Protein 5KIQ (pdb70)

Foldseek 3Di:
DFQDWKDKDDDADAEAEAPDKGKDKIWIAGPQQAWAWKDKDAQPHHNPDVFKDKDCPPHGPGNCDHPVHTNIIMIMGHHHLQDDQDPPNQVQKDKIWMWTGGPVGHIDRTDIDMHRYDYVVVVDDFDFFDAQAAADQQAGDPVSFVVLQVRRCVRCVPADPPWDWGADRRGKIWTQHSSRDIDIDDSVRHYDYDVVD/DFQDWKDKDFDPDAEAEAPDKDKDKIWIAGPQLAWADKDKDAQPHHNPPPFKDKDCPPHGDHNCDHPVHTNIIMIMGHHHLADDCDPPQVPQKDKIWMWTGGPVGNIDHTHIDIHHYDYPCVVDDFDQFDAQEADDLQAGDPVSFVVLQVRRCVRCVPADPPWDWGADRRGKIWTQHPSRDIDIDGSVSYYDD

CATH classification: 3.10.20.890

Sequence (390 aa):
TDTTPPTITVPSDIIIAYRGEEFEFYFEITDDSGQVKNIELSTFGKPLGLNWLEYSEDNNFNVPGNATSDNPLRVRVHGTVPLNEPIPADKNRAQFTRTIRAWDAAGNVSSNITFVIKYRAQTDKYNPADPTITYVDRLSSLSPSEKNAVEAAVRAANPQIPAAARITVSANGTVTITYPDSSTDTITANRVVKDLASSTDTTPPTITVPSDIIAYRGEEFEFYFEITDDSGQVKNIELSTFGKPLGLNWLEYSEDNFNVPGNATSDNPLRVRVHGTVPLNEPIPADKNRRAQFTRTIRAWDAAGNVSSNITFVIKYRAQTDKYNPADPTITYVDRLSSLSPSEKNAVEAAVRAANPQIPAAARITVSANGTVTITYPDSSTDTITANRVVKD

Structure (mmCIF, N/CA/C/O backbone):
data_5KIQ
#
_entry.id   5KIQ
#
_cell.length_a   173.911
_cell.length_b   46.766
_cell.length_c   65.169
_cell.angle_alpha   90.000
_cell.angle_beta   102.730
_cell.angle_gamma   90.000
#
_symmetry.space_group_name_H-M   'C 1 2 1'
#
loop_
_entity.id
_entity.type
_entity.pdbx_description
1 polymer 'Platelet-binding glycoprotein'
2 branched 'N-acetyl-alpha-neuraminic acid-(2-3)-beta-D-galactopyranose-(1-4)-[alpha-L-fucopyranose-(1-3)]2-acetamido-2-deoxy-beta-D-glucopyranose'
3 non-polymer 'CALCIUM ION'
4 non-polymer 'ACETATE ION'
5 water water
#
loop_
_atom_site.group_PDB
_atom_site.id
_atom_site.type_symbol
_atom_site.label_atom_id
_atom_site.label_alt_id
_atom_site.label_comp_id
_atom_site.label_asym_id
_atom_site.label_entity_id
_atom_site.label_seq_id
_atom_site.pdbx_PDB_ins_code
_atom_site.Cartn_x
_atom_site.Cartn_y
_atom_site.Cartn_z
_atom_site.occupancy
_atom_site.B_iso_or_equiv
_atom_site.auth_seq_id
_atom_site.auth_comp_id
_atom_site.auth_asym_id
_atom_site.auth_atom_id
_atom_site.pdbx_PDB_model_num
ATOM 1 N N . THR A 1 1 ? -5.450 -11.570 -15.955 1.00 47.34 252 THR A N 1
ATOM 2 C CA . THR A 1 1 ? -4.173 -10.877 -15.824 1.00 45.12 252 THR A CA 1
ATOM 3 C C . THR A 1 1 ? -3.841 -10.528 -14.364 1.00 33.88 252 THR A C 1
ATOM 4 O O . THR A 1 1 ? -4.714 -10.367 -13.509 1.00 33.87 252 THR A O 1
ATOM 8 N N . ASP A 1 2 ? -2.553 -10.435 -14.097 1.00 29.21 253 ASP A N 1
ATOM 9 C CA . ASP A 1 2 ? -2.043 -10.079 -12.780 1.00 26.33 253 ASP A CA 1
ATOM 10 C C . ASP A 1 2 ? -2.022 -8.571 -12.660 1.00 24.51 253 ASP A C 1
ATOM 11 O O . ASP A 1 2 ? -1.305 -7.889 -13.416 1.00 25.19 253 ASP A O 1
ATOM 16 N N . THR A 1 3 ? -2.790 -8.054 -11.704 1.00 21.56 254 THR A N 1
ATOM 17 C CA . THR A 1 3 ? -2.869 -6.626 -11.440 1.00 22.92 254 THR A CA 1
ATOM 18 C C . THR A 1 3 ? -2.477 -6.296 -9.983 1.00 25.30 254 THR A C 1
ATOM 19 O O . THR A 1 3 ? -2.637 -5.177 -9.523 1.00 25.45 254 THR A O 1
ATOM 23 N N . THR A 1 4 ? -2.031 -7.293 -9.235 1.00 22.19 255 THR A N 1
ATOM 24 C CA . THR A 1 4 ? -1.808 -7.111 -7.796 1.00 21.86 255 THR A CA 1
ATOM 25 C C . THR A 1 4 ? -0.308 -7.052 -7.511 1.00 20.67 255 THR A C 1
ATOM 26 O O . THR A 1 4 ? 0.416 -7.957 -7.858 1.00 19.23 255 THR A O 1
ATOM 30 N N . PRO A 1 5 ? 0.178 -5.983 -6.880 1.00 17.41 256 PRO A N 1
ATOM 31 C CA . PRO A 1 5 ? 1.615 -6.028 -6.595 1.00 17.47 256 PRO A CA 1
ATOM 32 C C . PRO A 1 5 ? 2.032 -6.983 -5.457 1.00 17.84 256 PRO A C 1
ATOM 33 O O . PRO A 1 5 ? 1.180 -7.511 -4.690 1.00 18.11 256 PRO A O 1
ATOM 37 N N . PRO A 1 6 ? 3.356 -7.201 -5.325 1.00 17.24 257 PRO A N 1
ATOM 38 C CA . PRO A 1 6 ? 3.889 -8.038 -4.243 1.00 18.88 257 PRO A CA 1
ATOM 39 C C . PRO A 1 6 ? 3.601 -7.463 -2.842 1.00 19.34 257 PRO A C 1
ATOM 40 O O . PRO A 1 6 ? 3.321 -6.278 -2.718 1.00 19.66 257 PRO A O 1
ATOM 44 N N . THR A 1 7 ? 3.668 -8.307 -1.821 1.00 18.52 258 THR A N 1
ATOM 45 C CA . THR A 1 7 ? 3.448 -7.937 -0.412 1.00 15.45 258 THR A CA 1
ATOM 46 C C . THR A 1 7 ? 4.736 -8.137 0.368 1.00 19.65 258 THR A C 1
ATOM 47 O O . THR A 1 7 ? 5.304 -9.226 0.375 1.00 19.38 258 THR A O 1
ATOM 51 N N . ILE A 1 8 ? 5.185 -7.083 1.032 1.00 16.54 259 ILE A N 1
ATOM 52 C CA . ILE A 1 8 ? 6.430 -7.120 1.771 1.00 16.89 259 ILE A CA 1
ATOM 53 C C . ILE A 1 8 ? 6.231 -7.128 3.279 1.00 17.74 259 ILE A C 1
ATOM 54 O O . ILE A 1 8 ? 5.538 -6.282 3.844 1.00 20.52 259 ILE A O 1
ATOM 59 N N . THR A 1 9 ? 6.928 -8.050 3.950 1.00 18.10 260 THR A N 1
ATOM 60 C CA . THR A 1 9 ? 7.003 -8.049 5.405 1.00 19.89 260 THR A CA 1
ATOM 61 C C . THR A 1 9 ? 8.360 -7.506 5.874 1.00 19.77 260 THR A C 1
ATOM 62 O O . THR A 1 9 ? 9.384 -7.960 5.388 1.00 20.48 260 THR A O 1
ATOM 66 N N . VAL A 1 10 ? 8.337 -6.515 6.771 1.00 19.82 261 VAL A N 1
ATOM 67 C CA . VAL A 1 10 ? 9.562 -5.906 7.296 1.00 21.21 261 VAL A CA 1
ATOM 68 C C . VAL A 1 10 ? 9.740 -6.281 8.777 1.00 22.69 261 VAL A C 1
ATOM 69 O O . VAL A 1 10 ? 8.773 -6.390 9.546 1.00 26.90 261 VAL A O 1
ATOM 73 N N . PRO A 1 11 ? 11.005 -6.431 9.217 1.00 25.24 262 PRO A N 1
ATOM 74 C CA . PRO A 1 11 ? 11.285 -6.646 10.643 1.00 32.77 262 PRO A CA 1
ATOM 75 C C . PRO A 1 11 ? 10.939 -5.423 11.489 1.00 31.73 262 PRO A C 1
ATOM 76 O O . PRO A 1 11 ? 11.156 -4.294 11.040 1.00 31.49 262 PRO A O 1
ATOM 80 N N . SER A 1 12 ? 10.440 -5.628 12.705 1.00 34.02 263 SER A N 1
ATOM 81 C CA . SER A 1 12 ? 9.905 -4.500 13.474 1.00 36.22 263 SER A CA 1
ATOM 82 C C . SER A 1 12 ? 10.921 -3.801 14.394 1.00 43.42 263 SER A C 1
ATOM 83 O O . SER A 1 12 ? 10.720 -2.643 14.777 1.00 44.20 263 SER A O 1
ATOM 86 N N . ASP A 1 13 ? 12.004 -4.474 14.750 1.00 32.73 264 ASP A N 1
ATOM 87 C CA . ASP A 1 13 ? 12.970 -3.842 15.656 1.00 37.12 264 ASP A CA 1
ATOM 88 C C . ASP A 1 13 ? 14.396 -4.108 15.187 1.00 35.97 264 ASP A C 1
ATOM 89 O O . ASP A 1 13 ? 15.064 -5.008 15.684 1.00 40.35 264 ASP A O 1
ATOM 94 N N . ILE A 1 14 ? 14.848 -3.312 14.220 1.00 30.67 265 ILE A N 1
ATOM 95 C CA . ILE A 1 14 ? 16.170 -3.458 13.611 1.00 25.92 265 ILE A CA 1
ATOM 96 C C . ILE A 1 14 ? 17.140 -2.607 14.403 1.00 33.04 265 ILE A C 1
ATOM 97 O O . ILE A 1 14 ? 17.017 -1.377 14.438 1.00 30.35 265 ILE A O 1
ATOM 102 N N . ILE A 1 15 ? 18.087 -3.262 15.066 1.00 29.03 266 ILE A N 1
ATOM 103 C CA A ILE A 1 15 ? 19.069 -2.571 15.880 0.39 32.34 266 ILE A CA 1
ATOM 104 C CA B ILE A 1 15 ? 19.082 -2.557 15.873 0.61 32.35 266 ILE A CA 1
ATOM 105 C C . ILE A 1 15 ? 20.479 -2.931 15.406 1.00 28.60 266 ILE A C 1
ATOM 106 O O . ILE A 1 15 ? 20.828 -4.113 15.320 1.00 33.78 266 ILE A O 1
ATOM 115 N N . ALA A 1 16 ? 21.271 -1.917 15.074 1.00 26.91 267 ALA A N 1
ATOM 116 C CA . ALA A 1 16 ? 22.635 -2.126 14.627 1.00 29.10 267 ALA A CA 1
ATOM 117 C C . ALA A 1 16 ? 23.542 -1.412 15.587 1.00 24.52 267 ALA A C 1
ATOM 118 O O . ALA A 1 16 ? 23.194 -0.357 16.123 1.00 25.76 267 ALA A O 1
ATOM 120 N N . TYR A 1 17 ? 24.713 -1.990 15.801 1.00 26.98 268 TYR A N 1
ATOM 121 C CA . TYR A 1 17 ? 25.718 -1.340 16.626 1.00 28.42 268 TYR A CA 1
ATOM 122 C C . TYR A 1 17 ? 26.853 -0.849 15.741 1.00 24.35 268 TYR A C 1
ATOM 123 O O . TYR A 1 17 ? 27.304 -1.588 14.851 1.00 25.30 268 TYR A O 1
ATOM 132 N N . ARG A 1 18 ? 27.305 0.382 15.975 1.00 23.08 269 ARG A N 1
ATOM 133 C CA . ARG A 1 18 ? 28.320 0.988 15.115 1.00 29.03 269 ARG A CA 1
ATOM 134 C C . ARG A 1 18 ? 29.546 0.090 14.997 1.00 33.31 269 ARG A C 1
ATOM 135 O O . ARG A 1 18 ? 30.073 -0.402 16.002 1.00 30.77 269 ARG A O 1
ATOM 143 N N . GLY A 1 19 ? 29.996 -0.149 13.775 1.00 26.58 270 GLY A N 1
ATOM 144 C CA . GLY A 1 19 ? 31.201 -0.950 13.606 1.00 31.65 270 GLY A CA 1
ATOM 145 C C . GLY A 1 19 ? 30.995 -2.458 13.571 1.00 38.49 270 GLY A C 1
ATOM 146 O O . GLY A 1 19 ? 31.936 -3.216 13.344 1.00 36.99 270 GLY A O 1
ATOM 147 N N . GLU A 1 20 ? 29.758 -2.902 13.771 1.00 27.06 271 GLU A N 1
ATOM 148 C CA . GLU A 1 20 ? 29.463 -4.326 13.839 1.00 27.57 271 GLU A CA 1
ATOM 149 C C . GLU A 1 20 ? 28.481 -4.729 12.750 1.00 37.56 271 GLU A C 1
ATOM 150 O O . GLU A 1 20 ? 27.386 -4.166 12.678 1.00 37.43 271 GLU A O 1
ATOM 156 N N . GLU A 1 21 ? 28.878 -5.696 11.920 1.00 27.09 272 GLU A N 1
ATOM 157 C CA . GLU A 1 21 ? 28.033 -6.212 10.830 1.00 31.01 272 GLU A CA 1
ATOM 158 C C . GLU A 1 21 ? 26.645 -6.563 11.328 1.00 32.12 272 GLU A C 1
ATOM 159 O O . GLU A 1 21 ? 26.497 -7.191 12.374 1.00 30.94 272 GLU A O 1
ATOM 165 N N . PHE A 1 22 ? 25.628 -6.153 10.572 1.00 26.73 273 PHE A N 1
ATOM 166 C CA . PHE A 1 22 ? 24.253 -6.449 10.926 1.00 32.51 273 PHE A CA 1
ATOM 167 C C . PHE A 1 22 ? 23.648 -7.159 9.753 1.00 28.04 273 PHE A C 1
ATOM 168 O O . PHE A 1 22 ? 24.129 -7.057 8.621 1.00 24.67 273 PHE A O 1
ATOM 176 N N . GLU A 1 23 ? 22.573 -7.870 10.022 1.00 25.15 274 GLU A N 1
ATOM 177 C CA . GLU A 1 23 ? 21.767 -8.380 8.930 1.00 29.16 274 GLU A CA 1
ATOM 178 C C . GLU A 1 23 ? 20.320 -8.492 9.345 1.00 32.90 274 GLU A C 1
ATOM 179 O O . GLU A 1 23 ? 19.991 -8.680 10.521 1.00 27.61 274 GLU A O 1
ATOM 185 N N . PHE A 1 24 ? 19.444 -8.340 8.360 1.00 23.83 275 PHE A N 1
ATOM 186 C CA . PHE A 1 24 ? 18.035 -8.607 8.575 1.00 29.80 275 PHE A CA 1
ATOM 187 C C . PHE A 1 24 ? 17.434 -8.987 7.234 1.00 27.05 275 PHE A C 1
ATOM 188 O O . PHE A 1 24 ? 18.081 -8.841 6.194 1.00 25.14 275 PHE A O 1
ATOM 196 N N . TYR A 1 25 ? 16.207 -9.500 7.263 1.00 27.49 276 TYR A N 1
ATOM 197 C CA . TYR A 1 25 ? 15.566 -9.967 6.051 1.00 23.81 276 TYR A CA 1
ATOM 198 C C . TYR A 1 25 ? 14.248 -9.303 5.803 1.00 21.87 276 TYR A C 1
ATOM 199 O O . TYR A 1 25 ? 13.474 -9.089 6.746 1.00 24.10 276 TYR A O 1
ATOM 208 N N . PHE A 1 26 ? 14.005 -9.006 4.531 1.00 20.87 277 PHE A N 1
ATOM 209 C CA . PHE A 1 26 ? 12.643 -8.754 4.043 1.00 18.44 277 PHE A CA 1
ATOM 210 C C . PHE A 1 26 ? 12.069 -10.063 3.541 1.00 24.22 277 PHE A C 1
ATOM 211 O O . PHE A 1 26 ? 12.796 -10.855 2.930 1.00 24.74 277 PHE A O 1
ATOM 219 N N . GLU A 1 27 ? 10.776 -10.294 3.781 1.00 19.83 278 GLU A N 1
ATOM 220 C CA . GLU A 1 27 ? 10.084 -11.448 3.187 1.00 20.79 278 GLU A CA 1
ATOM 221 C C . GLU A 1 27 ? 9.072 -10.936 2.196 1.00 20.93 278 GLU A C 1
ATOM 222 O O . GLU A 1 27 ? 8.243 -10.096 2.560 1.00 25.88 278 GLU A O 1
ATOM 228 N N . ILE A 1 28 ? 9.133 -11.416 0.952 1.00 17.72 279 ILE A N 1
ATOM 229 C CA . ILE A 1 28 ? 8.222 -10.894 -0.079 1.00 16.66 279 ILE A CA 1
ATOM 230 C C . ILE A 1 28 ? 7.450 -12.018 -0.766 1.00 26.08 279 ILE A C 1
ATOM 231 O O . ILE A 1 28 ? 8.040 -13.033 -1.142 1.00 21.80 279 ILE A O 1
ATOM 236 N N . THR A 1 29 ? 6.140 -11.832 -0.945 1.00 16.48 280 THR A N 1
ATOM 237 C CA . THR A 1 29 ? 5.326 -12.807 -1.683 1.00 20.55 280 THR A CA 1
ATOM 238 C C . THR A 1 29 ? 4.588 -12.077 -2.818 1.00 21.28 280 THR A C 1
ATOM 239 O O . THR A 1 29 ? 4.447 -10.856 -2.771 1.00 20.78 280 THR A O 1
ATOM 243 N N . ASP A 1 30 ? 4.182 -12.801 -3.858 1.00 20.62 281 ASP A N 1
ATOM 244 C CA . ASP A 1 30 ? 3.312 -12.266 -4.903 1.00 18.54 281 ASP A CA 1
ATOM 245 C C . ASP A 1 30 ? 2.320 -13.340 -5.305 1.00 19.60 281 ASP A C 1
ATOM 246 O O . ASP A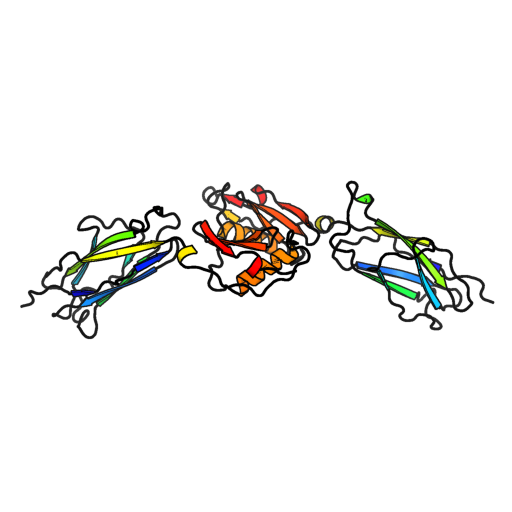 1 30 ? 2.647 -14.551 -5.262 1.00 21.49 281 ASP A O 1
ATOM 251 N N . ASP A 1 31 ? 1.135 -12.916 -5.721 1.00 23.42 282 ASP A N 1
ATOM 252 C CA . ASP A 1 31 ? 0.144 -13.896 -6.113 1.00 23.74 282 ASP A CA 1
ATOM 253 C C . ASP A 1 31 ? 0.602 -14.759 -7.305 1.00 24.54 282 ASP A C 1
ATOM 254 O O . ASP A 1 31 ? 0.162 -15.901 -7.431 1.00 28.90 282 ASP A O 1
ATOM 259 N N . SER A 1 32 ? 1.451 -14.220 -8.175 1.00 23.67 283 SER A N 1
ATOM 260 C CA . SER A 1 32 ? 1.998 -14.940 -9.336 1.00 23.97 283 SER A CA 1
ATOM 261 C C . SER A 1 32 ? 3.072 -15.915 -8.936 1.00 27.18 283 SER A C 1
ATOM 262 O O . SER A 1 32 ? 3.452 -16.787 -9.730 1.00 25.88 283 SER A O 1
ATOM 265 N N . GLY A 1 33 ? 3.588 -15.735 -7.723 1.00 22.21 284 GLY A N 1
ATOM 266 C CA . GLY A 1 33 ? 4.722 -16.496 -7.243 1.00 22.67 284 GLY A CA 1
ATOM 267 C C . GLY A 1 33 ? 6.101 -16.051 -7.720 1.00 22.25 284 GLY A C 1
ATOM 268 O O . GLY A 1 33 ? 7.070 -16.722 -7.387 1.00 22.77 284 GLY A O 1
ATOM 269 N N . GLN A 1 34 ? 6.178 -14.965 -8.501 1.00 22.63 285 GLN A N 1
ATOM 270 C CA . GLN A 1 34 ? 7.444 -14.447 -9.052 1.00 23.85 285 GLN A CA 1
ATOM 271 C C . GLN A 1 34 ? 7.610 -12.960 -8.762 1.00 21.03 285 GLN A C 1
ATOM 272 O O . GLN A 1 34 ? 6.771 -12.170 -9.155 1.00 23.16 285 GLN A O 1
ATOM 278 N N . VAL A 1 35 ? 8.711 -12.602 -8.102 1.00 19.44 286 VAL A N 1
ATOM 279 C CA . VAL A 1 35 ? 9.103 -11.214 -7.870 1.00 22.64 286 VAL A CA 1
ATOM 280 C C . VAL A 1 35 ? 10.311 -10.918 -8.778 1.00 20.95 286 VAL A C 1
ATOM 281 O O . VAL A 1 35 ? 11.260 -11.704 -8.827 1.00 22.74 286 VAL A O 1
ATOM 285 N N . LYS A 1 36 ? 10.275 -9.807 -9.504 1.00 20.39 287 LYS A N 1
ATOM 286 C CA . LYS A 1 36 ? 11.331 -9.462 -10.469 1.00 21.50 287 LYS A CA 1
ATOM 287 C C . LYS A 1 36 ? 12.503 -8.748 -9.825 1.00 24.26 287 LYS A C 1
ATOM 288 O O . LYS A 1 36 ? 13.669 -9.079 -10.075 1.00 23.16 287 LYS A O 1
ATOM 294 N N . ASN A 1 37 ? 12.201 -7.729 -9.015 1.00 19.90 288 ASN A N 1
ATOM 295 C CA . ASN A 1 37 ? 13.256 -6.959 -8.364 1.00 19.59 288 ASN A CA 1
ATOM 296 C C . ASN A 1 37 ? 12.687 -6.060 -7.246 1.00 20.43 288 ASN A C 1
ATOM 297 O O . ASN A 1 37 ? 11.479 -5.986 -7.068 1.00 19.53 288 ASN A O 1
ATOM 302 N N . ILE A 1 38 ? 13.556 -5.396 -6.486 1.00 19.60 289 ILE A N 1
ATOM 303 C CA . ILE A 1 38 ? 13.107 -4.469 -5.453 1.00 16.87 289 ILE A CA 1
ATOM 304 C C . ILE A 1 38 ? 13.768 -3.119 -5.684 1.00 19.46 289 ILE A C 1
ATOM 305 O O . ILE A 1 38 ? 14.654 -2.991 -6.561 1.00 22.64 289 ILE A O 1
ATOM 310 N N . GLU A 1 39 ? 13.332 -2.113 -4.917 1.00 17.75 290 GLU A N 1
ATOM 311 C CA . GLU A 1 39 ? 14.066 -0.830 -4.827 1.00 17.63 290 GLU A CA 1
ATOM 312 C C . GLU A 1 39 ? 14.077 -0.378 -3.367 1.00 17.51 290 GLU A C 1
ATOM 313 O O . GLU A 1 39 ? 13.019 -0.304 -2.716 1.00 19.61 290 GLU A O 1
ATOM 319 N N . LEU A 1 40 ? 15.275 -0.124 -2.823 1.00 18.31 291 LEU A N 1
ATOM 320 C CA . LEU A 1 40 ? 15.409 0.538 -1.530 1.00 21.53 291 LEU A CA 1
ATOM 321 C C . LEU A 1 40 ? 15.618 2.022 -1.798 1.00 22.96 291 LEU A C 1
ATOM 322 O O . LEU A 1 40 ? 16.464 2.372 -2.625 1.00 24.20 291 LEU A O 1
ATOM 327 N N . SER A 1 41 ? 14.862 2.880 -1.126 1.00 18.35 292 SER A N 1
ATOM 328 C CA . SER A 1 41 ? 14.958 4.315 -1.400 1.00 18.59 292 SER A CA 1
ATOM 329 C C . SER A 1 41 ? 14.732 5.137 -0.141 1.00 19.59 292 SER A C 1
ATOM 330 O O . SER A 1 41 ? 14.456 4.590 0.918 1.00 19.58 292 SER A O 1
ATOM 333 N N . THR A 1 42 ? 14.865 6.464 -0.269 1.00 22.42 293 THR A N 1
ATOM 334 C CA . THR A 1 42 ? 14.365 7.372 0.776 1.00 24.04 293 THR A CA 1
ATOM 335 C C . THR A 1 42 ? 13.074 8.020 0.308 1.00 23.36 293 THR A C 1
ATOM 336 O O . THR A 1 42 ? 13.107 9.102 -0.268 1.00 27.04 293 THR A O 1
ATOM 340 N N . PHE A 1 43 ? 11.956 7.321 0.484 1.00 24.28 294 PHE A N 1
ATOM 341 C CA . PHE A 1 43 ? 10.667 7.755 -0.052 1.00 25.24 294 PHE A CA 1
ATOM 342 C C . PHE A 1 43 ? 10.751 8.170 -1.539 1.00 26.07 294 PHE A C 1
ATOM 343 O O . PHE A 1 43 ? 10.294 9.233 -1.951 1.00 26.52 294 PHE A O 1
ATOM 351 N N . GLY A 1 44 ? 11.348 7.322 -2.356 1.00 22.71 295 GLY A N 1
ATOM 352 C CA . GLY A 1 44 ? 11.454 7.612 -3.764 1.00 22.96 295 GLY A CA 1
ATOM 353 C C . GLY A 1 44 ? 12.700 8.339 -4.219 1.00 23.78 295 GLY A C 1
ATOM 354 O O . GLY A 1 44 ? 12.968 8.401 -5.425 1.00 26.36 295 GLY A O 1
ATOM 355 N N . LYS A 1 45 ? 13.514 8.816 -3.289 1.00 18.46 296 LYS A N 1
ATOM 356 C CA . LYS A 1 45 ? 14.767 9.450 -3.677 1.00 20.99 296 LYS A CA 1
ATOM 357 C C . LYS A 1 45 ? 15.936 8.497 -3.511 1.00 24.92 296 LYS A C 1
ATOM 358 O O . LYS A 1 45 ? 15.740 7.419 -3.062 1.00 23.12 296 LYS A O 1
ATOM 364 N N . PRO A 1 46 ? 17.153 8.885 -3.892 1.00 26.15 297 PRO A N 1
ATOM 365 C CA . PRO A 1 46 ? 18.243 7.949 -3.610 1.00 23.80 297 PRO A CA 1
ATOM 366 C C . PRO A 1 46 ? 18.315 7.485 -2.139 1.00 26.68 297 PRO A C 1
ATOM 367 O O . PRO A 1 46 ? 17.926 8.194 -1.199 1.00 24.88 297 PRO A O 1
ATOM 371 N N . LEU A 1 47 ? 18.754 6.247 -1.968 1.00 23.71 298 LEU A N 1
ATOM 372 C CA . LEU A 1 47 ? 18.915 5.641 -0.655 1.00 21.53 298 LEU A CA 1
ATOM 373 C C . LEU A 1 47 ? 19.881 6.410 0.248 1.00 25.43 298 LEU A C 1
ATOM 374 O O . LEU A 1 47 ? 19.616 6.606 1.436 1.00 22.39 298 LEU A O 1
ATOM 379 N N . GLY A 1 48 ? 20.993 6.845 -0.321 1.00 24.35 299 GLY A N 1
ATOM 380 C CA . GLY A 1 48 ? 21.960 7.638 0.439 1.00 23.55 299 GLY A CA 1
ATOM 381 C C . GLY A 1 48 ? 22.619 6.934 1.626 1.00 32.45 299 GLY A C 1
ATOM 382 O O . GLY A 1 48 ? 23.060 7.582 2.577 1.00 37.90 299 GLY A O 1
ATOM 383 N N . LEU A 1 49 ? 22.678 5.608 1.586 1.00 23.38 300 LEU A N 1
ATOM 384 C CA . LEU A 1 49 ? 23.386 4.819 2.606 1.00 27.40 300 LEU A CA 1
ATOM 385 C C . LEU A 1 49 ? 24.309 3.834 1.906 1.00 31.28 300 LEU A C 1
ATOM 386 O O . LEU A 1 49 ? 23.953 2.673 1.712 1.00 30.08 300 LEU A O 1
ATOM 391 N N . ASN A 1 50 ? 25.503 4.278 1.534 1.00 29.41 301 ASN A N 1
ATOM 392 C CA . ASN A 1 50 ? 26.339 3.443 0.687 1.00 31.66 301 ASN A CA 1
ATOM 393 C C . ASN A 1 50 ? 26.835 2.180 1.384 1.00 31.20 301 ASN A C 1
ATOM 394 O O . ASN A 1 50 ? 27.336 1.268 0.713 1.00 34.51 301 ASN A O 1
ATOM 399 N N . TRP A 1 51 ? 26.652 2.107 2.707 1.00 28.15 302 TRP A N 1
ATOM 400 C CA . TRP A 1 51 ? 27.075 0.927 3.478 1.00 28.27 302 TRP A CA 1
ATOM 401 C C . TRP A 1 51 ? 25.997 -0.151 3.593 1.00 31.13 302 TRP A C 1
ATOM 402 O O . TRP A 1 51 ? 26.234 -1.207 4.165 1.00 31.42 302 TRP A O 1
ATOM 413 N N . LEU A 1 52 ? 24.816 0.118 3.052 1.00 27.71 303 LEU A N 1
ATOM 414 C CA . LEU A 1 52 ? 23.726 -0.851 3.085 1.00 29.35 303 LEU A CA 1
ATOM 415 C C . LEU A 1 52 ? 23.790 -1.650 1.788 1.00 34.77 303 LEU A C 1
ATOM 416 O O . LEU A 1 52 ? 23.868 -1.079 0.694 1.00 35.63 303 LEU A O 1
ATOM 421 N N . GLU A 1 53 ? 23.777 -2.973 1.909 1.00 25.36 304 GLU A N 1
ATOM 422 C CA . GLU A 1 53 ? 23.888 -3.853 0.759 1.00 24.16 304 GLU A CA 1
ATOM 423 C C . GLU A 1 53 ? 22.785 -4.909 0.786 1.00 23.82 304 GLU A C 1
ATOM 424 O O . GLU A 1 53 ? 22.244 -5.217 1.842 1.00 27.55 304 GLU A O 1
ATOM 430 N N . TYR A 1 54 ? 22.468 -5.472 -0.367 1.00 29.04 305 TYR A N 1
ATOM 431 C CA . TYR A 1 54 ? 21.583 -6.625 -0.396 1.00 27.22 305 TYR A CA 1
ATOM 432 C C . TYR A 1 54 ? 21.861 -7.501 -1.592 1.00 28.37 305 TYR A C 1
ATOM 433 O O . TYR A 1 54 ? 22.402 -7.065 -2.621 1.00 29.02 305 TYR A O 1
ATOM 442 N N . SER A 1 55 ? 21.444 -8.751 -1.445 1.00 30.81 306 SER A N 1
ATOM 443 C CA . SER A 1 55 ? 21.637 -9.779 -2.445 1.00 30.65 306 SER A CA 1
ATOM 444 C C . SER A 1 55 ? 20.505 -9.811 -3.493 1.00 26.58 306 SER A C 1
ATOM 445 O O . SER A 1 55 ? 19.341 -9.710 -3.126 1.00 30.21 306 SER A O 1
ATOM 448 N N . GLU A 1 56 ? 20.856 -9.928 -4.775 1.00 25.13 307 GLU A N 1
ATOM 449 C CA . GLU A 1 56 ? 19.857 -10.107 -5.834 1.00 25.00 307 GLU A CA 1
ATOM 450 C C . GLU A 1 56 ? 19.710 -11.566 -6.191 1.00 24.48 307 GLU A C 1
ATOM 451 O O . GLU A 1 56 ? 19.127 -11.915 -7.237 1.00 27.42 307 GLU A O 1
ATOM 457 N N . ASP A 1 57 ? 20.206 -12.414 -5.299 1.00 26.60 308 ASP A N 1
ATOM 458 C CA . ASP A 1 57 ? 20.061 -13.849 -5.497 1.00 32.07 308 ASP A CA 1
ATOM 459 C C . ASP A 1 57 ? 18.601 -14.247 -5.692 1.00 27.71 308 ASP A C 1
ATOM 460 O O . ASP A 1 57 ? 17.730 -13.846 -4.907 1.00 29.36 308 ASP A O 1
ATOM 465 N N . ASN A 1 58 ? 18.369 -15.014 -6.756 1.00 25.66 309 ASN A N 1
ATOM 466 C CA A ASN A 1 58 ? 17.064 -15.598 -7.054 0.49 24.17 309 ASN A CA 1
ATOM 467 C CA B ASN A 1 58 ? 17.060 -15.591 -7.045 0.51 24.16 309 ASN A CA 1
ATOM 468 C C . ASN A 1 58 ? 16.031 -14.580 -7.503 1.00 25.70 309 ASN A C 1
ATOM 469 O O . ASN A 1 58 ? 14.856 -14.888 -7.518 1.00 24.19 309 ASN A O 1
ATOM 478 N N . PHE A 1 59 ? 16.471 -13.381 -7.873 1.00 28.15 310 PHE A N 1
ATOM 479 C CA . PHE A 1 59 ? 15.514 -12.421 -8.444 1.00 22.95 310 PHE A CA 1
ATOM 480 C C . PHE A 1 59 ? 15.011 -12.843 -9.835 1.00 25.14 310 PHE A C 1
ATOM 481 O O . PHE A 1 59 ? 15.787 -13.380 -10.641 1.00 26.08 310 PHE A O 1
ATOM 489 N N . ASN A 1 60 ? 13.744 -12.531 -10.145 1.00 20.24 311 ASN A N 1
ATOM 490 C CA . ASN A 1 60 ? 13.156 -12.741 -11.459 1.00 23.90 311 ASN A CA 1
ATOM 491 C C . ASN A 1 60 ? 13.276 -14.187 -11.947 1.00 24.49 311 ASN A C 1
ATOM 492 O O . ASN A 1 60 ? 13.594 -14.428 -13.111 1.00 28.49 311 ASN A O 1
ATOM 497 N N . VAL A 1 61 ? 13.029 -15.101 -11.020 1.00 23.26 312 VAL A N 1
ATOM 498 C CA . VAL A 1 61 ? 12.953 -16.538 -11.289 1.00 30.02 312 VAL A CA 1
ATOM 499 C C . VAL A 1 61 ? 11.530 -17.023 -10.974 1.00 25.59 312 VAL A C 1
ATOM 500 O O . VAL A 1 61 ? 10.989 -16.744 -9.905 1.00 25.43 312 VAL A O 1
ATOM 504 N N . PRO A 1 62 ? 10.911 -17.766 -11.909 1.00 27.92 313 PRO A N 1
ATOM 505 C CA . PRO A 1 62 ? 9.569 -18.299 -11.662 1.00 25.85 313 PRO A CA 1
ATOM 506 C C . PRO A 1 62 ? 9.521 -19.032 -10.315 1.00 23.08 313 PRO A C 1
ATOM 507 O O . PRO A 1 62 ? 10.478 -19.722 -9.950 1.00 27.00 313 PRO A O 1
ATOM 511 N N . GLY A 1 63 ? 8.477 -18.804 -9.523 1.00 25.88 314 GLY A N 1
ATOM 512 C CA . GLY A 1 63 ? 8.303 -19.503 -8.255 1.00 24.67 314 GLY A CA 1
ATOM 513 C C . GLY A 1 63 ? 9.144 -19.059 -7.046 1.00 24.71 314 GLY A C 1
ATOM 514 O O . GLY A 1 63 ? 9.110 -19.685 -5.988 1.00 26.61 314 GLY A O 1
ATOM 515 N N . ASN A 1 64 ? 9.857 -17.942 -7.169 1.00 23.53 315 ASN A N 1
ATOM 516 C CA . ASN A 1 64 ? 10.733 -17.468 -6.091 1.00 23.15 315 ASN A CA 1
ATOM 517 C C . ASN A 1 64 ? 10.050 -16.734 -4.910 1.00 24.80 315 ASN A C 1
ATOM 518 O O . ASN A 1 64 ? 10.714 -16.312 -3.976 1.00 23.43 315 ASN A O 1
ATOM 523 N N . ALA A 1 65 ? 8.736 -16.572 -4.955 1.00 21.88 316 ALA A N 1
ATOM 524 C CA . ALA A 1 65 ? 8.050 -15.704 -3.982 1.00 26.60 316 ALA A CA 1
ATOM 525 C C . ALA A 1 65 ? 6.612 -16.132 -3.692 1.00 24.13 316 ALA A C 1
ATOM 526 O O . ALA A 1 65 ? 5.653 -15.396 -3.945 1.00 21.64 316 ALA A O 1
ATOM 528 N N . THR A 1 66 ? 6.467 -17.329 -3.128 1.00 27.26 317 THR A N 1
ATOM 529 C CA . THR A 1 66 ? 5.158 -17.858 -2.783 1.00 25.48 317 THR A CA 1
ATOM 530 C C . THR A 1 66 ? 4.872 -17.715 -1.297 1.00 26.25 317 THR A C 1
ATOM 531 O O . THR A 1 66 ? 5.768 -17.486 -0.491 1.00 28.34 317 THR A O 1
ATOM 535 N N . SER A 1 67 ? 3.608 -17.884 -0.929 1.00 28.43 318 SER A N 1
ATOM 536 C CA . SER A 1 67 ? 3.206 -17.839 0.464 1.00 24.37 318 SER A CA 1
ATOM 537 C C . SER A 1 67 ? 3.973 -18.849 1.332 1.00 33.70 318 SER A C 1
ATOM 538 O O . SER A 1 67 ? 4.419 -18.523 2.434 1.00 34.68 318 SER A O 1
ATOM 541 N N . ASP A 1 68 ? 4.135 -20.071 0.821 1.00 31.66 319 ASP A N 1
ATOM 542 C CA . ASP A 1 68 ? 4.897 -21.112 1.508 1.00 33.45 319 ASP A CA 1
ATOM 543 C C . ASP A 1 68 ? 6.404 -20.887 1.472 1.00 33.60 319 ASP A C 1
ATOM 544 O O . ASP A 1 68 ? 7.095 -21.232 2.421 1.00 37.99 319 ASP A O 1
ATOM 549 N N . ASN A 1 69 ? 6.908 -20.333 0.371 1.00 35.28 320 ASN A N 1
ATOM 550 C CA . ASN A 1 69 ? 8.347 -20.056 0.215 1.00 28.68 320 ASN A CA 1
ATOM 551 C C . ASN A 1 69 ? 8.587 -18.628 -0.289 1.00 22.76 320 ASN A C 1
ATOM 552 O O . ASN A 1 69 ? 8.806 -18.402 -1.481 1.00 24.09 320 ASN A O 1
ATOM 557 N N . PRO A 1 70 ? 8.481 -17.666 0.627 1.00 24.84 321 PRO A N 1
ATOM 558 C CA . PRO A 1 70 ? 8.653 -16.250 0.293 1.00 23.10 321 PRO A CA 1
ATOM 559 C C . PRO A 1 70 ? 10.048 -15.975 -0.247 1.00 26.90 321 PRO A C 1
ATOM 560 O O . PRO A 1 70 ? 11.004 -16.713 0.053 1.00 27.11 321 PRO A O 1
ATOM 564 N N . LEU A 1 71 ? 10.179 -14.933 -1.044 1.00 22.13 322 LEU A N 1
ATOM 565 C CA . LEU A 1 71 ? 11.505 -14.431 -1.380 1.00 22.73 322 LEU A CA 1
ATOM 566 C C . LEU A 1 71 ? 12.120 -13.798 -0.117 1.00 27.77 322 LEU A C 1
ATOM 567 O O . LEU A 1 71 ? 11.563 -12.856 0.461 1.00 23.32 322 LEU A O 1
ATOM 572 N N . ARG A 1 72 ? 13.253 -14.320 0.345 1.00 21.57 323 ARG A N 1
ATOM 573 C CA . ARG A 1 72 ? 13.850 -13.783 1.539 1.00 25.82 323 ARG A CA 1
ATOM 574 C C . ARG A 1 72 ? 15.072 -12.978 1.117 1.00 26.64 323 ARG A C 1
ATOM 575 O O . ARG A 1 72 ? 16.066 -13.544 0.653 1.00 25.91 323 ARG A O 1
ATOM 583 N N . VAL A 1 73 ? 14.997 -11.660 1.254 1.00 20.21 324 VAL A N 1
ATOM 584 C CA . VAL A 1 73 ? 16.067 -10.798 0.754 1.00 22.62 324 VAL A CA 1
ATOM 585 C C . VAL A 1 73 ? 16.975 -10.412 1.908 1.00 20.58 324 VAL A C 1
ATOM 586 O O . VAL A 1 73 ? 16.547 -9.770 2.866 1.00 22.50 324 VAL A O 1
ATOM 590 N N . ARG A 1 74 ? 18.227 -10.870 1.848 1.00 21.86 325 ARG A N 1
ATOM 591 C CA . ARG A 1 74 ? 19.195 -10.618 2.908 1.00 22.95 325 ARG A CA 1
ATOM 592 C C . ARG A 1 74 ? 19.785 -9.237 2.738 1.00 23.56 325 ARG A C 1
ATOM 593 O O . ARG A 1 74 ? 20.345 -8.930 1.687 1.00 30.12 325 ARG A O 1
ATOM 601 N N . VAL A 1 75 ? 19.606 -8.400 3.757 1.00 23.94 326 VAL A N 1
ATOM 602 C CA . VAL A 1 75 ? 20.116 -7.035 3.761 1.00 22.29 326 VAL A CA 1
ATOM 603 C C . VAL A 1 75 ? 21.203 -7.019 4.804 1.00 22.96 326 VAL A C 1
ATOM 604 O O . VAL A 1 75 ? 21.035 -7.572 5.889 1.00 25.74 326 VAL A O 1
ATOM 608 N N . HIS A 1 76 ? 22.314 -6.374 4.500 1.00 23.98 327 HIS A N 1
ATOM 609 C CA . HIS A 1 76 ? 23.415 -6.425 5.439 1.00 27.24 327 HIS A CA 1
ATOM 610 C C . HIS A 1 76 ? 24.307 -5.226 5.235 1.00 30.16 327 HIS A C 1
ATOM 611 O O . HIS A 1 76 ? 24.214 -4.519 4.230 1.00 26.31 327 HIS A O 1
ATOM 618 N N . GLY A 1 77 ? 25.186 -5.009 6.193 1.00 26.43 328 GLY A N 1
ATOM 619 C CA . GLY A 1 77 ? 26.121 -3.912 6.079 1.00 27.65 328 GLY A CA 1
ATOM 620 C C . GLY A 1 77 ? 26.745 -3.616 7.423 1.00 31.91 328 GLY A C 1
ATOM 621 O O . GLY A 1 77 ? 26.519 -4.330 8.405 1.00 28.05 328 GLY A O 1
ATOM 622 N N . THR A 1 78 ? 27.528 -2.548 7.466 1.00 26.14 329 THR A N 1
ATOM 623 C CA . THR A 1 78 ? 28.086 -2.079 8.723 1.00 25.58 329 THR A CA 1
ATOM 624 C C . THR A 1 78 ? 27.878 -0.593 8.859 1.00 24.21 329 THR A C 1
ATOM 625 O O . THR A 1 78 ? 28.304 0.168 7.994 1.00 24.77 329 THR A O 1
ATOM 629 N N . VAL A 1 79 ? 27.191 -0.184 9.921 1.00 24.69 330 VAL A N 1
ATOM 630 C CA . VAL A 1 79 ? 27.049 1.215 10.245 1.00 22.93 330 VAL A CA 1
ATOM 631 C C . VAL A 1 79 ? 28.447 1.739 10.562 1.00 27.97 330 VAL A C 1
ATOM 632 O O . VAL A 1 79 ? 29.141 1.145 11.371 1.00 28.80 330 VAL A O 1
ATOM 636 N N . PRO A 1 80 ? 28.865 2.821 9.899 1.00 26.12 331 PRO A N 1
ATOM 637 C CA . PRO A 1 80 ? 30.238 3.313 10.086 1.00 26.13 331 PRO A CA 1
ATOM 638 C C . PRO A 1 80 ? 30.555 3.569 11.560 1.00 29.63 331 PRO A C 1
ATOM 639 O O . PRO A 1 80 ? 29.692 4.006 12.338 1.00 27.09 331 PRO A O 1
ATOM 643 N N . LEU A 1 81 ? 31.805 3.278 11.939 1.00 31.50 332 LEU A N 1
ATOM 644 C CA . LEU A 1 81 ? 32.248 3.354 13.328 1.00 30.02 332 LEU A CA 1
ATOM 645 C C . LEU A 1 81 ? 31.903 4.660 13.983 1.00 23.29 332 LEU A C 1
ATOM 646 O O . LEU A 1 81 ? 31.557 4.721 15.160 1.00 31.02 332 LEU A O 1
ATOM 651 N N . ASN A 1 82 ? 32.008 5.725 13.210 1.00 30.43 333 ASN A N 1
ATOM 652 C CA . ASN A 1 82 ? 31.860 7.030 13.789 1.00 35.26 333 ASN A CA 1
ATOM 653 C C . ASN A 1 82 ? 30.598 7.739 13.326 1.00 32.70 333 ASN A C 1
ATOM 654 O O . ASN A 1 82 ? 30.528 8.968 13.332 1.00 36.40 333 ASN A O 1
ATOM 663 N N . GLU A 1 83 ? 29.592 6.960 12.927 1.00 27.32 334 GLU A N 1
ATOM 664 C CA . GLU A 1 83 ? 28.283 7.548 12.626 1.00 26.66 334 GLU A CA 1
ATOM 665 C C . GLU A 1 83 ? 27.784 8.262 13.878 1.00 23.73 334 GLU A C 1
ATOM 666 O O . GLU A 1 83 ? 27.701 7.645 14.949 1.00 30.77 334 GLU A O 1
ATOM 672 N N . PRO A 1 84 ? 27.444 9.549 13.754 1.00 28.90 335 PRO A N 1
ATOM 673 C CA . PRO A 1 84 ? 27.114 10.368 14.935 1.00 32.85 335 PRO A CA 1
ATOM 674 C C . PRO A 1 84 ? 25.807 9.985 15.651 1.00 40.78 335 PRO A C 1
ATOM 675 O O . PRO A 1 84 ? 24.751 9.745 15.029 1.00 31.95 335 PRO A O 1
ATOM 679 N N . ILE A 1 85 ? 25.895 9.934 16.976 1.00 31.82 336 ILE A N 1
ATOM 680 C CA . ILE A 1 85 ? 24.744 9.735 17.845 1.00 30.81 336 ILE A CA 1
ATOM 681 C C . ILE A 1 85 ? 24.540 11.000 18.650 1.00 38.98 336 ILE A C 1
ATOM 682 O O . ILE A 1 85 ? 25.404 11.367 19.445 1.00 35.94 336 ILE A O 1
ATOM 687 N N . PRO A 1 86 ? 23.416 11.688 18.433 1.00 33.46 337 PRO A N 1
ATOM 688 C CA . PRO A 1 86 ? 23.182 12.977 19.095 1.00 35.98 337 PRO A CA 1
ATOM 689 C C . PRO A 1 86 ? 22.836 12.826 20.578 1.00 37.05 337 PRO A C 1
ATOM 690 O O . PRO A 1 86 ? 22.821 11.696 21.103 1.00 35.56 337 PRO A O 1
ATOM 694 N N . ALA A 1 87 ? 22.576 13.952 21.244 1.00 38.27 338 ALA A N 1
ATOM 695 C CA . ALA A 1 87 ? 22.374 13.959 22.693 1.00 40.25 338 ALA A CA 1
ATOM 696 C C . ALA A 1 87 ? 21.229 13.048 23.119 1.00 46.50 338 ALA A C 1
ATOM 697 O O . ALA A 1 87 ? 21.335 12.326 24.110 1.00 41.91 338 ALA A O 1
ATOM 699 N N . ASP A 1 88 ? 20.128 13.091 22.372 1.00 44.14 339 ASP A N 1
ATOM 700 C CA . ASP A 1 88 ? 19.044 12.149 22.577 1.00 36.74 339 ASP A CA 1
ATOM 701 C C . ASP A 1 88 ? 19.299 10.967 21.647 1.00 44.28 339 ASP A C 1
ATOM 702 O O . ASP A 1 88 ? 19.158 11.109 20.430 1.00 34.18 339 ASP A O 1
ATOM 707 N N . LYS A 1 89 ? 19.667 9.812 22.204 1.00 34.99 340 LYS A N 1
ATOM 708 C CA . LYS A 1 89 ? 20.187 8.722 21.371 1.00 32.56 340 LYS A CA 1
ATOM 709 C C . LYS A 1 89 ? 19.078 8.062 20.553 1.00 40.41 340 LYS A C 1
ATOM 710 O O . LYS A 1 89 ? 19.342 7.298 19.620 1.00 36.54 340 LYS A O 1
ATOM 716 N N . ASN A 1 90 ? 17.840 8.367 20.900 1.00 30.55 341 ASN A N 1
ATOM 717 C CA . ASN A 1 90 ? 16.712 7.867 20.113 1.00 33.86 341 ASN A CA 1
ATOM 718 C C . ASN A 1 90 ? 16.692 8.428 18.682 1.00 40.47 341 ASN A C 1
ATOM 719 O O . ASN A 1 90 ? 16.032 7.878 17.781 1.00 32.38 341 ASN A O 1
ATOM 724 N N . ARG A 1 91 ? 17.389 9.538 18.472 1.00 28.85 342 ARG A N 1
ATOM 725 C CA . ARG A 1 91 ? 17.455 10.150 17.152 1.00 29.89 342 ARG A CA 1
ATOM 726 C C . ARG A 1 91 ? 18.376 9.391 16.222 1.00 28.75 342 ARG A C 1
ATOM 727 O O . ARG A 1 91 ? 18.433 9.688 15.019 1.00 31.10 342 ARG A O 1
ATOM 735 N N . ALA A 1 92 ? 19.124 8.448 16.784 1.00 24.24 343 ALA A N 1
ATOM 736 C CA . ALA A 1 92 ? 20.099 7.691 16.011 1.00 23.23 343 ALA A CA 1
ATOM 737 C C . ALA A 1 92 ? 19.374 6.598 15.240 1.00 22.74 343 ALA A C 1
ATOM 738 O O . ALA A 1 92 ? 19.332 5.446 15.665 1.00 22.47 343 ALA A O 1
ATOM 740 N N . GLN A 1 93 ? 18.745 6.991 14.129 1.00 24.22 344 GLN A N 1
ATOM 741 C CA . GLN A 1 93 ? 18.065 6.015 13.274 1.00 24.41 344 GLN A CA 1
ATOM 742 C C . GLN A 1 93 ? 17.878 6.539 11.838 1.00 24.11 344 GLN A C 1
ATOM 743 O O . GLN A 1 93 ? 17.921 7.749 11.592 1.00 22.80 344 GLN A O 1
ATOM 749 N N . PHE A 1 94 ? 17.664 5.618 10.891 1.00 25.62 345 PHE A N 1
ATOM 750 C CA . PHE A 1 94 ? 17.328 5.990 9.521 1.00 23.42 345 PHE A CA 1
ATOM 751 C C . PHE A 1 94 ? 16.014 5.316 9.108 1.00 20.86 345 PHE A C 1
ATOM 752 O O . PHE A 1 94 ? 15.900 4.088 9.144 1.00 22.74 345 PHE A O 1
ATOM 760 N N . THR A 1 95 ? 15.043 6.122 8.728 1.00 19.72 346 THR A N 1
ATOM 761 C CA . THR A 1 95 ? 13.801 5.589 8.164 1.00 23.04 346 THR A CA 1
ATOM 762 C C . THR A 1 95 ? 13.931 5.550 6.634 1.00 22.07 346 THR A C 1
ATOM 763 O O . THR A 1 95 ? 14.246 6.571 6.010 1.00 22.56 346 THR A O 1
ATOM 767 N N . ARG A 1 96 ? 13.722 4.372 6.035 1.00 19.63 347 ARG A N 1
ATOM 768 C CA . ARG A 1 96 ? 13.836 4.239 4.586 1.00 19.77 347 ARG A CA 1
ATOM 769 C C . ARG A 1 96 ? 12.599 3.492 4.072 1.00 17.53 347 ARG A C 1
ATOM 770 O O . ARG A 1 96 ? 11.759 3.076 4.877 1.00 18.25 347 ARG A O 1
ATOM 778 N N . THR A 1 97 ? 12.518 3.326 2.760 1.00 18.37 348 THR A N 1
ATOM 779 C CA . THR A 1 97 ? 11.376 2.639 2.154 1.00 15.11 348 THR A CA 1
ATOM 780 C C . THR A 1 97 ? 11.809 1.517 1.204 1.00 16.50 348 THR A C 1
ATOM 781 O O . THR A 1 97 ? 12.875 1.550 0.573 1.00 19.65 348 THR A O 1
ATOM 785 N N . ILE A 1 98 ? 10.934 0.529 1.075 1.00 18.43 349 ILE A N 1
ATOM 786 C CA . ILE A 1 98 ? 11.141 -0.559 0.130 1.00 17.32 349 ILE A CA 1
ATOM 787 C C . ILE A 1 98 ? 9.869 -0.779 -0.689 1.00 17.61 349 ILE A C 1
ATOM 788 O O . ILE A 1 98 ? 8.774 -0.655 -0.148 1.00 17.65 349 ILE A O 1
ATOM 793 N N . ARG A 1 99 ? 10.049 -1.119 -1.967 1.00 16.29 350 ARG A N 1
ATOM 794 C CA . ARG A 1 99 ? 8.947 -1.609 -2.816 1.00 17.66 350 ARG A CA 1
ATOM 795 C C . ARG A 1 99 ? 9.484 -2.715 -3.733 1.00 18.16 350 ARG A C 1
ATOM 796 O O . ARG A 1 99 ? 10.706 -2.887 -3.872 1.00 18.00 350 ARG A O 1
ATOM 804 N N . ALA A 1 100 ? 8.571 -3.470 -4.344 1.00 16.14 351 ALA A N 1
ATOM 805 C CA . ALA A 1 100 ? 8.964 -4.590 -5.209 1.00 16.85 351 ALA A CA 1
ATOM 806 C C . ALA A 1 100 ? 8.068 -4.696 -6.446 1.00 17.83 351 ALA A C 1
ATOM 807 O O . ALA A 1 100 ? 6.894 -4.311 -6.387 1.00 18.42 351 ALA A O 1
ATOM 809 N N . TRP A 1 101 ? 8.651 -5.188 -7.556 1.00 17.45 352 TRP A N 1
ATOM 810 C CA . TRP A 1 101 ? 7.927 -5.453 -8.819 1.00 16.90 352 TRP A CA 1
ATOM 811 C C . TRP A 1 101 ? 7.669 -6.931 -9.012 1.00 17.61 352 TRP A C 1
ATOM 812 O O . TRP A 1 101 ? 8.553 -7.766 -8.731 1.00 18.98 352 TRP A O 1
ATOM 823 N N . ASP A 1 102 ? 6.511 -7.255 -9.580 1.00 16.70 353 ASP A N 1
ATOM 824 C CA . ASP A 1 102 ? 6.337 -8.636 -10.047 1.00 20.10 353 ASP A CA 1
ATOM 825 C C . ASP A 1 102 ? 6.740 -8.699 -11.537 1.00 20.43 353 ASP A C 1
ATOM 826 O O . ASP A 1 102 ? 7.285 -7.740 -12.072 1.00 26.02 353 ASP A O 1
ATOM 831 N N . ALA A 1 103 ? 6.548 -9.842 -12.195 1.00 26.74 354 ALA A N 1
ATOM 832 C CA . ALA A 1 103 ? 6.961 -9.965 -13.595 1.00 26.90 354 ALA A CA 1
ATOM 833 C C . ALA A 1 103 ? 5.970 -9.376 -14.579 1.00 35.45 354 ALA A C 1
ATOM 834 O O . ALA A 1 103 ? 6.229 -9.367 -15.775 1.00 38.29 354 ALA A O 1
ATOM 836 N N . ALA A 1 104 ? 4.850 -8.870 -14.077 1.00 27.53 355 ALA A N 1
ATOM 837 C CA . ALA A 1 104 ? 3.813 -8.287 -14.920 1.00 31.53 355 ALA A CA 1
ATOM 838 C C . ALA A 1 104 ? 3.805 -6.758 -14.908 1.00 31.12 355 ALA A C 1
ATOM 839 O O . ALA A 1 104 ? 2.859 -6.139 -15.404 1.00 35.21 355 ALA A O 1
ATOM 841 N N . GLY A 1 105 ? 4.816 -6.155 -14.290 1.00 27.31 356 GLY A N 1
ATOM 842 C CA . GLY A 1 105 ? 4.900 -4.707 -14.225 1.00 35.43 356 GLY A CA 1
ATOM 843 C C . GLY A 1 105 ? 4.210 -4.056 -13.039 1.00 29.03 356 GLY A C 1
ATOM 844 O O . GLY A 1 105 ? 4.174 -2.831 -12.949 1.00 31.96 356 GLY A O 1
ATOM 845 N N . ASN A 1 106 ? 3.626 -4.851 -12.145 1.00 20.46 357 ASN A N 1
ATOM 846 C CA . ASN A 1 106 ? 3.006 -4.273 -10.945 1.00 19.83 357 ASN A CA 1
ATOM 847 C C . ASN A 1 106 ? 4.023 -3.982 -9.839 1.00 22.07 357 ASN A C 1
ATOM 848 O O . ASN A 1 106 ? 4.721 -4.889 -9.377 1.00 22.35 357 ASN A O 1
ATOM 853 N N . VAL A 1 107 ? 4.050 -2.743 -9.357 1.00 19.13 358 VAL A N 1
ATOM 854 C CA . VAL A 1 107 ? 4.958 -2.402 -8.261 1.00 18.17 358 VAL A CA 1
ATOM 855 C C . VAL A 1 107 ? 4.213 -2.024 -6.965 1.00 20.30 358 VAL A C 1
ATOM 856 O O . VAL A 1 107 ? 3.149 -1.415 -7.005 1.00 22.48 358 VAL A O 1
ATOM 860 N N . SER A 1 108 ? 4.713 -2.478 -5.815 1.00 17.36 359 SER A N 1
ATOM 861 C CA . SER A 1 108 ? 4.035 -2.201 -4.530 1.00 15.70 359 SER A CA 1
ATOM 862 C C . SER A 1 108 ? 4.260 -0.748 -4.111 1.00 16.83 359 SER A C 1
ATOM 863 O O . SER A 1 108 ? 5.159 -0.079 -4.637 1.00 20.26 359 SER A O 1
ATOM 866 N N . SER A 1 109 ? 3.394 -0.253 -3.229 1.00 18.59 360 SER A N 1
ATOM 867 C CA . SER A 1 109 ? 3.573 1.080 -2.667 1.00 15.45 360 SER A CA 1
ATOM 868 C C . SER A 1 109 ? 4.622 1.049 -1.593 1.00 16.44 360 SER A C 1
ATOM 869 O O . SER A 1 109 ? 4.635 0.104 -0.786 1.00 23.29 360 SER A O 1
ATOM 872 N N . ASN A 1 110 ? 5.485 2.063 -1.566 1.00 18.50 361 ASN A N 1
ATOM 873 C CA . ASN A 1 110 ? 6.579 2.071 -0.579 1.00 19.14 361 ASN A CA 1
ATOM 874 C C . ASN A 1 110 ? 6.067 1.853 0.865 1.00 22.40 361 ASN A C 1
ATOM 875 O O . ASN A 1 110 ? 5.067 2.458 1.281 1.00 22.97 361 ASN A O 1
ATOM 880 N N . ILE A 1 111 ? 6.745 0.993 1.631 1.00 18.61 362 ILE A N 1
ATOM 881 C CA . ILE A 1 111 ? 6.476 0.932 3.067 1.00 17.46 362 ILE A CA 1
ATOM 882 C C . ILE A 1 111 ? 7.786 1.197 3.820 1.00 17.63 362 ILE A C 1
ATOM 883 O O . ILE A 1 111 ? 8.861 0.978 3.273 1.00 19.16 362 ILE A O 1
ATOM 888 N N . THR A 1 112 ? 7.667 1.642 5.067 1.00 18.63 363 THR A N 1
ATOM 889 C CA . THR A 1 112 ? 8.870 2.008 5.827 1.00 16.50 363 THR A CA 1
ATOM 890 C C . THR A 1 112 ? 9.489 0.881 6.603 1.00 20.72 363 THR A C 1
ATOM 891 O O . THR A 1 112 ? 8.825 -0.079 7.034 1.00 21.86 363 THR A O 1
ATOM 895 N N . PHE A 1 113 ? 10.795 1.032 6.793 1.00 18.91 364 PHE A N 1
ATOM 896 C CA . PHE A 1 113 ? 11.536 0.241 7.758 1.00 17.39 364 PHE A CA 1
ATOM 897 C C . PHE A 1 113 ? 12.489 1.206 8.428 1.00 20.54 364 PHE A C 1
ATOM 898 O O . PHE A 1 113 ? 12.822 2.227 7.845 1.00 21.41 364 PHE A O 1
ATOM 906 N N . VAL A 1 114 ? 12.896 0.896 9.661 1.00 22.36 365 VAL A N 1
ATOM 907 C CA . VAL A 1 114 ? 13.731 1.823 10.418 1.00 21.70 365 VAL A CA 1
ATOM 908 C C . VAL A 1 114 ? 14.966 1.073 10.903 1.00 20.28 365 VAL A C 1
ATOM 909 O O . VAL A 1 114 ? 14.851 0.042 11.568 1.00 24.21 365 VAL A O 1
ATOM 913 N N . ILE A 1 115 ? 16.140 1.596 10.552 1.00 22.26 366 ILE A N 1
ATOM 914 C CA . ILE A 1 115 ? 17.396 1.047 11.068 1.00 22.43 366 ILE A CA 1
ATOM 915 C C . ILE A 1 115 ? 17.812 1.909 12.246 1.00 19.39 366 ILE A C 1
ATOM 916 O O . ILE A 1 115 ? 18.158 3.073 12.059 1.00 22.79 366 ILE A O 1
ATOM 921 N N . LYS A 1 116 ? 17.738 1.361 13.462 1.00 26.79 367 LYS A N 1
ATOM 922 C CA . LYS A 1 116 ? 18.222 2.070 14.655 1.00 26.33 367 LYS A CA 1
ATOM 923 C C . LYS A 1 116 ? 19.675 1.708 14.854 1.00 21.52 367 LYS A C 1
ATOM 924 O O . LYS A 1 116 ? 20.021 0.543 14.705 1.00 23.60 367 LYS A O 1
ATOM 930 N N . TYR A 1 117 ? 20.526 2.683 15.152 1.00 23.72 368 TYR A N 1
ATOM 931 C CA . TYR A 1 117 ? 21.899 2.323 15.465 1.00 30.24 368 TYR A CA 1
ATOM 932 C C . TYR A 1 117 ? 22.268 2.867 16.841 1.00 30.06 368 TYR A C 1
ATOM 933 O O . TYR A 1 117 ? 21.751 3.906 17.278 1.00 24.56 368 TYR A O 1
ATOM 942 N N . ARG A 1 118 ? 23.145 2.130 17.534 1.00 28.99 369 ARG A N 1
ATOM 943 C CA . ARG A 1 118 ? 23.519 2.484 18.895 1.00 27.75 369 ARG A CA 1
ATOM 944 C C . ARG A 1 118 ? 25.019 2.311 19.108 1.00 23.13 369 ARG A C 1
ATOM 945 O O . ARG A 1 118 ? 25.711 1.637 18.327 1.00 24.36 369 ARG A O 1
ATOM 953 N N . ALA A 1 119 ? 25.464 2.913 20.192 1.00 29.06 370 ALA A N 1
ATOM 954 C CA . ALA A 1 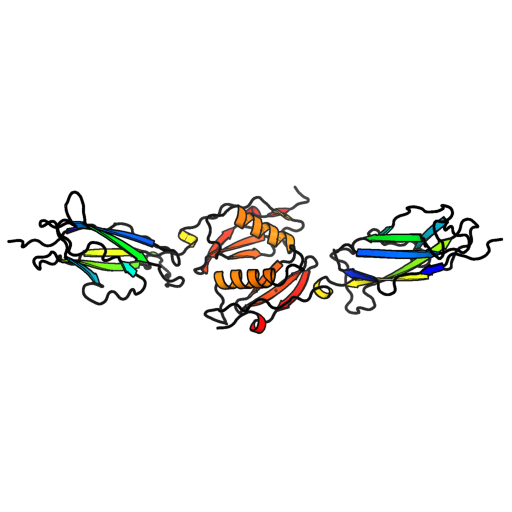119 ? 26.860 2.808 20.639 1.00 25.85 370 ALA A CA 1
ATOM 955 C C . ALA A 1 119 ? 27.185 1.381 21.039 1.00 27.45 370 ALA A C 1
ATOM 956 O O . ALA A 1 119 ? 26.343 0.663 21.580 1.00 24.92 370 ALA A O 1
ATOM 958 N N . GLN A 1 120 ? 28.435 0.959 20.818 1.00 25.46 371 GLN A N 1
ATOM 959 C CA . GLN A 1 120 ? 28.826 -0.372 21.237 1.00 30.28 371 GLN A CA 1
ATOM 960 C C . GLN A 1 120 ? 28.654 -0.605 22.761 1.00 28.16 371 GLN A C 1
ATOM 961 O O . GLN A 1 120 ? 28.390 -1.749 23.154 1.00 33.57 371 GLN A O 1
ATOM 967 N N . THR A 1 121 ? 28.732 0.422 23.617 1.00 28.45 372 THR A N 1
ATOM 968 C CA . THR A 1 121 ? 28.592 0.123 25.059 1.00 35.07 372 THR A CA 1
ATOM 969 C C . THR A 1 121 ? 27.165 -0.225 25.407 1.00 38.05 372 THR A C 1
ATOM 970 O O . THR A 1 121 ? 26.903 -0.790 26.454 1.00 33.85 372 THR A O 1
ATOM 974 N N . ASP A 1 122 ? 26.221 0.116 24.537 1.00 34.98 373 ASP A N 1
ATOM 975 C CA . ASP A 1 122 ? 24.852 -0.280 24.802 1.00 39.77 373 ASP A CA 1
ATOM 976 C C . ASP A 1 122 ? 24.724 -1.790 24.686 1.00 39.91 373 ASP A C 1
ATOM 977 O O . ASP A 1 122 ? 23.900 -2.402 25.358 1.00 49.74 373 ASP A O 1
ATOM 982 N N . LYS A 1 123 ? 25.532 -2.383 23.816 1.00 29.40 374 LYS A N 1
ATOM 983 C CA . LYS A 1 123 ? 25.529 -3.824 23.614 1.00 30.23 374 LYS A CA 1
ATOM 984 C C . LYS A 1 123 ? 26.281 -4.540 24.748 1.00 40.68 374 LYS A C 1
ATOM 985 O O . LYS A 1 123 ? 25.817 -5.545 25.295 1.00 42.80 374 LYS A O 1
ATOM 991 N N . TYR A 1 124 ? 27.451 -4.016 25.100 1.00 40.05 375 TYR A N 1
ATOM 992 C CA . TYR A 1 124 ? 28.331 -4.731 26.022 1.00 39.60 375 TYR A CA 1
ATOM 993 C C . TYR A 1 124 ? 28.155 -4.324 27.490 1.00 37.69 375 TYR A C 1
ATOM 994 O O . TYR A 1 124 ? 27.973 -3.149 27.828 1.00 39.14 375 TYR A O 1
ATOM 1003 N N . ASN A 1 125 ? 28.193 -5.332 28.363 1.00 45.32 376 ASN A N 1
ATOM 1004 C CA . ASN A 1 125 ? 28.098 -5.100 29.800 1.00 43.54 376 ASN A CA 1
ATOM 1005 C C . ASN A 1 125 ? 29.167 -5.886 30.557 1.00 42.81 376 ASN A C 1
ATOM 1006 O O . ASN A 1 125 ? 28.991 -7.072 30.842 1.00 44.60 376 ASN A O 1
ATOM 1011 N N . PRO A 1 126 ? 30.288 -5.225 30.878 1.00 48.28 377 PRO A N 1
ATOM 1012 C CA . PRO A 1 126 ? 31.442 -5.980 31.381 1.00 45.05 377 PRO A CA 1
ATOM 1013 C C . PRO A 1 126 ? 31.217 -6.596 32.752 1.00 39.04 377 PRO A C 1
ATOM 1014 O O . PRO A 1 126 ? 30.717 -5.920 33.661 1.00 39.31 377 PRO A O 1
ATOM 1018 N N . ALA A 1 127 ? 31.610 -7.862 32.881 1.00 47.40 378 ALA A N 1
ATOM 1019 C CA . ALA A 1 127 ? 31.712 -8.541 34.174 1.00 43.07 378 ALA A CA 1
ATOM 1020 C C . ALA A 1 127 ? 32.930 -8.038 34.931 1.00 50.73 378 ALA A C 1
ATOM 1021 O O . ALA A 1 127 ? 33.952 -7.736 34.312 1.00 42.34 378 ALA A O 1
ATOM 1023 N N . ASP A 1 128 ? 32.809 -7.935 36.256 1.00 41.72 379 ASP A N 1
ATOM 1024 C CA . ASP A 1 128 ? 33.940 -7.626 37.138 1.00 53.01 379 ASP A CA 1
ATOM 1025 C C . ASP A 1 128 ? 35.089 -8.615 36.985 1.00 38.85 379 ASP A C 1
ATOM 1026 O O . ASP A 1 128 ? 34.877 -9.806 36.781 1.00 49.55 379 ASP A O 1
ATOM 1031 N N . PRO A 1 129 ? 36.323 -8.117 37.081 1.00 36.54 380 PRO A N 1
ATOM 1032 C CA . PRO A 1 129 ? 37.501 -8.987 37.019 1.00 44.11 380 PRO A CA 1
ATOM 1033 C C . PRO A 1 129 ? 37.663 -9.764 38.322 1.00 39.48 380 PRO A C 1
ATOM 1034 O O . PRO A 1 129 ? 37.149 -9.311 39.344 1.00 40.73 380 PRO A O 1
ATOM 1038 N N . THR A 1 130 ? 38.336 -10.909 38.289 1.00 44.04 381 THR A N 1
ATOM 1039 C CA . THR A 1 130 ? 38.882 -11.458 39.524 1.00 47.02 381 THR A CA 1
ATOM 1040 C C . THR A 1 130 ? 39.724 -10.329 40.140 1.00 43.52 381 THR A C 1
ATOM 1041 O O . THR A 1 130 ? 40.436 -9.624 39.417 1.00 36.19 381 THR A O 1
ATOM 1045 N N . ILE A 1 131 ? 39.621 -10.125 41.452 1.00 43.12 382 ILE A N 1
ATOM 1046 C CA . ILE A 1 131 ? 40.278 -8.998 42.120 1.00 37.77 382 ILE A CA 1
ATOM 1047 C C . ILE A 1 131 ? 41.805 -9.090 42.031 1.00 37.48 382 ILE A C 1
ATOM 1048 O O . ILE A 1 131 ? 42.368 -10.176 42.080 1.00 37.40 382 ILE A O 1
ATOM 1053 N N . THR A 1 132 ? 42.446 -7.940 41.856 1.00 30.27 383 THR A N 1
ATOM 1054 C CA . THR A 1 132 ? 43.902 -7.823 41.883 1.00 34.43 383 THR A CA 1
ATOM 1055 C C . THR A 1 132 ? 44.338 -7.208 43.217 1.00 34.76 383 THR A C 1
ATOM 1056 O O . THR A 1 132 ? 43.894 -6.126 43.572 1.00 27.82 383 THR A O 1
ATOM 1060 N N . TYR A 1 133 ? 45.222 -7.880 43.960 1.00 28.89 384 TYR A N 1
ATOM 1061 C CA . TYR A 1 133 ? 45.706 -7.340 45.233 1.00 30.99 384 TYR A CA 1
ATOM 1062 C C . TYR A 1 133 ? 46.972 -6.516 45.041 1.00 31.40 384 TYR A C 1
ATOM 1063 O O . TYR A 1 133 ? 47.957 -6.989 44.468 1.00 36.63 384 TYR A O 1
ATOM 1072 N N . VAL A 1 134 ? 46.935 -5.272 45.507 1.00 27.44 385 VAL A N 1
ATOM 1073 C CA . VAL A 1 134 ? 48.001 -4.319 45.247 1.00 28.51 385 VAL A CA 1
ATOM 1074 C C . VAL A 1 134 ? 48.644 -3.814 46.530 1.00 28.54 385 VAL A C 1
ATOM 1075 O O . VAL A 1 134 ? 48.067 -3.925 47.616 1.00 38.77 385 VAL A O 1
ATOM 1079 N N . ASP A 1 135 ? 49.817 -3.227 46.392 1.00 31.12 386 ASP A N 1
ATOM 1080 C CA . ASP A 1 135 ? 50.538 -2.720 47.546 1.00 34.45 386 ASP A CA 1
ATOM 1081 C C . ASP A 1 135 ? 49.913 -1.428 48.042 1.00 45.31 386 ASP A C 1
ATOM 1082 O O . ASP A 1 135 ? 49.678 -1.273 49.240 1.00 46.36 386 ASP A O 1
ATOM 1087 N N . ARG A 1 136 ? 49.636 -0.512 47.114 1.00 37.61 387 ARG A N 1
ATOM 1088 C CA . ARG A 1 136 ? 49.084 0.803 47.431 1.00 32.02 387 ARG A CA 1
ATOM 1089 C C . ARG A 1 136 ? 47.821 1.072 46.606 1.00 47.81 387 ARG A C 1
ATOM 1090 O O . ARG A 1 136 ? 47.900 1.185 45.384 1.00 39.91 387 ARG A O 1
ATOM 1098 N N . LEU A 1 137 ? 46.672 1.173 47.270 1.00 41.97 388 LEU A N 1
ATOM 1099 C CA . LEU A 1 137 ? 45.395 1.382 46.576 1.00 36.35 388 LEU A CA 1
ATOM 1100 C C . LEU A 1 137 ? 45.328 2.692 45.791 1.00 42.25 388 LEU A C 1
ATOM 1101 O O . LEU A 1 137 ? 44.591 2.792 44.809 1.00 45.72 388 LEU A O 1
ATOM 1106 N N . SER A 1 138 ? 46.093 3.689 46.205 1.00 40.02 389 SER A N 1
ATOM 1107 C CA . SER A 1 138 ? 46.041 4.977 45.535 1.00 45.02 389 SER A CA 1
ATOM 1108 C C . SER A 1 138 ? 47.108 5.122 44.448 1.00 44.18 389 SER A C 1
ATOM 1109 O O . SER A 1 138 ? 47.150 6.130 43.757 1.00 44.60 389 SER A O 1
ATOM 1112 N N . SER A 1 139 ? 47.976 4.127 44.291 1.00 36.68 390 SER A N 1
ATOM 1113 C CA . SER A 1 139 ? 49.047 4.233 43.301 1.00 33.98 390 SER A CA 1
ATOM 1114 C C . SER A 1 139 ? 49.519 2.867 42.789 1.00 35.82 390 SER A C 1
ATOM 1115 O O . SER A 1 139 ? 50.457 2.280 43.328 1.00 32.46 390 SER A O 1
ATOM 1118 N N . LEU A 1 140 ? 48.866 2.358 41.750 1.00 31.09 391 LEU A N 1
ATOM 1119 C CA . LEU A 1 140 ? 49.222 1.060 41.184 1.00 28.82 391 LEU A CA 1
ATOM 1120 C C . LEU A 1 140 ? 50.547 1.070 40.428 1.00 29.22 391 LEU A C 1
ATOM 1121 O O . LEU A 1 140 ? 50.918 2.061 39.798 1.00 27.40 391 LEU A O 1
ATOM 1126 N N . SER A 1 141 ? 51.275 -0.047 40.501 1.00 29.86 392 SER A N 1
ATOM 1127 C CA . SER A 1 141 ? 52.504 -0.221 39.727 1.00 26.70 392 SER A CA 1
ATOM 1128 C C . SER A 1 141 ? 52.204 -0.616 38.275 1.00 26.89 392 SER A C 1
ATOM 1129 O O . SER A 1 141 ? 51.081 -0.998 37.971 1.00 26.16 392 SER A O 1
ATOM 1132 N N . PRO A 1 142 ? 53.197 -0.521 37.369 1.00 30.22 393 PRO A N 1
ATOM 1133 C CA . PRO A 1 142 ? 52.935 -1.009 36.001 1.00 28.20 393 PRO A CA 1
ATOM 1134 C C . PRO A 1 142 ? 52.480 -2.473 35.899 1.00 30.09 393 PRO A C 1
ATOM 1135 O O . PRO A 1 142 ? 51.556 -2.797 35.119 1.00 26.23 393 PRO A O 1
ATOM 1139 N N . SER A 1 143 ? 53.090 -3.364 36.672 1.00 25.74 394 SER A N 1
ATOM 1140 C CA . SER A 1 143 ? 52.696 -4.754 36.598 1.00 28.02 394 SER A CA 1
ATOM 1141 C C . SER A 1 143 ? 51.284 -4.920 37.129 1.00 25.93 394 SER A C 1
ATOM 1142 O O . SER A 1 143 ? 50.570 -5.785 36.636 1.00 26.98 394 SER A O 1
ATOM 1145 N N . GLU A 1 144 ? 50.891 -4.089 38.111 1.00 25.55 395 GLU A N 1
ATOM 1146 C CA . GLU A 1 144 ? 49.538 -4.155 38.683 1.00 22.60 395 GLU A CA 1
ATOM 1147 C C . GLU A 1 144 ? 48.542 -3.688 37.630 1.00 22.96 395 GLU A C 1
ATOM 1148 O O . GLU A 1 144 ? 47.496 -4.295 37.479 1.00 24.12 395 GLU A O 1
ATOM 1154 N N . LYS A 1 145 ? 48.902 -2.652 36.885 1.00 24.41 396 LYS A N 1
ATOM 1155 C CA . LYS A 1 145 ? 48.009 -2.208 35.801 1.00 24.38 396 LYS A CA 1
ATOM 1156 C C . LYS A 1 145 ? 47.909 -3.262 34.697 1.00 25.65 396 LYS A C 1
ATOM 1157 O O . LYS A 1 145 ? 46.798 -3.529 34.198 1.00 24.40 396 LYS A O 1
ATOM 1163 N N . ASN A 1 146 ? 49.035 -3.848 34.278 1.00 23.79 397 ASN A N 1
ATOM 1164 C CA . ASN A 1 146 ? 48.955 -4.939 33.287 1.00 20.89 397 ASN A CA 1
ATOM 1165 C C . ASN A 1 146 ? 48.056 -6.065 33.785 1.00 24.72 397 ASN A C 1
ATOM 1166 O O . ASN A 1 146 ? 47.247 -6.589 33.014 1.00 24.07 397 ASN A O 1
ATOM 1171 N N . ALA A 1 147 ? 48.196 -6.426 35.071 1.00 23.78 398 ALA A N 1
ATOM 1172 C CA . ALA A 1 147 ? 47.420 -7.508 35.675 1.00 26.68 398 ALA A CA 1
ATOM 1173 C C . ALA A 1 147 ? 45.931 -7.193 35.687 1.00 29.69 398 ALA A C 1
ATOM 1174 O O . ALA A 1 147 ? 45.131 -8.054 35.333 1.00 28.48 398 ALA A O 1
ATOM 1176 N N . VAL A 1 148 ? 45.578 -5.977 36.113 1.00 26.69 399 VAL A N 1
ATOM 1177 C CA . VAL A 1 148 ? 44.189 -5.477 36.017 1.00 27.63 399 VAL A CA 1
ATOM 1178 C C . VAL A 1 148 ? 43.663 -5.592 34.579 1.00 27.55 399 VAL A C 1
ATOM 1179 O O . VAL A 1 148 ? 42.592 -6.197 34.380 1.00 27.46 399 VAL A O 1
ATOM 1183 N N . GLU A 1 149 ? 44.380 -5.038 33.588 1.00 25.70 400 GLU A N 1
ATOM 1184 C CA . GLU A 1 149 ? 43.912 -5.085 32.173 1.00 24.40 400 GLU A CA 1
ATOM 1185 C C . GLU A 1 149 ? 43.710 -6.537 31.734 1.00 26.48 400 GLU A C 1
ATOM 1186 O O . GLU A 1 149 ? 42.723 -6.874 31.082 1.00 28.86 400 GLU A O 1
ATOM 1192 N N . ALA A 1 150 ? 44.634 -7.414 32.120 1.00 26.86 401 ALA A N 1
ATOM 1193 C CA . ALA A 1 150 ? 44.541 -8.832 31.774 1.00 25.41 401 ALA A CA 1
ATOM 1194 C C . ALA A 1 150 ? 43.319 -9.513 32.394 1.00 30.58 401 ALA A C 1
ATOM 1195 O O . ALA A 1 150 ? 42.653 -10.323 31.733 1.00 34.57 401 ALA A O 1
ATOM 1197 N N . ALA A 1 151 ? 43.026 -9.168 33.649 1.00 29.61 402 ALA A N 1
ATOM 1198 C CA . ALA A 1 151 ? 41.910 -9.735 34.399 1.00 28.78 402 ALA A CA 1
ATOM 1199 C C . ALA A 1 151 ? 40.583 -9.297 33.790 1.00 29.89 402 ALA A C 1
ATOM 1200 O O . ALA A 1 151 ? 39.655 -10.097 33.686 1.00 35.91 402 ALA A O 1
ATOM 1202 N N . VAL A 1 152 ? 40.503 -8.022 33.426 1.00 28.72 403 VAL A N 1
ATOM 1203 C CA . VAL A 1 152 ? 39.311 -7.495 32.759 1.00 30.39 403 VAL A CA 1
ATOM 1204 C C . VAL A 1 152 ? 39.092 -8.156 31.401 1.00 35.01 403 VAL A C 1
ATOM 1205 O O . VAL A 1 152 ? 37.964 -8.549 31.065 1.00 33.77 403 VAL A O 1
ATOM 1209 N N . ARG A 1 153 ? 40.155 -8.299 30.621 1.00 29.31 404 ARG A N 1
ATOM 1210 C CA . ARG A 1 153 ? 40.054 -8.926 29.306 1.00 28.88 404 ARG A CA 1
ATOM 1211 C C . ARG A 1 153 ? 39.632 -10.387 29.456 1.00 41.68 404 ARG A C 1
ATOM 1212 O O . ARG A 1 153 ? 38.760 -10.873 28.733 1.00 31.92 404 ARG A O 1
ATOM 1220 N N . ALA A 1 154 ? 40.241 -11.074 30.418 1.00 33.08 405 ALA A N 1
ATOM 1221 C CA . ALA A 1 154 ? 39.956 -12.488 30.663 1.00 37.69 405 ALA A CA 1
ATOM 1222 C C . ALA A 1 154 ? 38.513 -12.712 31.108 1.00 41.71 405 ALA A C 1
ATOM 1223 O O . ALA A 1 154 ? 37.901 -13.720 30.753 1.00 43.68 405 ALA A O 1
ATOM 1225 N N . ALA A 1 155 ? 37.964 -11.772 31.872 1.00 38.96 406 ALA A N 1
ATOM 1226 C CA . ALA A 1 155 ? 36.595 -11.891 32.361 1.00 42.18 406 ALA A CA 1
ATOM 1227 C C . ALA A 1 155 ? 35.568 -11.553 31.280 1.00 38.68 406 ALA A C 1
ATOM 1228 O O . ALA A 1 155 ? 34.374 -11.779 31.463 1.00 48.00 406 ALA A O 1
ATOM 1230 N N . ASN A 1 156 ? 36.041 -11.021 30.154 1.00 35.87 407 ASN A N 1
ATOM 1231 C CA . ASN A 1 156 ? 35.152 -10.525 29.095 1.00 38.01 407 ASN A CA 1
ATOM 1232 C C . ASN A 1 156 ? 35.634 -10.885 27.686 1.00 36.50 407 ASN A C 1
ATOM 1233 O O . ASN A 1 156 ? 36.011 -10.011 26.908 1.00 39.62 407 ASN A O 1
ATOM 1238 N N . PRO A 1 157 ? 35.601 -12.178 27.333 1.00 44.01 408 PRO A N 1
ATOM 1239 C CA . PRO A 1 157 ? 36.037 -12.579 25.990 1.00 40.37 408 PRO A CA 1
ATOM 1240 C C . PRO A 1 157 ? 35.083 -12.120 24.885 1.00 38.31 408 PRO A C 1
ATOM 1241 O O . PRO A 1 157 ? 35.482 -12.105 23.718 1.00 39.95 408 PRO A O 1
ATOM 1245 N N . GLN A 1 158 ? 33.867 -11.727 25.247 1.00 39.92 409 GLN A N 1
ATOM 1246 C CA . GLN A 1 158 ? 32.854 -11.339 24.261 1.00 44.95 409 GLN A CA 1
ATOM 1247 C C . GLN A 1 158 ? 32.992 -9.878 23.809 1.00 44.40 409 GLN A C 1
ATOM 1248 O O . GLN A 1 158 ? 32.374 -9.450 22.828 1.00 43.14 409 GLN A O 1
ATOM 1254 N N . ILE A 1 159 ? 33.794 -9.112 24.533 1.00 41.09 410 ILE A N 1
ATOM 1255 C CA . ILE A 1 159 ? 34.073 -7.735 24.171 1.00 37.11 410 ILE A CA 1
ATOM 1256 C C . ILE A 1 159 ? 35.035 -7.704 22.970 1.00 31.66 410 ILE A C 1
ATOM 1257 O O . ILE A 1 159 ? 35.869 -8.601 22.817 1.00 36.79 410 ILE A O 1
ATOM 1262 N N . PRO A 1 160 ? 34.897 -6.697 22.080 1.00 35.16 411 PRO A N 1
ATOM 1263 C CA . PRO A 1 160 ? 35.745 -6.666 20.881 1.00 33.88 411 PRO A CA 1
ATOM 1264 C C . PRO A 1 160 ? 37.235 -6.684 21.179 1.00 38.37 411 PRO A C 1
ATOM 1265 O O . PRO A 1 160 ? 37.692 -6.001 22.099 1.00 35.11 411 PRO A O 1
ATOM 1269 N N . ALA A 1 161 ? 37.993 -7.436 20.393 1.00 38.76 412 ALA A N 1
ATOM 1270 C CA . ALA A 1 161 ? 39.439 -7.439 20.568 1.00 40.85 412 ALA A CA 1
ATOM 1271 C C . ALA A 1 161 ? 39.984 -6.040 20.297 1.00 38.05 412 ALA A C 1
ATOM 1272 O O . ALA A 1 161 ? 40.998 -5.643 20.861 1.00 38.33 412 ALA A O 1
ATOM 1274 N N . ALA A 1 162 ? 39.287 -5.282 19.454 1.00 31.14 413 ALA A N 1
ATOM 1275 C CA . ALA A 1 162 ? 39.741 -3.949 19.123 1.00 31.77 413 ALA A CA 1
ATOM 1276 C C . ALA A 1 162 ? 39.342 -2.918 20.190 1.00 31.28 413 ALA A C 1
ATOM 1277 O O . ALA A 1 162 ? 39.701 -1.760 20.073 1.00 34.90 413 ALA A O 1
ATOM 1279 N N . ALA A 1 163 ? 38.583 -3.319 21.211 1.00 26.89 414 ALA A N 1
ATOM 1280 C CA . ALA A 1 163 ? 38.312 -2.399 22.314 1.00 21.39 414 ALA A CA 1
ATOM 1281 C C . ALA A 1 163 ? 39.607 -2.248 23.105 1.00 21.64 414 ALA A C 1
ATOM 1282 O O . ALA A 1 163 ? 40.367 -3.212 23.233 1.00 26.80 414 ALA A O 1
ATOM 1284 N N . ARG A 1 164 ? 39.827 -1.051 23.631 1.00 22.62 415 ARG A N 1
ATOM 1285 C CA . ARG A 1 164 ? 41.027 -0.759 24.412 1.00 19.87 415 ARG A CA 1
ATOM 1286 C C . ARG A 1 164 ? 40.699 -0.616 25.895 1.00 23.17 415 ARG A C 1
ATOM 1287 O O . ARG A 1 164 ? 39.848 0.155 26.300 1.00 21.34 415 ARG A O 1
ATOM 1295 N N . ILE A 1 165 ? 41.431 -1.351 26.731 1.00 23.81 416 ILE A N 1
ATOM 1296 C CA . ILE A 1 165 ? 41.204 -1.308 28.167 1.00 23.47 416 ILE A CA 1
ATOM 1297 C C . ILE A 1 165 ? 42.301 -0.510 28.847 1.00 24.81 416 ILE A C 1
ATOM 1298 O O . ILE A 1 165 ? 43.464 -0.826 28.646 1.00 24.81 416 ILE A O 1
ATOM 1303 N N . THR A 1 166 ? 41.941 0.541 29.586 1.00 20.53 417 THR A N 1
ATOM 1304 C CA . THR A 1 166 ? 42.933 1.341 30.350 1.00 20.62 417 THR A CA 1
ATOM 1305 C C . THR A 1 166 ? 42.649 1.295 31.851 1.00 28.92 417 THR A C 1
ATOM 1306 O O . THR A 1 166 ? 41.526 0.966 32.281 1.00 24.12 417 THR A O 1
ATOM 1310 N N . VAL A 1 167 ? 43.697 1.579 32.647 1.00 24.09 418 VAL A N 1
ATOM 1311 C CA . VAL A 1 167 ? 43.650 1.479 34.104 1.00 27.38 418 VAL A CA 1
ATOM 1312 C C . VAL A 1 167 ? 44.295 2.719 34.715 1.00 24.26 418 VAL A C 1
ATOM 1313 O O . VAL A 1 167 ? 45.388 3.090 34.314 1.00 23.80 418 VAL A O 1
ATOM 1317 N N . SER A 1 168 ? 43.621 3.364 35.668 1.00 26.84 419 SER A N 1
ATOM 1318 C CA . SER A 1 168 ? 44.134 4.600 36.275 1.00 27.72 419 SER A CA 1
ATOM 1319 C C . SER A 1 168 ? 45.042 4.312 37.480 1.00 30.95 419 SER A C 1
ATOM 1320 O O . SER A 1 168 ? 45.214 3.146 37.860 1.00 30.96 419 SER A O 1
ATOM 1323 N N . ALA A 1 169 ? 45.566 5.376 38.078 1.00 28.82 420 ALA A N 1
ATOM 1324 C CA . ALA A 1 169 ? 46.477 5.244 39.229 1.00 30.27 420 ALA A CA 1
ATOM 1325 C C . ALA A 1 169 ? 45.824 4.508 40.402 1.00 34.49 420 ALA A C 1
ATOM 1326 O O . ALA A 1 169 ? 46.512 3.817 41.148 1.00 35.42 420 ALA A O 1
ATOM 1328 N N . ASN A 1 170 ? 44.510 4.636 40.572 1.00 27.69 421 ASN A N 1
ATOM 1329 C CA . ASN A 1 170 ? 43.866 3.993 41.701 1.00 31.91 421 ASN A CA 1
ATOM 1330 C C . ASN A 1 170 ? 43.088 2.754 41.312 1.00 28.50 421 ASN A C 1
ATOM 1331 O O . ASN A 1 170 ? 42.291 2.235 42.094 1.00 35.13 421 ASN A O 1
ATOM 1336 N N . GLY A 1 171 ? 43.315 2.253 40.102 1.00 31.19 422 GLY A N 1
ATOM 1337 C CA . GLY A 1 171 ? 42.685 1.017 39.693 1.00 24.98 422 GLY A CA 1
ATOM 1338 C C . GLY A 1 171 ? 41.316 1.133 39.030 1.00 28.82 422 GLY A C 1
ATOM 1339 O O . GLY A 1 171 ? 40.627 0.135 38.819 1.00 31.53 422 GLY A O 1
ATOM 1340 N N . THR A 1 172 ? 40.919 2.351 38.707 1.00 32.24 423 THR A N 1
ATOM 1341 C CA . THR A 1 172 ? 39.663 2.535 37.968 1.00 32.83 423 THR A CA 1
ATOM 1342 C C . THR A 1 172 ? 39.856 2.055 36.531 1.00 26.24 423 THR A C 1
ATOM 1343 O O . THR A 1 172 ? 40.833 2.437 35.880 1.00 28.76 423 THR A O 1
ATOM 1347 N N . VAL A 1 173 ? 38.924 1.251 36.033 1.00 28.35 424 VAL A N 1
ATOM 1348 C CA . VAL A 1 173 ? 39.059 0.664 34.703 1.00 23.68 424 VAL A CA 1
ATOM 1349 C C . VAL A 1 173 ? 38.161 1.368 33.692 1.00 29.00 424 VAL A C 1
ATOM 1350 O O . VAL A 1 173 ? 36.983 1.535 33.965 1.00 35.24 424 VAL A O 1
ATOM 1354 N N . THR A 1 174 ? 38.723 1.767 32.551 1.00 24.91 425 THR A N 1
ATOM 1355 C CA . THR A 1 174 ? 37.909 2.208 31.391 1.00 30.07 425 THR A CA 1
ATOM 1356 C C . THR A 1 174 ? 38.013 1.244 30.214 1.00 33.85 425 THR A C 1
ATOM 1357 O O . THR A 1 174 ? 39.119 0.889 29.776 1.00 24.83 425 THR A O 1
ATOM 1361 N N . ILE A 1 175 ? 36.861 0.839 29.679 1.00 25.26 426 ILE A N 1
ATOM 1362 C CA . ILE A 1 175 ? 36.832 0.026 28.474 1.00 24.87 426 ILE A CA 1
ATOM 1363 C C . ILE A 1 175 ? 36.371 0.961 27.353 1.00 30.84 426 ILE A C 1
ATOM 1364 O O . ILE A 1 175 ? 35.281 1.506 27.442 1.00 31.52 426 ILE A O 1
ATOM 1369 N N . THR A 1 176 ? 37.234 1.228 26.373 1.00 25.22 427 THR A N 1
ATOM 1370 C CA . THR A 1 176 ? 36.846 2.074 25.228 1.00 25.21 427 THR A CA 1
ATOM 1371 C C . THR A 1 176 ? 36.607 1.238 23.973 1.00 25.72 427 THR A C 1
ATOM 1372 O O . THR A 1 176 ? 37.515 0.646 23.398 1.00 24.95 427 THR A O 1
ATOM 1376 N N . TYR A 1 177 ? 35.351 1.156 23.546 1.00 23.69 428 TYR A N 1
ATOM 1377 C CA . TYR A 1 177 ? 35.040 0.307 22.399 1.00 26.14 428 TYR A CA 1
ATOM 1378 C C . TYR A 1 177 ? 35.533 0.950 21.083 1.00 23.57 428 TYR A C 1
ATOM 1379 O O . TYR A 1 177 ? 35.848 2.141 21.059 1.00 24.96 428 TYR A O 1
ATOM 1388 N N . PRO A 1 178 ? 35.634 0.162 19.996 1.00 24.94 429 PRO A N 1
ATOM 1389 C CA . PRO A 1 178 ? 36.137 0.701 18.723 1.00 27.76 429 PRO A CA 1
ATOM 1390 C C . PRO A 1 178 ? 35.429 1.956 18.225 1.00 25.41 429 PRO A C 1
ATOM 1391 O O . PRO A 1 178 ? 36.062 2.751 17.519 1.00 23.60 429 PRO A O 1
ATOM 1395 N N . ASP A 1 179 ? 34.154 2.148 18.584 1.00 25.25 430 ASP A N 1
ATOM 1396 C CA . ASP A 1 179 ? 33.442 3.377 18.209 1.00 23.18 430 ASP A CA 1
ATOM 1397 C C . ASP A 1 179 ? 33.586 4.526 19.204 1.00 28.38 430 ASP A C 1
ATOM 1398 O O . ASP A 1 179 ? 32.825 5.487 19.168 1.00 31.09 430 ASP A O 1
ATOM 1403 N N . SER A 1 180 ? 34.587 4.419 20.090 1.00 23.78 431 SER A N 1
ATOM 1404 C CA . SER A 1 180 ? 34.872 5.391 21.134 1.00 25.99 431 SER A CA 1
ATOM 1405 C C . SER A 1 180 ? 33.854 5.540 22.273 1.00 29.43 431 SER A C 1
ATOM 1406 O O . SER A 1 180 ? 34.034 6.411 23.131 1.00 30.22 431 SER A O 1
ATOM 1409 N N . SER A 1 181 ? 32.837 4.670 22.338 1.00 24.70 432 SER A N 1
ATOM 1410 C CA . SER A 1 181 ? 31.931 4.672 23.501 1.00 22.75 432 SER A CA 1
ATOM 1411 C C . SER A 1 181 ? 32.623 3.874 24.619 1.00 26.41 432 SER A C 1
ATOM 1412 O O . SER A 1 181 ? 33.589 3.161 24.337 1.00 28.62 432 SER A O 1
ATOM 1415 N N . THR A 1 182 ? 32.179 4.031 25.872 1.00 31.15 433 THR A N 1
ATOM 1416 C CA . THR A 1 182 ? 32.914 3.454 27.025 1.00 30.39 433 THR A CA 1
ATOM 1417 C C . THR A 1 182 ? 32.067 2.769 28.109 1.00 36.68 433 THR A C 1
ATOM 1418 O O . THR A 1 182 ? 30.863 2.970 28.209 1.00 30.94 433 THR A O 1
ATOM 1422 N N . ASP A 1 183 ? 32.718 1.940 28.923 1.00 29.33 434 ASP A N 1
ATOM 1423 C CA . ASP A 1 183 ? 32.145 1.453 30.178 1.00 27.07 434 ASP A CA 1
ATOM 1424 C C . ASP A 1 183 ? 33.244 1.680 31.243 1.00 38.96 434 ASP A C 1
ATOM 1425 O O . ASP A 1 183 ? 34.418 1.833 30.879 1.00 29.91 434 ASP A O 1
ATOM 1430 N N . THR A 1 184 ? 32.862 1.737 32.523 1.00 31.70 435 THR A N 1
ATOM 1431 C CA . THR A 1 184 ? 33.807 1.975 33.643 1.00 33.65 435 THR A CA 1
ATOM 1432 C C . THR A 1 184 ? 33.629 0.901 34.731 1.00 46.49 435 THR A C 1
ATOM 1433 O O . THR A 1 184 ? 32.534 0.373 34.904 1.00 36.12 435 THR A O 1
ATOM 1437 N N . ILE A 1 185 ? 34.708 0.544 35.435 1.00 34.11 436 ILE A N 1
ATOM 1438 C CA . ILE A 1 185 ? 34.605 -0.317 36.609 1.00 41.30 436 ILE A CA 1
ATOM 1439 C C . ILE A 1 185 ? 35.316 0.397 37.757 1.00 39.85 436 ILE A C 1
ATOM 1440 O O . ILE A 1 185 ? 36.479 0.810 37.615 1.00 36.29 436 ILE A O 1
ATOM 1445 N N . THR A 1 186 ? 34.605 0.603 38.871 1.00 39.03 437 THR A N 1
ATOM 1446 C CA . THR A 1 186 ? 35.158 1.369 39.993 1.00 41.15 437 THR A CA 1
ATOM 1447 C C . THR A 1 186 ? 36.225 0.566 40.736 1.00 22.79 437 THR A C 1
ATOM 1448 O O . THR A 1 186 ? 36.100 -0.651 40.867 1.00 36.56 437 THR A O 1
ATOM 1452 N N . ALA A 1 187 ? 37.239 1.283 41.196 1.00 41.81 438 ALA A N 1
ATOM 1453 C CA . ALA A 1 187 ? 38.404 0.709 41.861 1.00 37.30 438 ALA A CA 1
ATOM 1454 C C . ALA A 1 187 ? 38.003 -0.310 42.920 1.00 47.68 438 ALA A C 1
ATOM 1455 O O . ALA A 1 187 ? 38.504 -1.445 42.929 1.00 39.20 438 ALA A O 1
ATOM 1457 N N . ASN A 1 188 ? 37.048 0.063 43.770 1.00 34.69 439 ASN A N 1
ATOM 1458 C CA . ASN A 1 188 ? 36.653 -0.808 44.875 1.00 46.81 439 ASN A CA 1
ATOM 1459 C C . ASN A 1 188 ? 36.068 -2.130 44.396 1.00 36.82 439 ASN A C 1
ATOM 1460 O O . ASN A 1 188 ? 35.811 -3.015 45.198 1.00 44.01 439 ASN A O 1
ATOM 1465 N N . ARG A 1 189 ? 35.860 -2.273 43.089 1.00 37.36 440 ARG A N 1
ATOM 1466 C CA . ARG A 1 189 ? 35.469 -3.565 42.522 1.00 31.02 440 ARG A CA 1
ATOM 1467 C C . ARG A 1 189 ? 36.596 -4.243 41.711 1.00 36.12 440 ARG A C 1
ATOM 1468 O O . ARG A 1 189 ? 36.388 -5.300 41.123 1.00 35.58 440 ARG A O 1
ATOM 1476 N N . VAL A 1 190 ? 37.779 -3.636 41.683 1.00 40.07 441 VAL A N 1
ATOM 1477 C CA . VAL A 1 190 ? 38.877 -4.149 40.855 1.00 32.45 441 VAL A CA 1
ATOM 1478 C C . VAL A 1 190 ? 40.140 -4.475 41.670 1.00 29.37 441 VAL A C 1
ATOM 1479 O O . VAL A 1 190 ? 40.822 -5.456 41.386 1.00 34.65 441 VAL A O 1
ATOM 1483 N N . VAL A 1 191 ? 40.430 -3.644 42.661 1.00 29.01 442 VAL A N 1
ATOM 1484 C CA . VAL A 1 191 ? 41.666 -3.768 43.459 1.00 28.50 442 VAL A CA 1
ATOM 1485 C C . VAL A 1 191 ? 41.383 -3.767 44.956 1.00 44.52 442 VAL A C 1
ATOM 1486 O O . VAL A 1 191 ? 40.494 -3.067 45.440 1.00 38.96 442 VAL A O 1
ATOM 1490 N N . LYS A 1 192 ? 42.153 -4.564 45.689 1.00 35.42 443 LYS A N 1
ATOM 1491 C CA . LYS A 1 192 ? 42.111 -4.542 47.144 1.00 41.02 443 LYS A CA 1
ATOM 1492 C C . LYS A 1 192 ? 43.538 -4.459 47.683 1.00 43.24 443 LYS A C 1
ATOM 1493 O O . LYS A 1 192 ? 44.480 -4.828 46.977 1.00 36.69 443 LYS A O 1
ATOM 1499 N N . ASP A 1 193 ? 43.681 -3.953 48.910 1.00 43.91 444 ASP A N 1
ATOM 1500 C CA . ASP A 1 193 ? 44.970 -3.820 49.574 1.00 44.79 444 ASP A CA 1
ATOM 1501 C C . ASP A 1 193 ? 45.502 -5.183 50.018 1.00 42.89 444 ASP A C 1
ATOM 1502 O O . ASP A 1 193 ? 44.791 -5.985 50.638 1.00 36.78 444 ASP A O 1
ATOM 1507 N N . LEU A 1 194 ? 46.757 -5.445 49.681 1.00 37.18 445 LEU A N 1
ATOM 1508 C CA . LEU A 1 194 ? 47.348 -6.763 49.893 1.00 52.30 445 LEU A CA 1
ATOM 1509 C C . LEU A 1 194 ? 47.534 -7.066 51.372 1.00 43.76 445 LEU A C 1
ATOM 1510 O O . LEU A 1 194 ? 47.148 -8.139 51.852 1.00 38.99 445 LEU A O 1
ATOM 1515 N N . ALA A 1 195 ? 48.109 -6.106 52.088 1.00 47.49 446 ALA A N 1
ATOM 1516 C CA . ALA A 1 195 ? 48.459 -6.291 53.496 1.00 53.94 446 ALA A CA 1
ATOM 1517 C C . ALA A 1 195 ? 47.246 -6.539 54.388 1.00 60.49 446 ALA A C 1
ATOM 1518 O O . ALA A 1 195 ? 47.288 -7.399 55.271 1.00 61.12 446 ALA A O 1
ATOM 1520 N N . SER A 1 196 ? 46.169 -5.790 54.155 1.00 46.45 447 SER A N 1
ATOM 1521 C CA . SER A 1 196 ? 44.996 -5.841 55.023 1.00 50.01 447 SER A CA 1
ATOM 1522 C C . SER A 1 196 ? 44.189 -7.106 54.784 1.00 59.23 447 SER A C 1
ATOM 1523 O O . SER A 1 196 ? 43.430 -7.545 55.647 1.00 60.50 447 SER A O 1
ATOM 1526 N N . SER A 1 197 ? 44.366 -7.689 53.606 1.00 48.12 448 SER A N 1
ATOM 1527 C CA . SER A 1 197 ? 43.743 -8.957 53.281 1.00 40.02 448 SER A CA 1
ATOM 1528 C C . SER A 1 197 ? 44.595 -10.130 53.759 1.00 62.37 448 SER A C 1
ATOM 1529 O O . SER A 1 197 ? 44.062 -11.157 54.176 1.00 52.96 448 SER A O 1
ATOM 1532 N N . THR B 1 1 ? 107.594 -22.635 52.595 1.00 62.23 252 THR B N 1
ATOM 1533 C CA . THR B 1 1 ? 106.651 -21.871 53.404 1.00 57.90 252 THR B CA 1
ATOM 1534 C C . THR B 1 1 ? 105.829 -20.904 52.542 1.00 51.16 252 THR B C 1
ATOM 1535 O O . THR B 1 1 ? 106.376 -20.140 51.739 1.00 48.58 252 THR B O 1
ATOM 1539 N N . ASP B 1 2 ? 104.510 -20.956 52.711 1.00 44.44 253 ASP B N 1
ATOM 1540 C CA . ASP B 1 2 ? 103.607 -20.033 52.036 1.00 34.30 253 ASP B CA 1
ATOM 1541 C C . ASP B 1 2 ? 103.530 -18.735 52.835 1.00 36.49 253 ASP B C 1
ATOM 1542 O O . ASP B 1 2 ? 103.060 -18.715 53.984 1.00 34.44 253 ASP B O 1
ATOM 1547 N N . THR B 1 3 ? 104.008 -17.656 52.211 1.00 32.40 254 THR B N 1
ATOM 1548 C CA . THR B 1 3 ? 104.034 -16.331 52.813 1.00 35.12 254 THR B CA 1
ATOM 1549 C C . THR B 1 3 ? 103.304 -15.309 51.916 1.00 33.31 254 THR B C 1
ATOM 1550 O O . THR B 1 3 ? 103.327 -14.110 52.183 1.00 44.58 254 THR B O 1
ATOM 1554 N N . THR B 1 4 ? 102.674 -15.809 50.857 1.00 35.02 255 THR B N 1
ATOM 1555 C CA . THR B 1 4 ? 102.055 -14.993 49.810 1.00 31.88 255 THR B CA 1
ATOM 1556 C C . THR B 1 4 ? 100.532 -15.078 49.862 1.00 32.15 255 THR B C 1
ATOM 1557 O O . THR B 1 4 ? 99.996 -16.163 49.854 1.00 31.24 255 THR B O 1
ATOM 1561 N N . PRO B 1 5 ? 99.834 -13.939 49.871 1.00 32.21 256 PRO B N 1
ATOM 1562 C CA . PRO B 1 5 ? 98.362 -14.058 49.877 1.00 24.39 256 PRO B CA 1
ATOM 1563 C C . PRO B 1 5 ? 97.789 -14.389 48.513 1.00 32.08 256 PRO B C 1
ATOM 1564 O O . PRO B 1 5 ? 98.490 -14.361 47.501 1.00 31.40 256 PRO B O 1
ATOM 1568 N N . PRO B 1 6 ? 96.495 -14.741 48.473 1.00 25.77 257 PRO B N 1
ATOM 1569 C CA . PRO B 1 6 ? 95.786 -14.983 47.215 1.00 29.15 257 PRO B CA 1
ATOM 1570 C C . PRO B 1 6 ? 95.732 -13.746 46.292 1.00 22.63 257 PRO B C 1
ATOM 1571 O O . PRO B 1 6 ? 95.824 -12.612 46.766 1.00 28.65 257 PRO B O 1
ATOM 1575 N N . THR B 1 7 ? 95.605 -13.978 44.995 1.00 28.27 258 THR B N 1
ATOM 1576 C CA . THR B 1 7 ? 95.352 -12.894 44.047 1.00 28.74 258 THR B CA 1
ATOM 1577 C C . THR B 1 7 ? 93.902 -12.860 43.634 1.00 30.18 258 THR B C 1
ATOM 1578 O O . THR B 1 7 ? 93.352 -13.861 43.178 1.00 26.24 258 THR B O 1
ATOM 1582 N N . ILE B 1 8 ? 93.287 -11.687 43.767 1.00 26.41 259 ILE B N 1
ATOM 1583 C CA . ILE B 1 8 ? 91.870 -11.558 43.453 1.00 22.33 259 ILE B CA 1
ATOM 1584 C C . ILE B 1 8 ? 91.694 -10.806 42.155 1.00 26.17 259 ILE B C 1
ATOM 1585 O O . ILE B 1 8 ? 92.258 -9.726 41.978 1.00 30.90 259 ILE B O 1
ATOM 1590 N N . THR B 1 9 ? 90.936 -11.376 41.231 1.00 23.67 260 THR B N 1
ATOM 1591 C CA . THR B 1 9 ? 90.552 -10.631 40.040 1.00 27.72 260 THR B CA 1
ATOM 1592 C C . THR B 1 9 ? 89.089 -10.244 40.158 1.00 26.69 260 THR B C 1
ATOM 1593 O O . THR B 1 9 ? 88.221 -11.111 40.269 1.00 29.31 260 THR B O 1
ATOM 1597 N N . VAL B 1 10 ? 88.820 -8.942 40.145 1.00 23.56 261 VAL B N 1
ATOM 1598 C CA . VAL B 1 10 ? 87.444 -8.455 40.211 1.00 20.70 261 VAL B CA 1
ATOM 1599 C C . VAL B 1 10 ? 87.018 -8.029 38.823 1.00 24.97 261 VAL B C 1
ATOM 1600 O O . VAL B 1 10 ? 87.840 -7.639 37.997 1.00 29.57 261 VAL B O 1
ATOM 1604 N N . PRO B 1 11 ? 85.723 -8.133 38.538 1.00 23.31 262 PRO B N 1
ATOM 1605 C CA . PRO B 1 11 ? 85.208 -7.601 37.268 1.00 27.01 262 PRO B CA 1
ATOM 1606 C C . PRO B 1 11 ? 85.375 -6.088 37.193 1.00 25.54 262 PRO B C 1
ATOM 1607 O O . PRO B 1 11 ? 85.100 -5.405 38.180 1.00 27.13 262 PRO B O 1
ATOM 1611 N N . SER B 1 12 ? 85.770 -5.566 36.038 1.00 36.27 263 SER B N 1
ATOM 1612 C CA . SER B 1 12 ? 86.032 -4.136 35.911 1.00 35.90 263 SER B CA 1
ATOM 1613 C C . SER B 1 12 ? 84.769 -3.316 35.770 1.00 34.84 263 SER B C 1
ATOM 1614 O O . SER B 1 12 ? 84.765 -2.132 36.109 1.00 36.69 263 SER B O 1
ATOM 1617 N N . ASP B 1 13 ? 83.698 -3.944 35.294 1.00 29.53 264 ASP B N 1
ATOM 1618 C CA . ASP B 1 13 ? 82.477 -3.199 34.985 1.00 31.80 264 ASP B CA 1
ATOM 1619 C C . ASP B 1 13 ? 81.201 -3.912 35.407 1.00 36.82 264 ASP B C 1
ATOM 1620 O O . ASP B 1 13 ? 80.518 -4.521 34.584 1.00 39.77 264 ASP B O 1
ATOM 1625 N N . ILE B 1 14 ? 80.864 -3.796 36.682 1.00 25.73 265 ILE B N 1
ATOM 1626 C CA . ILE B 1 14 ? 79.668 -4.384 37.247 1.00 24.75 265 ILE B CA 1
ATOM 1627 C C . ILE B 1 14 ? 78.537 -3.379 37.202 1.00 26.07 265 ILE B C 1
ATOM 1628 O O . ILE B 1 14 ? 78.564 -2.368 37.913 1.00 25.84 265 ILE B O 1
ATOM 1633 N N . ILE B 1 15 ? 77.553 -3.620 36.337 1.00 25.45 266 ILE B N 1
ATOM 1634 C CA . ILE B 1 15 ? 76.452 -2.684 36.199 1.00 28.78 266 ILE B CA 1
ATOM 1635 C C . ILE B 1 15 ? 75.140 -3.420 36.424 1.00 29.47 266 ILE B C 1
ATOM 1636 O O . ILE B 1 15 ? 74.802 -4.354 35.689 1.00 31.45 266 ILE B O 1
ATOM 1641 N N . ALA B 1 16 ? 74.414 -3.014 37.457 1.00 25.25 267 ALA B N 1
ATOM 1642 C CA . ALA B 1 16 ? 73.154 -3.651 37.827 1.00 26.38 267 ALA B CA 1
ATOM 1643 C C . ALA B 1 16 ? 71.989 -2.718 37.608 1.00 23.93 267 ALA B C 1
ATOM 1644 O O . ALA B 1 16 ? 72.123 -1.501 37.705 1.00 25.06 267 ALA B O 1
ATOM 1646 N N . TYR B 1 17 ? 70.841 -3.296 37.300 1.00 26.20 268 TYR B N 1
ATOM 1647 C CA . TYR B 1 17 ? 69.638 -2.515 37.021 1.00 28.15 268 TYR B CA 1
ATOM 1648 C C . TYR B 1 17 ? 68.590 -2.777 38.112 1.00 24.61 268 TYR B C 1
ATOM 1649 O O . TYR B 1 17 ? 68.415 -3.920 38.567 1.00 26.65 268 TYR B O 1
ATOM 1658 N N . ARG B 1 18 ? 67.947 -1.699 38.563 1.00 28.78 269 ARG B N 1
ATOM 1659 C CA . ARG B 1 18 ? 66.988 -1.768 39.663 1.00 31.68 269 ARG B CA 1
ATOM 1660 C C . ARG B 1 18 ? 65.953 -2.852 39.424 1.00 27.60 269 ARG B C 1
ATOM 1661 O O . ARG B 1 18 ? 65.335 -2.907 38.362 1.00 34.61 269 ARG B O 1
ATOM 1669 N N . GLY B 1 19 ? 65.776 -3.729 40.407 1.00 30.19 270 GLY B N 1
ATOM 1670 C CA . GLY B 1 19 ? 64.763 -4.763 40.352 1.00 29.77 270 GLY B CA 1
ATOM 1671 C C . GLY B 1 19 ? 65.125 -5.993 39.547 1.00 38.60 270 GLY B C 1
ATOM 1672 O O . GLY B 1 19 ? 64.386 -6.963 39.547 1.00 36.31 270 GLY B O 1
ATOM 1673 N N . GLU B 1 20 ? 66.272 -5.958 38.880 1.00 29.75 271 GLU B N 1
ATOM 1674 C CA . GLU B 1 20 ? 66.713 -7.057 38.024 1.00 26.62 271 GLU B CA 1
ATOM 1675 C C . GLU B 1 20 ? 67.897 -7.817 38.629 1.00 31.46 271 GLU B C 1
ATOM 1676 O O . GLU B 1 20 ? 68.914 -7.207 38.940 1.00 30.74 271 GLU B O 1
ATOM 1682 N N . GLU B 1 21 ? 67.764 -9.134 38.783 1.00 27.92 272 GLU B N 1
ATOM 1683 C CA . GLU B 1 21 ? 68.855 -9.939 39.334 1.00 28.16 272 GLU B CA 1
ATOM 1684 C C . GLU B 1 21 ? 70.136 -9.819 38.500 1.00 37.45 272 GLU B C 1
ATOM 1685 O O . GLU B 1 21 ? 70.119 -9.951 37.273 1.00 31.47 272 GLU B O 1
ATOM 1691 N N . PHE B 1 22 ? 71.250 -9.566 39.182 1.00 33.01 273 PHE B N 1
ATOM 1692 C CA . PHE B 1 22 ? 72.554 -9.495 38.531 1.00 30.80 273 PHE B CA 1
ATOM 1693 C C . PHE B 1 22 ? 73.406 -10.649 39.042 1.00 27.01 273 PHE B C 1
ATOM 1694 O O . PHE B 1 22 ? 73.123 -11.201 40.105 1.00 27.60 273 PHE B O 1
ATOM 1702 N N . GLU B 1 23 ? 74.429 -11.029 38.283 1.00 25.11 274 GLU B N 1
ATOM 1703 C CA . GLU B 1 23 ? 75.472 -11.894 38.822 1.00 27.25 274 GLU B CA 1
ATOM 1704 C C . GLU B 1 23 ? 76.853 -11.531 38.261 1.00 29.68 274 GLU B C 1
ATOM 1705 O O . GLU B 1 23 ? 76.998 -10.960 37.179 1.00 27.36 274 GLU B O 1
ATOM 1711 N N . PHE B 1 24 ? 77.874 -11.853 39.028 1.00 23.49 275 PHE B N 1
ATOM 1712 C CA . PHE B 1 24 ? 79.249 -11.665 38.577 1.00 27.87 275 PHE B CA 1
ATOM 1713 C C . PHE B 1 24 ? 80.098 -12.589 39.404 1.00 25.49 275 PHE B C 1
ATOM 1714 O O . PHE B 1 24 ? 79.623 -13.144 40.395 1.00 26.06 275 PHE B O 1
ATOM 1722 N N . TYR B 1 25 ? 81.345 -12.775 38.991 1.00 24.90 276 TYR B N 1
ATOM 1723 C CA . TYR B 1 25 ? 82.262 -13.659 39.702 1.00 29.44 276 TYR B CA 1
ATOM 1724 C C . TYR B 1 25 ? 83.502 -12.934 40.157 1.00 24.93 276 TYR B C 1
ATOM 1725 O O . TYR B 1 25 ? 84.027 -12.107 39.409 1.00 26.00 276 TYR B O 1
ATOM 1734 N N . PHE B 1 26 ? 84.003 -13.270 41.350 1.00 21.74 277 PHE B N 1
ATOM 1735 C CA . PHE B 1 26 ? 85.387 -13.010 41.688 1.00 23.20 277 PHE B CA 1
ATOM 1736 C C . PHE B 1 26 ? 86.195 -14.238 41.246 1.00 25.00 277 PHE B C 1
ATOM 1737 O O . PHE B 1 26 ? 85.731 -15.374 41.416 1.00 30.03 277 PHE B O 1
ATOM 1745 N N . GLU B 1 27 ? 87.358 -14.032 40.640 1.00 25.19 278 GLU B N 1
ATOM 1746 C CA . GLU B 1 27 ? 88.283 -15.155 40.418 1.00 31.01 278 GLU B CA 1
ATOM 1747 C C . GLU B 1 27 ? 89.450 -15.031 41.341 1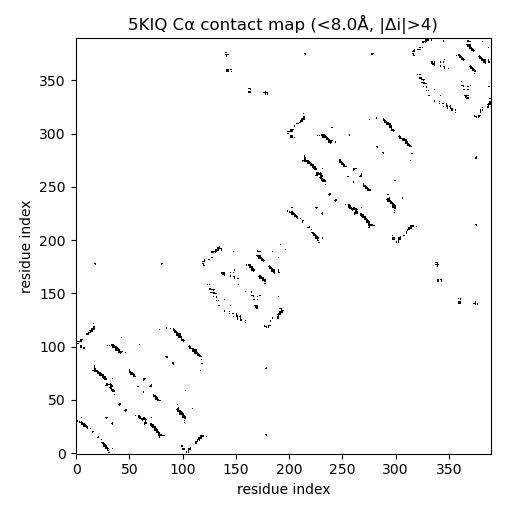.00 30.54 278 GLU B C 1
ATOM 1748 O O . GLU B 1 27 ? 90.113 -13.994 41.397 1.00 28.43 278 GLU B O 1
ATOM 1754 N N . ILE B 1 28 ? 89.728 -16.092 42.086 1.00 27.13 279 ILE B N 1
ATOM 1755 C CA . ILE B 1 28 ? 90.781 -16.015 43.058 1.00 21.52 279 ILE B CA 1
ATOM 1756 C C . ILE B 1 28 ? 91.767 -17.150 42.834 1.00 28.87 279 ILE B C 1
ATOM 1757 O O . ILE B 1 28 ? 91.347 -18.281 42.559 1.00 28.11 279 ILE B O 1
ATOM 1762 N N . THR B 1 29 ? 93.054 -16.819 42.946 1.00 27.26 280 THR B N 1
ATOM 1763 C CA . THR B 1 29 ? 94.155 -17.773 42.777 1.00 35.93 280 THR B CA 1
ATOM 1764 C C . THR B 1 29 ? 95.073 -17.728 43.991 1.00 27.10 280 THR B C 1
ATOM 1765 O O . THR B 1 29 ? 95.249 -16.682 44.591 1.00 27.98 280 THR B O 1
ATOM 1769 N N . ASP B 1 30 ? 95.687 -18.851 44.379 1.00 29.56 281 ASP B N 1
ATOM 1770 C CA . ASP B 1 30 ? 96.755 -18.771 45.361 1.00 27.31 281 ASP B CA 1
ATOM 1771 C C . ASP B 1 30 ? 97.894 -19.693 44.913 1.00 26.20 281 ASP B C 1
ATOM 1772 O O . ASP B 1 30 ? 97.659 -20.705 44.261 1.00 30.83 281 ASP B O 1
ATOM 1777 N N . ASP B 1 31 ? 99.112 -19.318 45.258 1.00 31.02 282 ASP B N 1
ATOM 1778 C CA . ASP B 1 31 ? 100.267 -20.111 44.873 1.00 40.59 282 ASP B CA 1
ATOM 1779 C C . ASP B 1 31 ? 100.172 -21.532 45.444 1.00 45.51 282 ASP B C 1
ATOM 1780 O O . ASP B 1 31 ? 100.618 -22.489 44.807 1.00 44.84 282 ASP B O 1
ATOM 1785 N N . SER B 1 32 ? 99.561 -21.665 46.622 1.00 36.71 283 SER B N 1
ATOM 1786 C CA . SER B 1 32 ? 99.347 -22.971 47.255 1.00 36.40 283 SER B CA 1
ATOM 1787 C C . SER B 1 32 ? 98.281 -23.806 46.569 1.00 39.31 283 SER B C 1
ATOM 1788 O O . SER B 1 32 ? 98.151 -24.998 46.851 1.00 34.39 283 SER B O 1
ATOM 1791 N N . GLY B 1 33 ? 97.493 -23.184 45.700 1.00 33.93 284 GLY B N 1
ATOM 1792 C CA . GLY B 1 33 ? 96.374 -23.862 45.094 1.00 30.74 284 GLY B CA 1
ATOM 1793 C C . GLY B 1 33 ? 95.096 -23.902 45.940 1.00 23.96 284 GLY B C 1
ATOM 1794 O O . GLY B 1 33 ? 94.089 -24.421 45.474 1.00 28.54 284 GLY B O 1
ATOM 1795 N N . GLN B 1 34 ? 95.148 -23.362 47.160 1.00 28.46 285 GLN B N 1
ATOM 1796 C CA . GLN B 1 34 ? 93.991 -23.404 48.079 1.00 28.17 285 GLN B CA 1
ATOM 1797 C C . GLN B 1 34 ? 93.688 -22.020 48.710 1.00 25.94 285 GLN B C 1
ATOM 1798 O O . GLN B 1 34 ? 94.555 -21.391 49.305 1.00 26.69 285 GLN B O 1
ATOM 1804 N N . VAL B 1 35 ? 92.441 -21.569 48.549 1.00 24.49 286 VAL B N 1
ATOM 1805 C CA . VAL B 1 35 ? 91.922 -20.393 49.258 1.00 27.23 286 VAL B CA 1
ATOM 1806 C C . VAL B 1 35 ? 90.971 -20.818 50.408 1.00 22.94 286 VAL B C 1
ATOM 1807 O O . VAL B 1 35 ? 90.124 -21.671 50.189 1.00 23.71 286 VAL B O 1
ATOM 1811 N N . LYS B 1 36 ? 91.118 -20.235 51.601 1.00 19.28 287 LYS B N 1
ATOM 1812 C CA . LYS B 1 36 ? 90.343 -20.645 52.789 1.00 19.02 287 LYS B CA 1
ATOM 1813 C C . LYS B 1 36 ? 88.958 -19.949 52.815 1.00 24.67 287 LYS B C 1
ATOM 1814 O O . LYS B 1 36 ? 87.906 -20.597 52.919 1.00 22.66 287 LYS B O 1
ATOM 1820 N N . ASN B 1 37 ? 88.941 -18.625 52.693 1.00 22.09 288 ASN B N 1
ATOM 1821 C CA . ASN B 1 37 ? 87.658 -17.918 52.826 1.00 19.48 288 ASN B CA 1
ATOM 1822 C C . ASN B 1 37 ? 87.875 -16.514 52.266 1.00 20.44 288 ASN B C 1
ATOM 1823 O O . ASN B 1 37 ? 89.029 -16.119 51.950 1.00 19.01 288 ASN B O 1
ATOM 1828 N N . ILE B 1 38 ? 86.783 -15.786 52.119 1.00 20.14 289 ILE B N 1
ATOM 1829 C CA . ILE B 1 38 ? 86.812 -14.389 51.720 1.00 21.64 289 ILE B CA 1
ATOM 1830 C C . ILE B 1 38 ? 85.936 -13.594 52.703 1.00 21.29 289 ILE B C 1
ATOM 1831 O O . ILE B 1 38 ? 85.148 -14.176 53.489 1.00 18.89 289 ILE B O 1
ATOM 1836 N N . GLU B 1 39 ? 86.050 -12.277 52.633 1.00 22.85 290 GLU B N 1
ATOM 1837 C CA . GLU B 1 39 ? 85.198 -11.386 53.424 1.00 20.96 290 GLU B CA 1
ATOM 1838 C C . GLU B 1 39 ? 84.836 -10.198 52.567 1.00 19.91 290 GLU B C 1
ATOM 1839 O O . GLU B 1 39 ? 85.719 -9.581 51.979 1.00 20.63 290 GLU B O 1
ATOM 1845 N N . LEU B 1 40 ? 83.544 -9.895 52.452 1.00 19.28 291 LEU B N 1
ATOM 1846 C CA . LEU B 1 40 ? 83.106 -8.677 51.799 1.00 20.22 291 LEU B CA 1
ATOM 1847 C C . LEU B 1 40 ? 82.763 -7.670 52.879 1.00 21.66 291 LEU B C 1
ATOM 1848 O O . LEU B 1 40 ? 82.177 -8.050 53.902 1.00 27.51 291 LEU B O 1
ATOM 1853 N N . SER B 1 41 ? 83.142 -6.411 52.681 1.00 21.34 292 SER B N 1
ATOM 1854 C CA . SER B 1 41 ? 82.924 -5.420 53.722 1.00 24.05 292 SER B CA 1
ATOM 1855 C C . SER B 1 41 ? 82.857 -4.026 53.118 1.00 23.73 292 SER B C 1
ATOM 1856 O O . SER B 1 41 ? 83.044 -3.865 51.903 1.00 21.37 292 SER B O 1
ATOM 1859 N N . THR B 1 42 ? 82.595 -3.023 53.961 1.00 28.09 293 THR B N 1
ATOM 1860 C CA . THR B 1 42 ? 82.767 -1.641 53.540 1.00 29.97 293 THR B CA 1
ATOM 1861 C C . THR B 1 42 ? 84.074 -1.136 54.139 1.00 28.95 293 THR B C 1
ATOM 1862 O O . THR B 1 42 ? 84.068 -0.514 55.207 1.00 25.80 293 THR B O 1
ATOM 1866 N N . PHE B 1 43 ? 85.191 -1.458 53.469 1.00 25.24 294 PHE B N 1
ATOM 1867 C CA . PHE B 1 43 ? 86.522 -1.085 53.929 1.00 25.53 294 PHE B CA 1
ATOM 1868 C C . PHE B 1 43 ? 86.744 -1.501 55.388 1.00 40.91 294 PHE B C 1
ATOM 1869 O O . PHE B 1 43 ? 87.268 -0.720 56.199 1.00 33.70 294 PHE B O 1
ATOM 1877 N N . GLY B 1 44 ? 86.327 -2.729 55.709 1.00 29.63 295 GLY B N 1
ATOM 1878 C CA . GLY B 1 44 ? 86.503 -3.311 57.029 1.00 29.78 295 GLY B CA 1
ATOM 1879 C C . GLY B 1 44 ? 85.291 -3.301 57.935 1.00 39.96 295 GLY B C 1
ATOM 1880 O O . GLY B 1 44 ? 85.200 -4.106 58.864 1.00 34.36 295 GLY B O 1
ATOM 1881 N N . LYS B 1 45 ? 84.360 -2.387 57.661 1.00 26.21 296 LYS B N 1
ATOM 1882 C CA . LYS B 1 45 ? 83.136 -2.240 58.437 1.00 26.71 296 LYS B CA 1
ATOM 1883 C C . LYS B 1 45 ? 82.046 -3.124 57.809 1.00 30.83 296 LYS B C 1
ATOM 1884 O O . LYS B 1 45 ? 82.254 -3.660 56.712 1.00 28.00 296 LYS B O 1
ATOM 1890 N N . PRO B 1 46 ? 80.888 -3.281 58.484 1.00 35.52 297 PRO B N 1
ATOM 1891 C CA . PRO B 1 46 ? 79.828 -4.134 57.913 1.00 37.83 297 PRO B CA 1
ATOM 1892 C C . PRO B 1 46 ? 79.491 -3.810 56.447 1.00 29.58 297 PRO B C 1
ATOM 1893 O O . PRO B 1 46 ? 79.546 -2.647 56.022 1.00 29.38 297 PRO B O 1
ATOM 1897 N N . LEU B 1 47 ? 79.191 -4.853 55.674 1.00 28.06 298 LEU B N 1
ATOM 1898 C CA . LEU B 1 47 ? 78.907 -4.693 54.247 1.00 23.45 298 LEU B CA 1
ATOM 1899 C C . LEU B 1 47 ? 77.691 -3.789 54.015 1.00 27.05 298 LEU B C 1
ATOM 1900 O O . LEU B 1 47 ? 77.679 -2.943 53.112 1.00 27.56 298 LEU B O 1
ATOM 1905 N N . GLY B 1 48 ? 76.659 -4.014 54.814 1.00 30.26 299 GLY B N 1
ATOM 1906 C CA . GLY B 1 48 ? 75.435 -3.236 54.709 1.00 30.66 299 GLY B CA 1
ATOM 1907 C C . GLY B 1 48 ? 74.710 -3.322 53.379 1.00 37.72 299 GLY B C 1
ATOM 1908 O O . GLY B 1 48 ? 74.083 -2.343 52.968 1.00 34.04 299 GLY B O 1
ATOM 1909 N N . LEU B 1 49 ? 74.804 -4.469 52.702 1.00 30.20 300 LEU B N 1
ATOM 1910 C CA . LEU B 1 49 ? 74.026 -4.731 51.484 1.00 28.21 300 LEU B CA 1
ATOM 1911 C C . LEU B 1 49 ? 73.283 -6.047 51.680 1.00 31.31 300 LEU B C 1
ATOM 1912 O O . LEU B 1 49 ? 73.733 -7.118 51.253 1.00 30.68 300 LEU B O 1
ATOM 1917 N N . ASN B 1 50 ? 72.138 -5.971 52.345 1.00 30.60 301 ASN B N 1
ATOM 1918 C CA . ASN B 1 50 ? 71.444 -7.177 52.762 1.00 25.97 301 ASN B CA 1
ATOM 1919 C C . ASN B 1 50 ? 70.922 -7.982 51.569 1.00 29.17 301 ASN B C 1
ATOM 1920 O O . ASN B 1 50 ? 70.690 -9.189 51.670 1.00 35.84 301 ASN B O 1
ATOM 1925 N N . TRP B 1 51 ? 70.764 -7.297 50.437 1.00 32.23 302 TRP B N 1
ATOM 1926 C CA . TRP B 1 51 ? 70.246 -7.892 49.209 1.00 27.99 302 TRP B CA 1
ATOM 1927 C C . TRP B 1 51 ? 71.326 -8.549 48.345 1.00 32.19 302 TRP B C 1
ATOM 1928 O O . TRP B 1 51 ? 71.036 -9.019 47.251 1.00 34.60 302 TRP B O 1
ATOM 1939 N N . LEU B 1 52 ? 72.565 -8.574 48.822 1.00 28.74 303 LEU B N 1
ATOM 1940 C CA . LEU B 1 52 ? 73.639 -9.234 48.073 1.00 28.11 303 LEU B CA 1
ATOM 1941 C C . LEU B 1 52 ? 73.972 -10.561 48.755 1.00 33.97 303 LEU B C 1
ATOM 1942 O O . LEU B 1 52 ? 73.993 -10.639 49.989 1.00 33.62 303 LEU B O 1
ATOM 1947 N N . GLU B 1 53 ? 74.228 -11.595 47.955 1.00 25.33 304 GLU B N 1
ATOM 1948 C CA . GLU B 1 53 ? 74.606 -12.901 48.491 1.00 28.77 304 GLU B CA 1
ATOM 1949 C C . GLU B 1 53 ? 75.740 -13.534 47.671 1.00 29.08 304 GLU B C 1
ATOM 1950 O O . GLU B 1 53 ? 75.875 -13.277 46.475 1.00 27.09 304 GLU B O 1
ATOM 1956 N N . TYR B 1 54 ? 76.553 -14.372 48.299 1.00 22.39 305 TYR B N 1
ATOM 1957 C CA . TYR B 1 54 ? 77.524 -15.116 47.518 1.00 21.54 305 TYR B CA 1
ATOM 1958 C C . TYR B 1 54 ? 77.665 -16.535 48.003 1.00 26.23 305 TYR B C 1
ATOM 1959 O O . TYR B 1 54 ? 77.353 -16.860 49.150 1.00 27.41 305 TYR B O 1
ATOM 1968 N N . SER B 1 55 ? 78.154 -17.380 47.111 1.00 20.40 306 SER B N 1
ATOM 1969 C CA . SER B 1 55 ? 78.284 -18.799 47.382 1.00 24.89 306 SER B CA 1
ATOM 1970 C C . SER B 1 55 ? 79.575 -19.121 48.081 1.00 25.79 306 SER B C 1
ATOM 1971 O O . SER B 1 55 ? 80.625 -18.586 47.721 1.00 25.38 306 SER B O 1
ATOM 1974 N N . GLU B 1 56 ? 79.522 -20.025 49.063 1.00 22.82 307 GLU B N 1
ATOM 1975 C CA . GLU B 1 56 ? 80.729 -20.439 49.749 1.00 23.89 307 GLU B CA 1
ATOM 1976 C C . GLU B 1 56 ? 81.099 -21.871 49.328 1.00 21.54 307 GLU B C 1
ATOM 1977 O O . GLU B 1 56 ? 81.829 -22.558 50.029 1.00 25.02 307 GLU B O 1
ATOM 1983 N N . ASP B 1 57 ? 80.594 -22.282 48.169 1.00 28.13 308 ASP B N 1
ATOM 1984 C CA . ASP B 1 57 ? 80.949 -23.567 47.567 1.00 27.71 308 ASP B CA 1
ATOM 1985 C C . ASP B 1 57 ? 82.438 -23.736 47.368 1.00 27.91 308 ASP B C 1
ATOM 1986 O O . ASP B 1 57 ? 83.117 -22.844 46.857 1.00 26.30 308 ASP B O 1
ATOM 1991 N N . ASN B 1 58 ? 82.938 -24.894 47.782 1.00 23.84 309 ASN B N 1
ATOM 1992 C CA . ASN B 1 58 ? 84.309 -25.289 47.555 1.00 25.22 309 ASN B CA 1
ATOM 1993 C C . ASN B 1 58 ? 85.340 -24.444 48.305 1.00 24.89 309 ASN B C 1
ATOM 1994 O O . ASN B 1 58 ? 86.525 -24.505 48.004 1.00 27.73 309 ASN B O 1
ATOM 1999 N N . PHE B 1 59 ? 84.899 -23.674 49.303 1.00 24.34 310 PHE B N 1
ATOM 2000 C CA . PHE B 1 59 ? 85.873 -22.941 50.132 1.00 23.25 310 PHE B CA 1
ATOM 2001 C C . PHE B 1 59 ? 86.741 -23.873 50.956 1.00 25.10 310 PHE B C 1
ATOM 2002 O O . PHE B 1 59 ? 86.260 -24.896 51.454 1.00 22.59 310 PHE B O 1
ATOM 2010 N N . ASN B 1 60 ? 88.002 -23.482 51.128 1.00 21.90 311 ASN B N 1
ATOM 2011 C CA . ASN B 1 60 ? 88.954 -24.132 52.033 1.00 24.00 311 ASN B CA 1
ATOM 2012 C C . ASN B 1 60 ? 89.186 -25.618 51.728 1.00 28.11 311 ASN B C 1
ATOM 2013 O O . ASN B 1 60 ? 89.220 -26.441 52.644 1.00 27.98 311 ASN B O 1
ATOM 2018 N N . VAL B 1 61 ? 89.336 -25.913 50.437 1.00 30.31 312 VAL B N 1
ATOM 2019 C CA . VAL B 1 61 ? 89.622 -27.247 49.896 1.00 33.74 312 VAL B CA 1
ATOM 2020 C C . VAL B 1 61 ? 90.947 -27.234 49.098 1.00 39.02 312 VAL B C 1
ATOM 2021 O O . VAL B 1 61 ? 91.180 -26.334 48.300 1.00 31.20 312 VAL B O 1
ATOM 2025 N N . PRO B 1 62 ? 91.820 -28.240 49.282 1.00 35.14 313 PRO B N 1
ATOM 2026 C CA . PRO B 1 62 ? 93.052 -28.184 48.472 1.00 36.09 313 PRO B CA 1
ATOM 2027 C C . PRO B 1 62 ? 92.784 -28.204 46.954 1.00 26.85 313 PRO B C 1
ATOM 2028 O O . PRO B 1 62 ? 91.863 -28.874 46.478 1.00 33.31 313 PRO B O 1
ATOM 2032 N N . GLY B 1 63 ? 93.552 -27.407 46.206 1.00 35.08 314 GLY B N 1
ATOM 2033 C CA . GLY B 1 63 ? 93.405 -27.321 44.763 1.00 29.90 314 GLY B CA 1
ATOM 2034 C C . GLY B 1 63 ? 92.212 -26.550 44.223 1.00 29.25 314 GLY B C 1
ATOM 2035 O O . GLY B 1 63 ? 91.891 -26.656 43.031 1.00 36.58 314 GLY B O 1
ATOM 2036 N N . ASN B 1 64 ? 91.526 -25.786 45.081 1.00 34.85 315 ASN B N 1
ATOM 2037 C CA . ASN B 1 64 ? 90.330 -25.064 44.642 1.00 31.37 315 ASN B CA 1
ATOM 2038 C C . ASN B 1 64 ? 90.624 -23.738 43.934 1.00 28.93 315 ASN B C 1
ATOM 2039 O O . ASN B 1 64 ? 89.690 -23.040 43.494 1.00 30.90 315 ASN B O 1
ATOM 2044 N N . ALA B 1 65 ? 91.901 -23.422 43.765 1.00 30.00 316 ALA B N 1
ATOM 2045 C CA . ALA B 1 65 ? 92.295 -22.074 43.363 1.00 27.60 316 ALA B CA 1
ATOM 2046 C C . ALA B 1 65 ? 93.672 -22.038 42.694 1.00 28.51 316 ALA B C 1
ATOM 2047 O O . ALA B 1 65 ? 94.584 -21.411 43.208 1.00 31.34 316 ALA B O 1
ATOM 2049 N N . THR B 1 66 ? 93.817 -22.737 41.573 1.00 37.41 317 THR B N 1
ATOM 2050 C CA . THR B 1 66 ? 95.106 -22.810 40.886 1.00 47.40 317 THR B CA 1
ATOM 2051 C C . THR B 1 66 ? 95.113 -21.869 39.690 1.00 49.94 317 THR B C 1
ATOM 2052 O O . THR B 1 66 ? 94.058 -21.405 39.263 1.00 42.00 317 THR B O 1
ATOM 2056 N N . SER B 1 67 ? 96.300 -21.612 39.141 1.00 51.96 318 SER B N 1
ATOM 2057 C CA . SER B 1 67 ? 96.432 -20.796 37.935 1.00 49.84 318 SER B CA 1
ATOM 2058 C C . SER B 1 67 ? 95.547 -21.300 36.802 1.00 49.93 318 SER B C 1
ATOM 2059 O O . SER B 1 67 ? 94.871 -20.518 36.147 1.00 54.12 318 SER B O 1
ATOM 2062 N N . ASP B 1 68 ? 95.529 -22.611 36.579 1.00 50.90 319 ASP B N 1
ATOM 2063 C CA . ASP B 1 68 ? 94.712 -23.175 35.503 1.00 54.18 319 ASP B CA 1
ATOM 2064 C C . ASP B 1 68 ? 93.222 -23.245 35.845 1.00 49.46 319 ASP B C 1
ATOM 2065 O O . ASP B 1 68 ? 92.375 -23.281 34.947 1.00 50.39 319 ASP B O 1
ATOM 2070 N N . ASN B 1 69 ? 92.902 -23.300 37.136 1.00 48.54 320 ASN B N 1
ATOM 2071 C CA . ASN B 1 69 ? 91.516 -23.471 37.591 1.00 43.70 320 ASN B CA 1
ATOM 2072 C C . ASN B 1 69 ? 91.235 -22.652 38.838 1.00 39.96 320 ASN B C 1
ATOM 2073 O O . ASN B 1 69 ? 91.306 -23.158 39.965 1.00 35.66 320 ASN B O 1
ATOM 2078 N N . PRO B 1 70 ? 90.948 -21.364 38.646 1.00 36.29 321 PRO B N 1
ATOM 2079 C CA . PRO B 1 70 ? 90.837 -20.519 39.838 1.00 36.27 321 PRO B CA 1
ATOM 2080 C C . PRO B 1 70 ? 89.515 -20.714 40.603 1.00 30.13 321 PRO B C 1
ATOM 2081 O O . PRO B 1 70 ? 88.568 -21.327 40.101 1.00 36.17 321 PRO B O 1
ATOM 2085 N N . LEU B 1 71 ? 89.473 -20.215 41.835 1.00 29.43 322 LEU B N 1
ATOM 208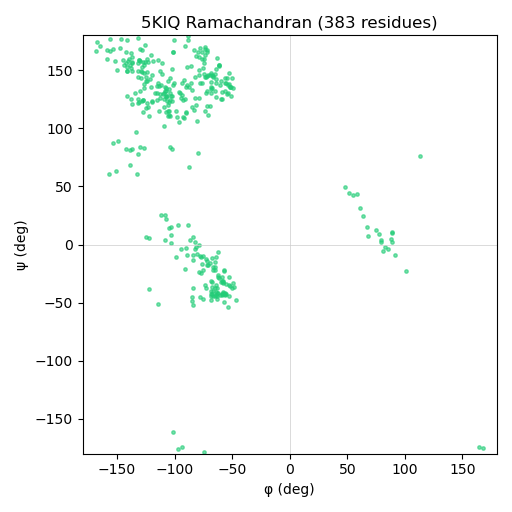6 C CA . LEU B 1 71 ? 88.247 -20.209 42.613 1.00 29.73 322 LEU B CA 1
ATOM 2087 C C . LEU B 1 71 ? 87.322 -19.154 41.996 1.00 28.20 322 LEU B C 1
ATOM 2088 O O . LEU B 1 71 ? 87.679 -17.987 41.906 1.00 31.22 322 LEU B O 1
ATOM 2093 N N . ARG B 1 72 ? 86.161 -19.574 41.518 1.00 25.66 323 ARG B N 1
ATOM 2094 C CA . ARG B 1 72 ? 85.229 -18.667 40.878 1.00 27.16 323 ARG B CA 1
ATOM 2095 C C . ARG B 1 72 ? 84.046 -18.508 41.841 1.00 34.03 323 ARG B C 1
ATOM 2096 O O . ARG B 1 72 ? 83.195 -19.383 41.953 1.00 29.64 323 ARG B O 1
ATOM 2104 N N . VAL B 1 73 ? 84.027 -17.392 42.558 1.00 28.44 324 VAL B N 1
ATOM 2105 C CA . VAL B 1 73 ? 83.006 -17.143 43.571 1.00 24.71 324 VAL B CA 1
ATOM 2106 C C . VAL B 1 73 ? 81.823 -16.431 42.956 1.00 24.34 324 VAL B C 1
ATOM 2107 O O . VAL B 1 73 ? 81.941 -15.275 42.514 1.00 26.31 324 VAL B O 1
ATOM 2111 N N . ARG B 1 74 ? 80.681 -17.110 42.894 1.00 21.48 325 ARG B N 1
ATOM 2112 C CA . ARG B 1 74 ? 79.491 -16.493 42.301 1.00 23.09 325 ARG B CA 1
ATOM 2113 C C . ARG B 1 74 ? 78.812 -15.524 43.265 1.00 26.18 325 ARG B C 1
ATOM 2114 O O . ARG B 1 74 ? 78.473 -15.901 44.390 1.00 25.82 325 ARG B O 1
ATOM 2122 N N . VAL B 1 75 ? 78.600 -14.288 42.814 1.00 20.77 326 VAL B N 1
ATOM 2123 C CA . VAL B 1 75 ? 77.910 -13.277 43.610 1.00 21.83 326 VAL B CA 1
ATOM 2124 C C . VAL B 1 75 ? 76.617 -12.917 42.913 1.00 28.18 326 VAL B C 1
ATOM 2125 O O . VAL B 1 75 ? 76.602 -12.733 41.700 1.00 27.52 326 VAL B O 1
ATOM 2129 N N . HIS B 1 76 ? 75.524 -12.805 43.652 1.00 21.87 327 HIS B N 1
ATOM 2130 C CA . HIS B 1 76 ? 74.296 -12.378 42.986 1.00 22.75 327 HIS B CA 1
ATOM 2131 C C . HIS B 1 76 ? 73.401 -11.560 43.903 1.00 28.05 327 HIS B C 1
ATOM 2132 O O . HIS B 1 76 ? 73.629 -11.464 45.105 1.00 28.48 327 HIS B O 1
ATOM 2139 N N . GLY B 1 77 ? 72.382 -10.938 43.340 1.00 28.54 328 GLY B N 1
ATOM 2140 C CA . GLY B 1 77 ? 71.466 -10.201 44.180 1.00 29.79 328 GLY B CA 1
ATOM 2141 C C . GLY B 1 77 ? 70.581 -9.337 43.313 1.00 31.38 328 GLY B C 1
ATOM 2142 O O . GLY B 1 77 ? 70.656 -9.401 42.088 1.00 29.43 328 GLY B O 1
ATOM 2143 N N . THR B 1 78 ? 69.760 -8.524 43.962 1.00 29.36 329 THR B N 1
ATOM 2144 C CA . THR B 1 78 ? 68.878 -7.591 43.264 1.00 29.78 329 THR B CA 1
ATOM 2145 C C . THR B 1 78 ? 68.887 -6.244 43.965 1.00 29.00 329 THR B C 1
ATOM 2146 O O . THR B 1 78 ? 68.553 -6.162 45.151 1.00 32.72 329 THR B O 1
ATOM 2150 N N . VAL B 1 79 ? 69.268 -5.196 43.241 1.00 26.12 330 VAL B N 1
ATOM 2151 C CA . VAL B 1 79 ? 69.209 -3.838 43.768 1.00 28.42 330 VAL B CA 1
ATOM 2152 C C . VAL B 1 79 ? 67.739 -3.460 43.921 1.00 34.90 330 VAL B C 1
ATOM 2153 O O . VAL B 1 79 ? 66.947 -3.685 42.997 1.00 31.71 330 VAL B O 1
ATOM 2157 N N . PRO B 1 80 ? 67.350 -2.945 45.104 1.00 31.68 331 PRO B N 1
ATOM 2158 C CA . PRO B 1 80 ? 65.938 -2.616 45.352 1.00 35.89 331 PRO B CA 1
ATOM 2159 C C . PRO B 1 80 ? 65.336 -1.716 44.276 1.00 31.53 331 PRO B C 1
ATOM 2160 O O . PRO B 1 80 ? 65.974 -0.763 43.814 1.00 32.09 331 PRO B O 1
ATOM 2164 N N . LEU B 1 81 ? 64.109 -2.046 43.906 1.00 35.08 332 LEU B N 1
ATOM 2165 C CA . LEU B 1 81 ? 63.350 -1.343 42.881 1.00 33.93 332 LEU B CA 1
ATOM 2166 C C . LEU B 1 81 ? 63.370 0.162 43.066 1.00 34.75 332 LEU B C 1
ATOM 2167 O O . LEU B 1 81 ? 63.462 0.902 42.086 1.00 43.35 332 LEU B O 1
ATOM 2172 N N . ASN B 1 82 ? 63.337 0.612 44.319 1.00 35.22 333 ASN B N 1
ATOM 2173 C CA . ASN B 1 82 ? 63.264 2.030 44.630 1.00 30.44 333 ASN B CA 1
ATOM 2174 C C . ASN B 1 82 ? 64.537 2.636 45.194 1.00 40.34 333 ASN B C 1
ATOM 2175 O O . ASN B 1 82 ? 64.487 3.641 45.895 1.00 35.74 333 ASN B O 1
ATOM 2180 N N . GLU B 1 83 ? 65.679 2.041 44.879 1.00 32.55 334 GLU B N 1
ATOM 2181 C CA . GLU B 1 83 ? 66.944 2.619 45.295 1.00 37.89 334 GLU B CA 1
ATOM 2182 C C . GLU B 1 83 ? 67.078 4.030 44.700 1.00 38.02 334 GLU B C 1
ATOM 2183 O O . GLU B 1 83 ? 66.954 4.213 43.495 1.00 35.61 334 GLU B O 1
ATOM 2189 N N . PRO B 1 84 ? 67.306 5.041 45.548 1.00 44.30 335 PRO B N 1
ATOM 2190 C CA . PRO B 1 84 ? 67.381 6.397 44.990 1.00 40.42 335 PRO B CA 1
ATOM 2191 C C . PRO B 1 84 ? 68.583 6.573 44.055 1.00 40.51 335 PRO B C 1
ATOM 2192 O O . PRO B 1 84 ? 69.715 6.186 44.385 1.00 38.08 335 PRO B O 1
ATOM 2196 N N . ILE B 1 85 ? 68.331 7.140 42.884 1.00 34.73 336 ILE B N 1
ATOM 2197 C CA . ILE B 1 85 ? 69.389 7.419 41.933 1.00 35.99 336 ILE B CA 1
ATOM 2198 C C . ILE B 1 85 ? 69.717 8.905 41.938 1.00 50.26 336 ILE B C 1
ATOM 2199 O O . ILE B 1 85 ? 68.918 9.724 41.501 1.00 51.41 336 ILE B O 1
ATOM 2204 N N . PRO B 1 86 ? 70.902 9.257 42.445 1.00 42.73 337 PRO B N 1
ATOM 2205 C CA . PRO B 1 86 ? 71.326 10.659 42.489 1.00 53.99 337 PRO B CA 1
ATOM 2206 C C . PRO B 1 86 ? 71.417 11.228 41.080 1.00 58.44 337 PRO B C 1
ATOM 2207 O O . PRO B 1 86 ? 71.644 10.463 40.138 1.00 55.53 337 PRO B O 1
ATOM 2211 N N . ALA B 1 87 ? 71.247 12.539 40.939 1.00 61.25 338 ALA B N 1
ATOM 2212 C CA . ALA B 1 87 ? 71.465 13.205 39.660 1.00 52.80 338 ALA B CA 1
ATOM 2213 C C . ALA B 1 87 ? 72.896 12.966 39.186 1.00 57.88 338 ALA B C 1
ATOM 2214 O O . ALA B 1 87 ? 73.145 12.852 37.990 1.00 55.10 338 ALA B O 1
ATOM 2216 N N . ASP B 1 88 ? 73.829 12.875 40.134 1.00 51.10 339 ASP B N 1
ATOM 2217 C CA . ASP B 1 88 ? 75.209 12.509 39.827 1.00 59.13 339 ASP B CA 1
ATOM 2218 C C . ASP B 1 88 ? 75.361 10.993 39.674 1.00 53.11 339 ASP B C 1
ATOM 2219 O O . ASP B 1 88 ? 75.341 10.260 40.663 1.00 48.42 339 ASP B O 1
ATOM 2224 N N . LYS B 1 89 ? 75.519 10.538 38.434 1.00 57.10 340 LYS B N 1
ATOM 2225 C CA . LYS B 1 89 ? 75.665 9.113 38.133 1.00 58.83 340 LYS B CA 1
ATOM 2226 C C . LYS B 1 89 ? 76.809 8.469 38.903 1.00 49.37 340 LYS B C 1
ATOM 2227 O O . LYS B 1 89 ? 76.734 7.298 39.282 1.00 48.49 340 LYS B O 1
ATOM 2233 N N . ASN B 1 90 ? 77.866 9.238 39.134 1.00 53.57 341 ASN B N 1
ATOM 2234 C CA . ASN B 1 90 ? 79.075 8.718 39.766 1.00 49.49 341 ASN B CA 1
ATOM 2235 C C . ASN B 1 90 ? 78.847 8.276 41.208 1.00 51.47 341 ASN B C 1
ATOM 2236 O O . ASN B 1 90 ? 79.670 7.569 41.789 1.00 52.11 341 ASN B O 1
ATOM 2241 N N . ARG B 1 91 ? 77.727 8.691 41.779 1.00 39.35 342 ARG B N 1
ATOM 2242 C CA A ARG B 1 91 ? 77.331 8.360 43.136 0.49 42.84 342 ARG B CA 1
ATOM 2243 C CA B ARG B 1 91 ? 77.424 8.244 43.131 0.51 42.93 342 ARG B CA 1
ATOM 2244 C C . ARG B 1 91 ? 76.239 7.286 43.149 1.00 33.76 342 ARG B C 1
ATOM 2245 O O . ARG B 1 91 ? 75.746 6.897 44.220 1.00 35.58 342 ARG B O 1
ATOM 2260 N N . ALA B 1 92 ? 75.812 6.853 41.957 1.00 38.10 343 ALA B N 1
ATOM 2261 C CA . ALA B 1 92 ? 74.809 5.796 41.841 1.00 26.91 343 ALA B CA 1
ATOM 2262 C C . ALA B 1 92 ? 75.520 4.458 41.846 1.00 35.94 343 ALA B C 1
ATOM 2263 O O . ALA B 1 92 ? 75.558 3.734 40.855 1.00 25.93 343 ALA B O 1
ATOM 2265 N N . GLN B 1 93 ? 76.116 4.134 42.977 1.00 25.31 344 GLN B N 1
ATOM 2266 C CA . GLN B 1 93 ? 76.921 2.929 43.026 1.00 26.00 344 GLN B CA 1
ATOM 2267 C C . GLN B 1 93 ? 77.254 2.606 44.470 1.00 29.12 344 GLN B C 1
ATOM 2268 O O . GLN B 1 93 ? 77.053 3.430 45.359 1.00 25.98 344 GLN B O 1
ATOM 2274 N N . PHE B 1 94 ? 77.743 1.395 44.693 1.00 23.82 345 PHE B N 1
ATOM 2275 C CA . PHE B 1 94 ? 78.250 0.989 45.997 1.00 26.12 345 PHE B CA 1
ATOM 2276 C C . PHE B 1 94 ? 79.690 0.537 45.834 1.00 23.86 345 PHE B C 1
ATOM 2277 O O . PHE B 1 94 ? 79.981 -0.432 45.128 1.00 23.44 345 PHE B O 1
ATOM 2285 N N . THR B 1 95 ? 80.587 1.239 46.501 1.00 20.62 346 THR B N 1
ATOM 2286 C CA . THR B 1 95 ? 81.992 0.859 46.531 1.00 23.71 346 THR B CA 1
ATOM 2287 C C . THR B 1 95 ? 82.251 0.015 47.768 1.00 23.55 346 THR B C 1
ATOM 2288 O O . THR B 1 95 ? 81.935 0.431 48.889 1.00 22.96 346 THR B O 1
ATOM 2292 N N . ARG B 1 96 ? 82.821 -1.173 47.573 1.00 21.65 347 ARG B N 1
ATOM 2293 C CA . ARG B 1 96 ? 83.008 -2.101 48.678 1.00 20.12 347 ARG B CA 1
ATOM 2294 C C . ARG B 1 96 ? 84.352 -2.780 48.492 1.00 18.55 347 ARG B C 1
ATOM 2295 O O . ARG B 1 96 ? 85.073 -2.486 47.543 1.00 22.41 347 ARG B O 1
ATOM 2303 N N . THR B 1 97 ? 84.724 -3.607 49.456 1.00 19.73 348 THR B N 1
ATOM 2304 C CA . THR B 1 97 ? 86.017 -4.249 49.418 1.00 21.02 348 THR B CA 1
ATOM 2305 C C . THR B 1 97 ? 85.895 -5.749 49.630 1.00 19.76 348 THR B C 1
ATOM 2306 O O . THR B 1 97 ? 84.984 -6.239 50.324 1.00 20.44 348 THR B O 1
ATOM 2310 N N . ILE B 1 98 ? 86.822 -6.487 49.020 1.00 21.07 349 ILE B N 1
ATOM 2311 C CA . ILE B 1 98 ? 86.938 -7.919 49.272 1.00 18.40 349 ILE B CA 1
ATOM 2312 C C . ILE B 1 98 ? 88.375 -8.214 49.722 1.00 20.03 349 ILE B C 1
ATOM 2313 O O . ILE B 1 98 ? 89.330 -7.618 49.205 1.00 20.53 349 ILE B O 1
ATOM 2318 N N . ARG B 1 99 ? 88.525 -9.116 50.693 1.00 18.78 350 ARG B N 1
ATOM 2319 C CA . ARG B 1 99 ? 89.858 -9.687 50.997 1.00 18.82 350 ARG B CA 1
ATOM 2320 C C . ARG B 1 99 ? 89.670 -11.206 51.047 1.00 18.82 350 ARG B C 1
ATOM 2321 O O . ARG B 1 99 ? 88.543 -11.705 51.214 1.00 20.51 350 ARG B O 1
ATOM 2329 N N . ALA B 1 100 ? 90.775 -11.930 50.869 1.00 23.83 351 ALA B N 1
ATOM 2330 C CA . ALA B 1 100 ? 90.746 -13.398 50.848 1.00 19.19 351 ALA B CA 1
ATOM 2331 C C . ALA B 1 100 ? 91.983 -13.887 51.562 1.00 17.61 351 ALA B C 1
ATOM 2332 O O . ALA B 1 100 ? 92.981 -13.169 51.618 1.00 21.41 351 ALA B O 1
ATOM 2334 N N . TRP B 1 101 ? 91.921 -15.079 52.152 1.00 17.36 352 TRP B N 1
ATOM 2335 C CA . TRP B 1 101 ? 93.126 -15.631 52.796 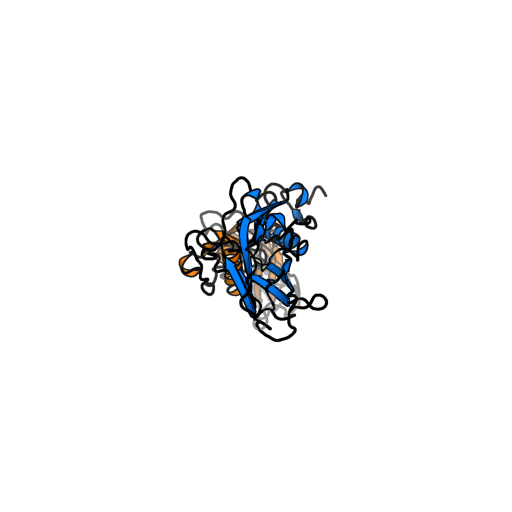1.00 17.45 352 TRP B CA 1
ATOM 2336 C C . TRP B 1 101 ? 93.269 -17.104 52.461 1.00 20.67 352 TRP B C 1
ATOM 2337 O O . TRP B 1 101 ? 92.320 -17.759 52.074 1.00 20.71 352 TRP B O 1
ATOM 2348 N N . ASP B 1 102 ? 94.515 -17.587 52.565 1.00 24.06 353 ASP B N 1
ATOM 2349 C CA . ASP B 1 102 ? 94.801 -18.984 52.274 1.00 25.42 353 ASP B CA 1
ATOM 2350 C C . ASP B 1 102 ? 94.812 -19.755 53.604 1.00 30.74 353 ASP B C 1
ATOM 2351 O O . ASP B 1 102 ? 94.553 -19.196 54.679 1.00 25.77 353 ASP B O 1
ATOM 2356 N N . ALA B 1 103 ? 95.139 -21.044 53.554 1.00 28.47 354 ALA B N 1
ATOM 2357 C CA . ALA B 1 103 ? 95.084 -21.842 54.773 1.00 28.05 354 ALA B CA 1
ATOM 2358 C C . ALA B 1 103 ? 96.195 -21.500 55.772 1.00 36.43 354 ALA B C 1
ATOM 2359 O O . ALA B 1 103 ? 96.094 -21.821 56.952 1.00 35.09 354 ALA B O 1
ATOM 2361 N N . ALA B 1 104 ? 97.252 -20.836 55.317 1.00 29.49 355 ALA B N 1
ATOM 2362 C CA . ALA B 1 104 ? 98.300 -20.394 56.231 1.00 34.78 355 ALA B CA 1
ATOM 2363 C C . ALA B 1 104 ? 97.918 -19.109 56.964 1.00 35.32 355 ALA B C 1
ATOM 2364 O O . ALA B 1 104 ? 98.609 -18.679 57.875 1.00 37.49 355 ALA B O 1
ATOM 2366 N N . GLY B 1 105 ? 96.810 -18.485 56.572 1.00 29.46 356 GLY B N 1
ATOM 2367 C CA . GLY B 1 105 ? 96.416 -17.248 57.214 1.00 31.45 356 GLY B CA 1
ATOM 2368 C C . GLY B 1 105 ? 97.021 -16.012 56.563 1.00 30.71 356 GLY B C 1
ATOM 2369 O O . GLY B 1 105 ? 96.930 -14.923 57.121 1.00 35.20 356 GLY B O 1
ATOM 2370 N N . ASN B 1 106 ? 97.626 -16.177 55.386 1.00 27.27 357 ASN B N 1
ATOM 2371 C CA . ASN B 1 106 ? 98.065 -15.027 54.585 1.00 25.52 357 ASN B CA 1
ATOM 2372 C C . ASN B 1 106 ? 96.851 -14.309 54.012 1.00 23.35 357 ASN B C 1
ATOM 2373 O O . ASN B 1 106 ? 96.197 -14.860 53.142 1.00 26.60 357 ASN B O 1
ATOM 2378 N N . VAL B 1 107 ? 96.588 -13.093 54.481 1.00 25.68 358 VAL B N 1
ATOM 2379 C CA . VAL B 1 107 ? 95.391 -12.327 54.061 1.00 24.50 358 VAL B CA 1
ATOM 2380 C C . VAL B 1 107 ? 95.765 -11.282 53.023 1.00 25.09 358 VAL B C 1
ATOM 2381 O O . VAL B 1 107 ? 96.789 -10.611 53.173 1.00 32.65 358 VAL B O 1
ATOM 2385 N N . SER B 1 108 ? 94.958 -11.125 51.984 1.00 26.55 359 SER B N 1
ATOM 2386 C CA . SER B 1 108 ? 95.209 -10.086 50.993 1.00 26.42 359 SER B CA 1
ATOM 2387 C C . SER B 1 108 ? 94.843 -8.734 51.603 1.00 24.96 359 SER B C 1
ATOM 2388 O O . SER B 1 108 ? 94.200 -8.665 52.677 1.00 30.24 359 SER B O 1
ATOM 2391 N N . SER B 1 109 ? 95.239 -7.657 50.935 1.00 31.12 360 SER B N 1
ATOM 2392 C CA . SER B 1 109 ? 94.766 -6.336 51.318 1.00 31.19 360 SER B CA 1
ATOM 2393 C C . SER B 1 109 ? 93.309 -6.271 50.902 1.00 31.88 360 SER B C 1
ATOM 2394 O O . SER B 1 109 ? 92.830 -7.151 50.168 1.00 31.61 360 SER B O 1
ATOM 2397 N N . ASN B 1 110 ? 92.602 -5.258 51.389 1.00 32.18 361 ASN B N 1
ATOM 2398 C CA . ASN B 1 110 ? 91.244 -5.039 50.937 1.00 30.03 361 ASN B CA 1
ATOM 2399 C C . ASN B 1 110 ? 91.230 -4.463 49.513 1.00 31.45 361 ASN B C 1
ATOM 2400 O O . ASN B 1 110 ? 91.683 -3.350 49.287 1.00 39.76 361 ASN B O 1
ATOM 2405 N N . ILE B 1 111 ? 90.697 -5.231 48.563 1.00 25.90 362 ILE B N 1
ATOM 2406 C CA . ILE B 1 111 ? 90.603 -4.860 47.146 1.00 29.57 362 ILE B CA 1
ATOM 2407 C C . ILE B 1 111 ? 89.226 -4.258 46.799 1.00 24.07 362 ILE B C 1
ATOM 2408 O O . ILE B 1 111 ? 88.208 -4.852 47.134 1.00 23.51 362 ILE B O 1
ATOM 2413 N N . THR B 1 112 ? 89.197 -3.111 46.117 1.00 22.80 363 THR B N 1
ATOM 2414 C CA . THR B 1 112 ? 87.931 -2.448 45.765 1.00 21.97 363 THR B CA 1
ATOM 2415 C C . THR B 1 112 ? 87.166 -3.085 44.607 1.00 23.69 363 THR B C 1
ATOM 2416 O O . THR B 1 112 ? 87.755 -3.505 43.594 1.00 26.89 363 THR B O 1
ATOM 2420 N N . PHE B 1 113 ? 85.838 -3.170 44.744 1.00 23.94 364 PHE B N 1
ATOM 2421 C CA . PHE B 1 113 ? 84.976 -3.471 43.599 1.00 25.64 364 PHE B CA 1
ATOM 2422 C C . PHE B 1 113 ? 83.788 -2.531 43.702 1.00 24.13 364 PHE B C 1
ATOM 2423 O O . PHE B 1 113 ? 83.455 -2.058 44.800 1.00 23.91 364 PHE B O 1
ATOM 2431 N N . VAL B 1 114 ? 83.140 -2.264 42.573 1.00 19.67 365 VAL B N 1
ATOM 2432 C CA . VAL B 1 114 ? 82.095 -1.251 42.537 1.00 19.44 365 VAL B CA 1
ATOM 2433 C C . VAL B 1 114 ? 80.872 -1.841 41.854 1.00 24.00 365 VAL B C 1
ATOM 2434 O O . VAL B 1 114 ? 80.950 -2.286 40.707 1.00 27.35 365 VAL B O 1
ATOM 2438 N N . ILE B 1 115 ? 79.749 -1.840 42.561 1.00 20.47 366 ILE B N 1
ATOM 2439 C CA . ILE B 1 115 ? 78.479 -2.205 41.944 1.00 20.22 366 ILE B CA 1
ATOM 2440 C C . ILE B 1 115 ? 77.772 -0.932 41.536 1.00 26.57 366 ILE B C 1
ATOM 2441 O O . ILE B 1 115 ? 77.268 -0.200 42.397 1.00 23.54 366 ILE B O 1
ATOM 2446 N N . LYS B 1 116 ? 77.760 -0.651 40.234 1.00 23.00 367 LYS B N 1
ATOM 2447 C CA . LYS B 1 116 ? 77.029 0.503 39.720 1.00 23.25 367 LYS B CA 1
ATOM 2448 C C . LYS B 1 116 ? 75.568 0.085 39.572 1.00 24.36 367 LYS B C 1
ATOM 2449 O O . LYS B 1 116 ? 75.294 -1.070 39.278 1.00 21.54 367 LYS B O 1
ATOM 2455 N N . TYR B 1 117 ? 74.636 0.988 39.839 1.00 23.47 368 TYR B N 1
ATOM 2456 C CA . TYR B 1 117 ? 73.238 0.648 39.593 1.00 24.74 368 TYR B CA 1
ATOM 2457 C C . TYR B 1 117 ? 72.559 1.772 38.830 1.00 25.90 368 TYR B C 1
ATOM 2458 O O . TYR B 1 117 ? 72.934 2.958 38.927 1.00 24.49 368 TYR B O 1
ATOM 2467 N N . ARG B 1 118 ? 71.576 1.361 38.033 1.00 25.47 369 ARG B N 1
ATOM 2468 C CA . ARG B 1 118 ? 70.946 2.226 37.044 1.00 25.87 369 ARG B CA 1
ATOM 2469 C C . ARG B 1 118 ? 69.465 1.948 36.965 1.00 26.56 369 ARG B C 1
ATOM 2470 O O . ARG B 1 118 ? 68.991 0.851 37.290 1.00 26.58 369 ARG B O 1
ATOM 2478 N N . ALA B 1 119 ? 68.733 2.951 36.503 1.00 25.33 370 ALA B N 1
ATOM 2479 C CA . ALA B 1 119 ? 67.323 2.744 36.196 1.00 29.19 370 ALA B CA 1
ATOM 2480 C C . ALA B 1 119 ? 67.158 1.746 35.048 1.00 30.39 370 ALA B C 1
ATOM 2481 O O . ALA B 1 119 ? 68.020 1.646 34.167 1.00 29.07 370 ALA B O 1
ATOM 2483 N N . GLN B 1 120 ? 66.038 1.020 35.039 1.00 25.49 371 GLN B N 1
ATOM 2484 C CA . GLN B 1 120 ? 65.797 0.036 33.993 1.00 29.84 371 GLN B CA 1
ATOM 2485 C C . GLN B 1 120 ? 65.813 0.583 32.552 1.00 27.56 371 GLN B C 1
ATOM 2486 O O . GLN B 1 120 ? 66.229 -0.139 31.640 1.00 27.18 371 GLN B O 1
ATOM 2492 N N . THR B 1 121 ? 65.400 1.829 32.314 1.00 24.73 372 THR B N 1
ATOM 2493 C CA . THR B 1 121 ? 65.463 2.281 30.922 1.00 26.71 372 THR B CA 1
ATOM 2494 C C . THR B 1 121 ? 66.874 2.412 30.405 1.00 34.01 372 THR B C 1
ATOM 2495 O O . THR B 1 121 ? 67.080 2.430 29.199 1.00 29.07 372 THR B O 1
ATOM 2499 N N . ASP B 1 122 ? 67.861 2.514 31.292 1.00 27.77 373 ASP B N 1
ATOM 2500 C CA . ASP B 1 122 ? 69.225 2.544 30.819 1.00 30.22 373 ASP B CA 1
ATOM 2501 C C . ASP B 1 122 ? 69.625 1.231 30.151 1.00 31.12 373 ASP B C 1
ATOM 2502 O O . ASP B 1 122 ? 70.556 1.212 29.362 1.00 42.32 373 ASP B O 1
ATOM 2507 N N . LYS B 1 123 ? 68.928 0.140 30.471 1.00 25.82 374 LYS B N 1
ATOM 2508 C CA . LYS B 1 123 ? 69.182 -1.170 29.891 1.00 27.49 374 LYS B CA 1
ATOM 2509 C C . LYS B 1 123 ? 68.459 -1.320 28.545 1.00 39.01 374 LYS B C 1
ATOM 2510 O O . LYS B 1 123 ? 68.978 -1.924 27.616 1.00 30.23 374 LYS B O 1
ATOM 2516 N N . TYR B 1 124 ? 67.253 -0.759 28.475 1.00 35.44 375 TYR B N 1
ATOM 2517 C CA . TYR B 1 124 ? 66.409 -0.732 27.272 1.00 32.72 375 TYR B CA 1
ATOM 2518 C C . TYR B 1 124 ? 66.583 0.709 26.671 1.00 29.11 375 TYR B C 1
ATOM 2519 O O . TYR B 1 124 ? 67.498 1.414 27.100 1.00 74.97 375 TYR B O 1
ATOM 2528 N N . ASN B 1 125 ? 65.717 1.208 25.815 1.00 57.82 376 ASN B N 1
ATOM 2529 C CA . ASN B 1 125 ? 66.142 1.259 24.361 1.00 52.74 376 ASN B CA 1
ATOM 2530 C C . ASN B 1 125 ? 65.391 0.338 23.324 1.00 60.00 376 ASN B C 1
ATOM 2531 O O . ASN B 1 125 ? 65.911 -0.688 22.854 1.00 52.58 376 ASN B O 1
ATOM 2536 N N . PRO B 1 126 ? 64.174 0.718 22.934 1.00 34.44 377 PRO B N 1
ATOM 2537 C CA . PRO B 1 126 ? 63.373 -0.151 22.046 1.00 41.26 377 PRO B CA 1
ATOM 2538 C C . PRO B 1 126 ? 63.611 -0.023 20.523 1.00 33.95 377 PRO B C 1
ATOM 2539 O O . PRO B 1 126 ? 64.026 1.032 20.048 1.00 38.32 377 PRO B O 1
ATOM 2543 N N . ALA B 1 127 ? 63.345 -1.099 19.781 1.00 40.41 378 ALA B N 1
ATOM 2544 C CA . ALA B 1 127 ? 63.369 -1.084 18.310 1.00 37.16 378 ALA B CA 1
ATOM 2545 C C . ALA B 1 127 ? 62.088 -0.453 17.725 1.00 41.62 378 ALA B C 1
ATOM 2546 O O . ALA B 1 127 ? 61.028 -0.539 18.341 1.00 36.78 378 ALA B O 1
ATOM 2548 N N . ASP B 1 128 ? 62.167 0.172 16.549 1.00 43.81 379 ASP B N 1
ATOM 2549 C CA . ASP B 1 128 ? 60.947 0.731 15.934 1.00 41.86 379 ASP B CA 1
ATOM 2550 C C . ASP B 1 128 ? 60.001 -0.374 15.491 1.00 40.77 379 ASP B C 1
ATOM 2551 O O . ASP B 1 128 ? 60.430 -1.396 14.958 1.00 39.29 379 ASP B O 1
ATOM 2556 N N . PRO B 1 129 ? 58.700 -0.167 15.699 1.00 40.72 380 PRO B N 1
ATOM 2557 C CA . PRO B 1 129 ? 57.735 -1.146 15.204 1.00 34.63 380 PRO B CA 1
ATOM 2558 C C . PRO B 1 129 ? 57.547 -1.001 13.697 1.00 42.75 380 PRO B C 1
ATOM 2559 O O . PRO B 1 129 ? 57.876 0.049 13.142 1.00 42.50 380 PRO B O 1
ATOM 2563 N N . THR B 1 130 ? 57.045 -2.040 13.045 1.00 41.61 381 THR B N 1
ATOM 2564 C CA . THR B 1 130 ? 56.485 -1.873 11.709 1.00 40.58 381 THR B CA 1
ATOM 2565 C C . THR B 1 130 ? 55.461 -0.735 11.778 1.00 44.33 381 THR B C 1
ATOM 2566 O O . THR B 1 130 ? 54.678 -0.666 12.730 1.00 38.05 381 THR B O 1
ATOM 2570 N N . ILE B 1 131 ? 55.485 0.166 10.790 1.00 50.38 382 ILE B N 1
ATOM 2571 C CA . ILE B 1 131 ? 54.619 1.353 10.778 1.00 40.76 382 ILE B CA 1
ATOM 2572 C C . ILE B 1 131 ? 53.110 1.013 10.778 1.00 36.86 382 ILE B C 1
ATOM 2573 O O . ILE B 1 131 ? 52.672 0.098 10.077 1.00 52.80 382 ILE B O 1
ATOM 2578 N N . THR B 1 132 ? 52.329 1.736 11.582 1.00 38.61 383 THR B N 1
ATOM 2579 C CA . THR B 1 132 ? 50.870 1.611 11.579 1.00 39.20 383 THR B CA 1
ATOM 2580 C C . THR B 1 132 ? 50.236 2.765 10.812 1.00 42.53 383 THR B C 1
ATOM 2581 O O . THR B 1 132 ? 50.472 3.932 11.137 1.00 41.87 383 THR B O 1
ATOM 2585 N N . TYR B 1 133 ? 49.433 2.439 9.795 1.00 44.93 384 TYR B N 1
ATOM 2586 C CA . TYR B 1 133 ? 48.710 3.467 9.042 1.00 45.65 384 TYR B CA 1
ATOM 2587 C C . TYR B 1 133 ? 47.410 3.810 9.749 1.00 39.49 384 TYR B C 1
ATOM 2588 O O . TYR B 1 133 ? 46.662 2.926 10.172 1.00 46.06 384 TYR B O 1
ATOM 2597 N N . VAL B 1 134 ? 47.156 5.103 9.897 1.00 37.87 385 VAL B N 1
ATOM 2598 C CA . VAL B 1 134 ? 45.995 5.565 10.640 1.00 38.98 385 VAL B CA 1
ATOM 2599 C C . VAL B 1 134 ? 45.195 6.568 9.808 1.00 51.01 385 VAL B C 1
ATOM 2600 O O . VAL B 1 134 ? 45.673 7.054 8.780 1.00 50.77 385 VAL B O 1
ATOM 2604 N N . ASP B 1 135 ? 43.982 6.882 10.248 1.00 45.47 386 ASP B N 1
ATOM 2605 C CA . ASP B 1 135 ? 43.141 7.805 9.492 1.00 53.85 386 ASP B CA 1
ATOM 2606 C C . ASP B 1 135 ? 43.446 9.256 9.835 1.00 52.10 386 ASP B C 1
ATOM 2607 O O . ASP B 1 135 ? 43.572 10.095 8.945 1.00 54.14 386 ASP B O 1
ATOM 2612 N N . ARG B 1 136 ? 43.568 9.547 11.125 1.00 53.42 387 ARG B N 1
ATOM 2613 C CA . ARG B 1 136 ? 43.921 10.884 11.586 1.00 43.19 387 ARG B CA 1
ATOM 2614 C C . ARG B 1 136 ? 45.186 10.849 12.440 1.00 49.73 387 ARG B C 1
ATOM 2615 O O . ARG B 1 136 ? 45.152 10.348 13.560 1.00 48.72 387 ARG B O 1
ATOM 2623 N N . LEU B 1 137 ? 46.282 11.404 11.928 1.00 42.75 388 LEU B N 1
ATOM 2624 C CA . LEU B 1 137 ? 47.554 11.414 12.660 1.00 39.73 388 LEU B CA 1
ATOM 2625 C C . LEU B 1 137 ? 47.457 12.071 14.039 1.00 46.68 388 LEU B C 1
ATOM 2626 O O . LEU B 1 137 ? 48.277 11.809 14.923 1.00 49.96 388 LEU B O 1
ATOM 2631 N N . SER B 1 138 ? 46.451 12.915 14.223 1.00 44.00 389 SER B N 1
ATOM 2632 C CA . SER B 1 138 ? 46.316 13.698 15.441 1.00 40.68 389 SER B CA 1
ATOM 2633 C C . SER B 1 138 ? 45.325 13.079 16.429 1.00 48.65 389 SER B C 1
ATOM 2634 O O . SER B 1 138 ? 45.234 13.510 17.579 1.00 53.15 389 SER B O 1
ATOM 2637 N N . SER B 1 139 ? 44.581 12.074 15.979 1.00 44.99 390 SER B N 1
ATOM 2638 C CA . SER B 1 139 ? 43.625 11.405 16.848 1.00 47.67 390 SER B CA 1
ATOM 2639 C C . SER B 1 139 ? 43.443 9.942 16.473 1.00 43.93 390 SER B C 1
ATOM 2640 O O . SER B 1 139 ? 42.570 9.590 15.684 1.00 40.12 390 SER B O 1
ATOM 2643 N N . LEU B 1 140 ? 44.269 9.087 17.054 1.00 29.96 391 LEU B N 1
ATOM 2644 C CA . LEU B 1 140 ? 44.178 7.663 16.818 1.00 33.27 391 LEU B CA 1
ATOM 2645 C C . LEU B 1 140 ? 42.904 7.081 17.427 1.00 27.58 391 LEU B C 1
ATOM 2646 O O . LEU B 1 140 ? 42.429 7.547 18.459 1.00 33.27 391 LEU B O 1
ATOM 2651 N N . SER B 1 141 ? 42.362 6.056 16.792 1.00 30.52 392 SER B N 1
ATOM 2652 C CA . SER B 1 141 ? 41.200 5.341 17.323 1.00 33.11 392 SER B CA 1
ATOM 2653 C C . SER B 1 141 ? 41.646 4.291 18.347 1.00 35.34 392 SER B C 1
ATOM 2654 O O . SER B 1 141 ? 42.834 3.994 18.420 1.00 28.68 392 SER B O 1
ATOM 2657 N N . PRO B 1 142 ? 40.705 3.718 19.132 1.00 31.24 393 PRO B N 1
ATOM 2658 C CA . PRO B 1 142 ? 41.077 2.615 20.034 1.00 29.96 393 PRO B CA 1
ATOM 2659 C C . PRO B 1 142 ? 41.745 1.455 19.302 1.00 32.59 393 PRO B C 1
ATOM 2660 O O . PRO B 1 142 ? 42.730 0.889 19.780 1.00 30.49 393 PRO B O 1
ATOM 2664 N N . SER B 1 143 ? 41.214 1.099 18.140 1.00 26.37 394 SER B N 1
ATOM 2665 C CA . SER B 1 143 ? 41.749 0.011 17.356 1.00 27.37 394 SER B CA 1
ATOM 2666 C C . SER B 1 143 ? 43.193 0.302 16.905 1.00 29.84 394 SER B C 1
ATOM 2667 O O . SER B 1 143 ? 44.058 -0.577 16.964 1.00 32.29 394 SER B O 1
ATOM 2670 N N . GLU B 1 144 ? 43.451 1.539 16.477 1.00 29.24 395 GLU B N 1
ATOM 2671 C CA . GLU B 1 144 ? 44.772 1.936 16.023 1.00 24.85 395 GLU B CA 1
ATOM 2672 C C . GLU B 1 144 ? 45.767 1.929 17.196 1.00 29.28 395 GLU B C 1
ATOM 2673 O O . GLU B 1 144 ? 46.927 1.578 17.004 1.00 31.52 395 GLU B O 1
ATOM 2679 N N . LYS B 1 145 ? 45.305 2.317 18.387 1.00 26.96 396 LYS B N 1
ATOM 2680 C CA . LYS B 1 145 ? 46.179 2.288 19.570 1.00 24.83 396 LYS B CA 1
ATOM 2681 C C . LYS B 1 145 ? 46.495 0.871 19.959 1.00 27.04 396 LYS B C 1
ATOM 2682 O O . LYS B 1 145 ? 47.634 0.572 20.312 1.00 28.88 396 LYS B O 1
ATOM 2688 N N . ASN B 1 146 ? 45.489 -0.001 19.917 1.00 26.93 397 ASN B N 1
ATOM 2689 C CA . ASN B 1 146 ? 45.721 -1.411 20.165 1.00 27.12 397 ASN B CA 1
ATOM 2690 C C . ASN B 1 146 ? 46.745 -1.955 19.178 1.00 33.35 397 ASN B C 1
ATOM 2691 O O . ASN B 1 146 ? 47.627 -2.725 19.574 1.00 30.71 397 ASN B O 1
ATOM 2696 N N . ALA B 1 147 ? 46.654 -1.535 17.907 1.00 28.03 398 ALA B N 1
ATOM 2697 C CA . ALA B 1 147 ? 47.591 -2.029 16.889 1.00 29.71 398 ALA B CA 1
ATOM 2698 C C . ALA B 1 147 ? 49.010 -1.513 17.120 1.00 28.52 398 ALA B C 1
ATOM 2699 O O . ALA B 1 147 ? 49.967 -2.266 16.968 1.00 31.43 398 ALA B O 1
ATOM 2701 N N . VAL B 1 148 ? 49.137 -0.221 17.428 1.00 27.73 399 VAL B N 1
ATOM 2702 C CA . VAL B 1 148 ? 50.437 0.351 17.779 1.00 27.49 399 VAL B CA 1
ATOM 2703 C C . VAL B 1 148 ? 51.042 -0.391 18.978 1.00 29.48 399 VAL B C 1
ATOM 2704 O O . VAL B 1 148 ? 52.202 -0.821 18.897 1.00 28.70 399 VAL B O 1
ATOM 2708 N N . GLU B 1 149 ? 50.274 -0.581 20.061 1.00 26.95 400 GLU B N 1
ATOM 2709 C CA . GLU B 1 149 ? 50.835 -1.264 21.258 1.00 24.55 400 GLU B CA 1
ATOM 2710 C C . GLU B 1 149 ? 51.324 -2.665 20.852 1.00 32.23 400 GLU B C 1
ATOM 2711 O O . GLU B 1 149 ? 52.413 -3.072 21.234 1.00 28.61 400 GLU B O 1
ATOM 2717 N N . ALA B 1 150 ? 50.532 -3.377 20.053 1.00 32.40 401 ALA B N 1
ATOM 2718 C CA . ALA B 1 150 ? 50.903 -4.711 19.574 1.00 27.48 401 ALA B CA 1
ATOM 2719 C C . ALA B 1 150 ? 52.159 -4.687 18.687 1.00 26.00 401 ALA B C 1
ATOM 2720 O O . ALA B 1 150 ? 52.971 -5.600 18.743 1.00 32.49 401 ALA B O 1
ATOM 2722 N N . ALA B 1 151 ? 52.313 -3.649 17.866 1.00 29.46 402 ALA B N 1
ATOM 2723 C CA . ALA B 1 151 ? 53.461 -3.576 16.960 1.00 30.50 402 ALA B CA 1
ATOM 2724 C C . ALA B 1 151 ? 54.744 -3.254 17.748 1.00 31.41 402 ALA B C 1
ATOM 2725 O O . ALA B 1 151 ? 55.835 -3.772 17.435 1.00 34.96 402 ALA B O 1
ATOM 2727 N N . VAL B 1 152 ? 54.607 -2.403 18.767 1.00 27.30 403 VAL B N 1
ATOM 2728 C CA . VAL B 1 152 ? 55.745 -2.087 19.648 1.00 23.47 403 VAL B CA 1
ATOM 2729 C C . VAL B 1 152 ? 56.168 -3.338 20.418 1.00 27.43 403 VAL B C 1
ATOM 2730 O O . VAL B 1 152 ? 57.367 -3.639 20.553 1.00 32.07 403 VAL B O 1
ATOM 2734 N N . ARG B 1 153 ? 55.191 -4.067 20.938 1.00 27.79 404 ARG B N 1
ATOM 2735 C CA . ARG B 1 153 ? 55.479 -5.250 21.740 1.00 25.58 404 ARG B CA 1
ATOM 2736 C C . ARG B 1 153 ? 56.117 -6.340 20.849 1.00 34.03 404 ARG B C 1
ATOM 2737 O O . ARG B 1 153 ? 57.098 -6.976 21.248 1.00 33.54 404 ARG B O 1
ATOM 2745 N N . ALA B 1 154 ? 55.621 -6.492 19.622 1.00 32.54 405 ALA B N 1
ATOM 2746 C CA . ALA B 1 154 ? 56.120 -7.529 18.692 1.00 32.85 405 ALA B CA 1
ATOM 2747 C C . ALA B 1 154 ? 57.580 -7.293 18.300 1.00 36.58 405 ALA B C 1
ATOM 2748 O O . ALA B 1 154 ? 58.374 -8.227 18.161 1.00 36.85 405 ALA B O 1
ATOM 2750 N N . ALA B 1 155 ? 57.930 -6.026 18.139 1.00 32.76 406 ALA B N 1
ATOM 2751 C CA . ALA B 1 155 ? 59.253 -5.648 17.708 1.00 31.60 406 ALA B CA 1
ATOM 2752 C C . ALA B 1 155 ? 60.207 -5.596 18.891 1.00 40.51 406 ALA B C 1
ATOM 2753 O O . ALA B 1 155 ? 61.421 -5.442 18.710 1.00 37.31 406 ALA B O 1
ATOM 2755 N N . ASN B 1 156 ? 59.657 -5.708 20.099 1.00 32.19 407 ASN B N 1
ATOM 2756 C CA . ASN B 1 156 ? 60.476 -5.643 21.322 1.00 35.71 407 ASN B CA 1
ATOM 2757 C C . ASN B 1 156 ? 60.204 -6.744 22.360 1.00 33.01 407 ASN B C 1
ATOM 2758 O O . ASN B 1 156 ? 59.851 -6.463 23.499 1.00 34.73 407 ASN B O 1
ATOM 2763 N N . PRO B 1 157 ? 60.405 -8.005 21.969 1.00 34.99 408 PRO B N 1
ATOM 2764 C CA . PRO B 1 157 ? 60.238 -9.133 22.897 1.00 33.58 408 PRO B CA 1
ATOM 2765 C C . PRO B 1 157 ? 61.241 -9.123 24.061 1.00 37.12 408 PRO B C 1
ATOM 2766 O O . PRO B 1 157 ? 61.062 -9.900 25.009 1.00 36.18 408 PRO B O 1
ATOM 2770 N N . GLN B 1 158 ? 62.261 -8.266 24.010 1.00 33.25 409 GLN B N 1
ATOM 2771 C CA . GLN B 1 158 ? 63.280 -8.270 25.058 1.00 36.29 409 GLN B CA 1
ATOM 2772 C C . GLN B 1 158 ? 62.942 -7.354 26.239 1.00 41.14 409 GLN B C 1
ATOM 2773 O O . GLN B 1 158 ? 63.607 -7.368 27.269 1.00 37.36 409 GLN B O 1
ATOM 2779 N N . ILE B 1 159 ? 61.904 -6.552 26.093 1.00 30.92 410 ILE B N 1
ATOM 2780 C CA . ILE B 1 159 ? 61.452 -5.678 27.168 1.00 29.68 410 ILE B CA 1
ATOM 2781 C C . ILE B 1 159 ? 60.635 -6.520 28.179 1.00 32.35 410 ILE B C 1
ATOM 2782 O O . ILE B 1 159 ? 59.994 -7.505 27.789 1.00 34.57 410 ILE B O 1
ATOM 2787 N N . PRO B 1 160 ? 60.711 -6.187 29.484 1.00 33.19 411 PRO B N 1
ATOM 2788 C CA . PRO B 1 160 ? 59.981 -6.971 30.489 1.00 30.30 411 PRO B CA 1
ATOM 2789 C C . PRO B 1 160 ? 58.487 -7.064 30.174 1.00 35.26 411 PRO B C 1
ATOM 2790 O O . PRO B 1 160 ? 57.903 -6.069 29.769 1.00 29.14 411 PRO B O 1
ATOM 2794 N N . ALA B 1 161 ? 57.879 -8.230 30.360 1.00 31.86 412 ALA B N 1
ATOM 2795 C CA . ALA B 1 161 ? 56.429 -8.327 30.196 1.00 31.94 412 ALA B CA 1
ATOM 2796 C C . ALA B 1 161 ? 55.712 -7.352 31.136 1.00 33.59 412 ALA B C 1
ATOM 2797 O O . ALA B 1 161 ? 54.646 -6.828 30.791 1.00 30.63 412 ALA B O 1
ATOM 2799 N N . ALA B 1 162 ? 56.320 -7.096 32.294 1.00 34.24 413 ALA B N 1
ATOM 2800 C CA . ALA B 1 162 ? 55.732 -6.264 33.349 1.00 31.18 413 ALA B CA 1
ATOM 2801 C C . ALA B 1 162 ? 55.813 -4.778 33.047 1.00 28.47 413 ALA B C 1
ATOM 2802 O O . ALA B 1 162 ? 55.189 -3.977 33.745 1.00 32.86 413 ALA B O 1
ATOM 2804 N N . ALA B 1 163 ? 56.577 -4.411 32.025 1.00 25.70 414 ALA B N 1
ATOM 2805 C CA . ALA B 1 163 ? 56.596 -3.026 31.570 1.00 22.17 414 ALA B CA 1
ATOM 2806 C C . ALA B 1 163 ? 55.230 -2.753 30.983 1.00 22.28 414 ALA B C 1
ATOM 2807 O O . ALA B 1 163 ? 54.629 -3.657 30.386 1.00 25.36 414 ALA B O 1
ATOM 2809 N N . ARG B 1 164 ? 54.763 -1.520 31.145 1.00 19.17 415 ARG B N 1
ATOM 2810 C CA . ARG B 1 164 ? 53.464 -1.171 30.573 1.00 20.25 415 ARG B CA 1
ATOM 2811 C C . ARG B 1 164 ? 53.643 -0.217 29.378 1.00 24.27 415 ARG B C 1
ATOM 2812 O O . ARG B 1 164 ? 54.327 0.789 29.485 1.00 25.20 415 ARG B O 1
ATOM 2820 N N . ILE B 1 165 ? 53.004 -0.545 28.246 1.00 23.49 416 ILE B N 1
ATOM 2821 C CA . ILE B 1 165 ? 53.124 0.251 27.018 1.00 21.93 416 ILE B CA 1
ATOM 2822 C C . ILE B 1 165 ? 51.847 1.059 26.797 1.00 24.23 416 ILE B C 1
ATOM 2823 O O . ILE B 1 165 ? 50.791 0.468 26.586 1.00 24.60 416 ILE B O 1
ATOM 2828 N N . THR B 1 166 ? 51.946 2.384 26.860 1.00 24.92 417 THR B N 1
ATOM 2829 C CA . THR B 1 166 ? 50.805 3.243 26.554 1.00 22.62 417 THR B CA 1
ATOM 2830 C C . THR B 1 166 ? 51.006 4.018 25.245 1.00 26.05 417 THR B C 1
ATOM 2831 O O . THR B 1 166 ? 52.129 4.213 24.769 1.00 25.01 417 THR B O 1
ATOM 2835 N N . VAL B 1 167 ? 49.880 4.421 24.642 1.00 24.11 418 VAL B N 1
ATOM 2836 C CA . VAL B 1 167 ? 49.885 5.115 23.360 1.00 29.07 418 VAL B CA 1
ATOM 2837 C C . VAL B 1 167 ? 49.026 6.355 23.528 1.00 28.47 418 VAL B C 1
ATOM 2838 O O . VAL B 1 167 ? 47.917 6.275 24.069 1.00 28.93 418 VAL B O 1
ATOM 2842 N N . SER B 1 168 ? 49.538 7.503 23.088 1.00 27.02 419 SER B N 1
ATOM 2843 C CA . SER B 1 168 ? 48.793 8.754 23.192 1.00 30.54 419 SER B CA 1
ATOM 2844 C C . SER B 1 168 ? 47.920 8.960 21.959 1.00 34.49 419 SER B C 1
ATOM 2845 O O . SER B 1 168 ? 48.004 8.203 20.992 1.00 29.95 419 SER B O 1
ATOM 2848 N N . ALA B 1 169 ? 47.137 10.030 22.002 1.00 33.77 420 ALA B N 1
ATOM 2849 C CA . ALA B 1 169 ? 46.254 10.439 20.909 1.00 36.94 420 ALA B CA 1
ATOM 2850 C C . ALA B 1 169 ? 46.954 10.563 19.548 1.00 42.65 420 ALA B C 1
ATOM 2851 O O . ALA B 1 169 ? 46.352 10.252 18.511 1.00 39.33 420 ALA B O 1
ATOM 2853 N N . ASN B 1 170 ? 48.218 10.994 19.530 1.00 35.68 421 ASN B N 1
ATOM 2854 C CA . ASN B 1 170 ? 48.910 11.124 18.249 1.00 36.52 421 ASN B CA 1
ATOM 2855 C C . ASN B 1 170 ? 49.914 10.021 17.935 1.00 39.20 421 ASN B C 1
ATOM 2856 O O . ASN B 1 170 ? 50.752 10.182 17.045 1.00 39.50 421 ASN B O 1
ATOM 2861 N N . GLY B 1 171 ? 49.855 8.912 18.663 1.00 33.51 422 GLY B N 1
ATOM 2862 C CA . GLY B 1 171 ? 50.696 7.779 18.330 1.00 28.88 422 GLY B CA 1
ATOM 2863 C C . GLY B 1 171 ? 52.084 7.777 18.975 1.00 27.69 422 GLY B C 1
ATOM 2864 O O . GLY B 1 171 ? 52.907 6.928 18.656 1.00 32.29 422 GLY B O 1
ATOM 2865 N N . THR B 1 172 ? 52.342 8.744 19.846 1.00 27.77 423 THR B N 1
ATOM 2866 C CA . THR B 1 172 ? 53.575 8.750 20.653 1.00 28.69 423 THR B CA 1
ATOM 2867 C C . THR B 1 172 ? 53.478 7.578 21.637 1.00 32.16 423 THR B C 1
ATOM 2868 O O . THR B 1 172 ? 52.425 7.371 22.254 1.00 28.98 423 THR B O 1
ATOM 2872 N N . VAL B 1 173 ? 54.545 6.794 21.766 1.00 31.30 424 VAL B N 1
ATOM 2873 C CA . VAL B 1 173 ? 54.506 5.612 22.624 1.00 28.81 424 VAL B CA 1
ATOM 2874 C C . VAL B 1 173 ? 55.325 5.838 23.888 1.00 29.06 424 VAL B C 1
ATOM 2875 O O . VAL B 1 173 ? 56.428 6.386 23.822 1.00 29.46 424 VAL B O 1
ATOM 2879 N N . THR B 1 174 ? 54.766 5.457 25.038 1.00 23.64 425 THR B N 1
ATOM 2880 C CA . THR B 1 174 ? 55.524 5.470 26.301 1.00 24.57 425 THR B CA 1
ATOM 2881 C C . THR B 1 174 ? 55.675 4.050 26.834 1.00 26.48 425 THR B C 1
ATOM 2882 O O . THR B 1 174 ? 54.707 3.301 26.935 1.00 24.26 425 THR B O 1
ATOM 2886 N N . ILE B 1 175 ? 56.904 3.672 27.181 1.00 26.66 426 ILE B N 1
ATOM 2887 C CA . ILE B 1 175 ? 57.144 2.401 27.830 1.00 26.59 426 IL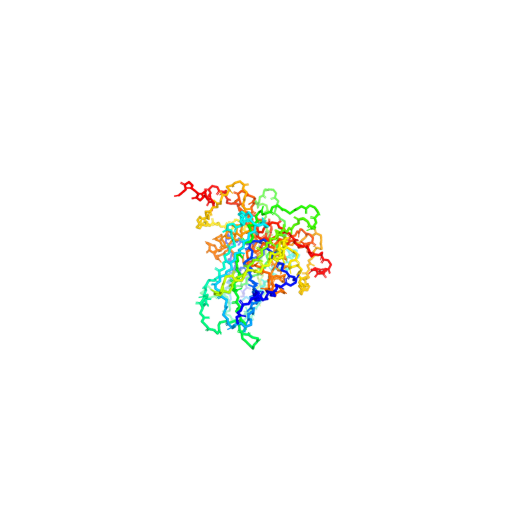E B CA 1
ATOM 2888 C C . ILE B 1 175 ? 57.530 2.701 29.275 1.00 27.16 426 ILE B C 1
ATOM 2889 O O . ILE B 1 175 ? 58.517 3.383 29.493 1.00 29.55 426 ILE B O 1
ATOM 2894 N N . THR B 1 176 ? 56.741 2.235 30.249 1.00 23.07 427 THR B N 1
ATOM 2895 C CA . THR B 1 176 ? 57.045 2.430 31.681 1.00 25.65 427 THR B CA 1
ATOM 2896 C C . THR B 1 176 ? 57.499 1.122 32.325 1.00 26.29 427 THR B C 1
ATOM 2897 O O . THR B 1 176 ? 56.742 0.164 32.438 1.00 24.03 427 THR B O 1
ATOM 2901 N N . TYR B 1 177 ? 58.755 1.103 32.738 1.00 24.26 428 TYR B N 1
ATOM 2902 C CA . TYR B 1 177 ? 59.361 -0.100 33.285 1.00 25.59 428 TYR B CA 1
ATOM 2903 C C . TYR B 1 177 ? 58.915 -0.306 34.742 1.00 27.10 428 TYR B C 1
ATOM 2904 O O . TYR B 1 177 ? 58.439 0.632 35.395 1.00 27.98 428 TYR B O 1
ATOM 2913 N N . PRO B 1 178 ? 59.055 -1.541 35.261 1.00 27.80 429 PRO B N 1
ATOM 2914 C CA . PRO B 1 178 ? 58.670 -1.808 36.655 1.00 32.35 429 PRO B CA 1
ATOM 2915 C C . PRO B 1 178 ? 59.213 -0.832 37.719 1.00 33.78 429 PRO B C 1
ATOM 2916 O O . PRO B 1 178 ? 58.499 -0.603 38.699 1.00 35.08 429 PRO B O 1
ATOM 2920 N N . ASP B 1 179 ? 60.420 -0.274 37.558 1.00 25.28 430 ASP B N 1
ATOM 2921 C CA . ASP B 1 179 ? 60.948 0.678 38.528 1.00 29.46 430 ASP B CA 1
ATOM 2922 C C . ASP B 1 179 ? 60.471 2.108 38.310 1.00 30.25 430 ASP B C 1
ATOM 2923 O O . ASP B 1 179 ? 60.951 3.024 38.980 1.00 30.74 430 ASP B O 1
ATOM 2928 N N . SER B 1 180 ? 59.542 2.270 37.366 1.00 31.99 431 SER B N 1
ATOM 2929 C CA . SER B 1 180 ? 58.899 3.543 36.990 1.00 28.03 431 SER B CA 1
ATOM 2930 C C . SER B 1 180 ? 59.719 4.456 36.090 1.00 32.27 431 SER B C 1
ATOM 2931 O O . SER B 1 180 ? 59.255 5.552 35.774 1.00 32.98 431 SER B O 1
ATOM 2934 N N . SER B 1 181 ? 60.905 4.015 35.656 1.00 29.30 432 SER B N 1
ATOM 2935 C CA . SER B 1 181 ? 61.641 4.702 34.586 1.00 29.24 432 SER B CA 1
ATOM 2936 C C . SER B 1 181 ? 60.931 4.455 33.234 1.00 27.15 432 SER B C 1
ATOM 2937 O O . SER B 1 181 ? 60.061 3.584 33.144 1.00 28.79 432 SER B O 1
ATOM 2940 N N . THR B 1 182 ? 61.270 5.231 32.198 1.00 28.96 433 THR B N 1
ATOM 2941 C CA . THR B 1 182 ? 60.524 5.190 30.931 1.00 28.80 433 THR B CA 1
ATOM 2942 C C . THR B 1 182 ? 61.377 5.275 29.646 1.00 35.01 433 THR B C 1
ATOM 2943 O O . THR B 1 182 ? 62.504 5.743 29.682 1.00 28.84 433 THR B O 1
ATOM 2947 N N . ASP B 1 183 ? 60.821 4.826 28.514 1.00 26.77 434 ASP B N 1
ATOM 2948 C CA . ASP B 1 183 ? 61.348 5.120 27.174 1.00 23.43 434 ASP B CA 1
ATOM 2949 C C . ASP B 1 183 ? 60.196 5.703 26.355 1.00 32.49 434 ASP B C 1
ATOM 2950 O O . ASP B 1 183 ? 59.025 5.399 26.632 1.00 29.48 434 ASP B O 1
ATOM 2955 N N . THR B 1 184 ? 60.532 6.509 25.346 1.00 26.30 435 THR B N 1
ATOM 2956 C CA . THR B 1 184 ? 59.547 7.040 24.401 1.00 31.78 435 THR B CA 1
ATOM 2957 C C . THR B 1 184 ? 59.902 6.711 22.936 1.00 41.21 435 THR B C 1
ATOM 2958 O O . THR B 1 184 ? 61.071 6.648 22.549 1.00 36.67 435 THR B O 1
ATOM 2962 N N . ILE B 1 185 ? 58.884 6.459 22.120 1.00 35.36 436 ILE B N 1
ATOM 2963 C CA . ILE B 1 185 ? 59.084 6.347 20.683 1.00 33.50 436 ILE B CA 1
ATOM 2964 C C . ILE B 1 185 ? 58.229 7.429 20.027 1.00 40.57 436 ILE B C 1
ATOM 2965 O O . ILE B 1 185 ? 57.027 7.479 20.258 1.00 35.86 436 ILE B O 1
ATOM 2970 N N . THR B 1 1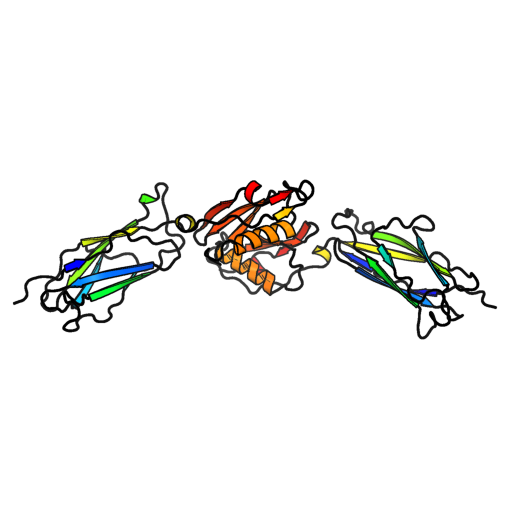86 ? 58.841 8.317 19.247 1.00 38.68 437 THR B N 1
ATOM 2971 C CA . THR B 1 186 ? 58.079 9.437 18.684 1.00 46.04 437 THR B CA 1
ATOM 2972 C C . THR B 1 186 ? 57.190 8.968 17.529 1.00 34.45 437 THR B C 1
ATOM 2973 O O . THR B 1 186 ? 57.513 7.994 16.840 1.00 39.87 437 THR B O 1
ATOM 2977 N N . ALA B 1 187 ? 56.081 9.668 17.322 1.00 42.23 438 ALA B N 1
ATOM 2978 C CA . ALA B 1 187 ? 55.059 9.234 16.356 1.00 39.91 438 ALA B CA 1
ATOM 2979 C C . ALA B 1 187 ? 55.597 8.925 14.941 1.00 38.57 438 ALA B C 1
ATOM 2980 O O . ALA B 1 187 ? 55.136 7.984 14.291 1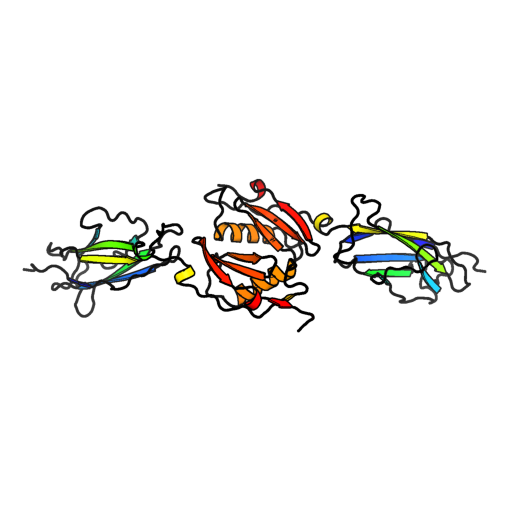.00 41.72 438 ALA B O 1
ATOM 2982 N N . ASN B 1 188 ? 56.592 9.689 14.490 1.00 46.52 439 ASN B N 1
ATOM 2983 C CA . ASN B 1 188 ? 57.178 9.508 13.159 1.00 37.96 439 ASN B CA 1
ATOM 2984 C C . ASN B 1 188 ? 57.740 8.113 12.889 1.00 50.31 439 ASN B C 1
ATOM 2985 O O . ASN B 1 188 ? 57.896 7.704 11.737 1.00 49.47 439 ASN B O 1
ATOM 2990 N N . ARG B 1 189 ? 58.069 7.387 13.949 1.00 37.38 440 ARG B N 1
ATOM 2991 C CA . ARG B 1 189 ? 58.636 6.065 13.783 1.00 41.16 440 ARG B CA 1
ATOM 2992 C C . ARG B 1 189 ? 57.562 5.026 14.066 1.00 44.04 440 ARG B C 1
ATOM 2993 O O . ARG B 1 189 ? 57.809 3.816 14.001 1.00 41.09 440 ARG B O 1
ATOM 3001 N N . VAL B 1 190 ? 56.360 5.521 14.360 1.00 41.82 441 VAL B N 1
ATOM 3002 C CA . VAL B 1 190 ? 55.237 4.683 14.779 1.00 35.49 441 VAL B CA 1
ATOM 3003 C C . VAL B 1 190 ? 54.077 4.676 13.776 1.00 36.80 441 VAL B C 1
ATOM 3004 O O . VAL B 1 190 ? 53.598 3.622 13.391 1.00 34.74 441 VAL B O 1
ATOM 3008 N N . VAL B 1 191 ? 53.629 5.860 13.374 1.00 34.80 442 VAL B N 1
ATOM 3009 C CA . VAL B 1 191 ? 52.437 5.954 12.533 1.00 33.23 442 VAL B CA 1
ATOM 3010 C C . VAL B 1 191 ? 52.651 6.777 11.260 1.00 46.14 442 VAL B C 1
ATOM 3011 O O . VAL B 1 191 ? 53.559 7.616 11.173 1.00 43.69 442 VAL B O 1
ATOM 3015 N N . LYS B 1 192 ? 51.802 6.511 10.272 1.00 46.86 443 LYS B N 1
ATOM 3016 C CA . LYS B 1 192 ? 51.744 7.282 9.028 1.00 57.66 443 LYS B CA 1
ATOM 3017 C C . LYS B 1 192 ? 50.304 7.375 8.558 1.00 45.96 443 LYS B C 1
ATOM 3018 O O . LYS B 1 192 ? 49.485 6.545 8.939 1.00 44.30 443 LYS B O 1
ATOM 3024 N N . ASP B 1 193 ? 50.001 8.370 7.726 1.00 58.87 444 ASP B N 1
ATOM 3025 C CA . ASP B 1 193 ? 48.652 8.516 7.187 1.00 56.01 444 ASP B CA 1
ATOM 3026 C C . ASP B 1 193 ? 48.271 7.351 6.277 1.00 61.83 444 ASP B C 1
ATOM 3027 O O . ASP B 1 193 ? 48.721 7.272 5.135 1.00 71.11 444 ASP B O 1
#

B-factor: mean 34.73, std 12.03, range [14.61, 92.89]

Radius of gyration: 35.71 Å; Cα contacts (8 Å, |Δi|>4): 882; chains: 2; bounding box: 111×42×74 Å

InterPro domains:
  IPR019931 LPXTG cell wall anchor motif [PF00746] (1588-1620)
  IPR019931 LPXTG cell wall anchor motif [PS50847] (1590-1625)
  IPR022263 KxYKxGKxW signal peptide [PF19258] (14-46)
  IPR022263 KxYKxGKxW signal peptide [TIGR03715] (17-38)
  IPR026465 Serine-rich repeat adhesion glycoprotein, N-terminal domain [TIGR04224] (36-84)
  IPR044024 Atypical Rib domain [PF18938] (376-444)
  IPR046785 SrpA-like, SigLec-like domain [PF20164] (253-371)

Organism: Streptococcus sanguinis (strain SK36) (NCBI:txid388919)

Solvent-accessible surface area: 20117 Å² total; per-residue (Å²): 180,39,103,71,50,6,89,18,83,43,41,120,102,12,74,2,54,25,30,30,115,17,97,18,75,0,61,0,39,11,104,65,7,33,0,103,50,8,53,17,0,26,118,52,126,119,34,63,10,156,46,14,101,68,33,118,115,86,31,76,66,105,48,9,0,47,102,133,101,34,7,123,3,83,0,32,5,49,0,46,73,126,35,96,46,48,120,76,103,99,172,0,70,39,46,32,1,0,70,0,61,0,60,63,57,29,54,12,96,56,66,66,4,47,0,73,12,27,14,4,30,63,97,21,132,20,53,56,8,113,51,20,106,1,105,143,78,76,55,12,40,12,51,22,50,35,44,0,35,59,16,0,72,81,36,1,115,100,9,24,89,35,0,20,4,61,15,50,59,68,0,39,0,44,0,32,0,15,10,75,17,65,30,82,2,73,20,116,114,0,4,98,37,100,100,100,96,177,42,104,63,51,8,83,27,88,39,42,100,103,12,82,0,47,30,35,33,120,20,97,17,66,0,60,0,32,4,102,64,7,33,0,90,47,5,55,15,4,39,120,51,146,118,33,68,9,158,60,15,110,56,38,105,113,87,30,70,61,109,46,9,0,45,102,130,97,38,8,125,3,80,0,42,6,51,0,45,84,125,35,101,52,30,115,71,89,118,159,0,52,29,44,35,1,0,78,0,48,1,62,68,45,29,62,14,80,64,62,64,4,36,0,55,10,37,16,5,28,68,101,23,117,24,52,70,8,115,53,19,155,8,127,154,89,87,41,10,35,10,43,26,48,33,44,0,33,61,17,0,72,83,36,2,114,100,10,28,89,35,0,18,4,63,16,51,55,69,0,40,0,45,0,35,0,29,13,78,19,66,27,74,1,66,21,121,102,0,8,105,121

Nearest PDB structures (foldseek):
  5eq2-assembly1_A  TM=1.000E+00  e=6.371E-39  Streptococcus sanguinis SK36
  5eq4-assembly3_D  TM=9.578E-01  e=8.480E-37  Streptococcus sanguinis SK36
  5eq4-assembly1_A  TM=9.866E-01  e=4.857E-35  Streptococcus sanguinis SK36
  5eq4-assembly2_C  TM=9.722E-01  e=1.495E-34  Streptococcus sanguinis SK36
  6eff-assembly2_B  TM=8.858E-01  e=4.205E-25  Streptococcus mitis

Secondary structure (DSSP, 8-state):
------EEE--S-EEEETTS-EEEEEEEE-TTS-EEEEEEEBTTB----TTEEE--TTTT-TTSS-SSS-EEEEEEE---TT----SSGGG-EEEEEEEEEETTS-BPPPEEEEEEEE-HHHH--PPPPPPEEES-TTS--HHHHHHHHHHHHHH-TTS-TT-EEEE-TT--EEEE-TTS-EEEE-GGGTEEETTT-/----PPEEE--S-EEEETTS-EEEEEEEE-TTS-EEEEEEEBTTB----TTEEE--TTTT-TTSS-SSS-EEEEEEE---TT----SSGGGSEEEEEEEEEETT--BPP-EEEEEEEE-GGGT--PPPPPPEE-S-TTS--HHHHHHHHHHHHHH-TTS-TTSEEEE-TTS-EEEE-TTS-EEEE-GGGTEE-